Protein AF-A0A8T4PMG0-F1 (afdb_monomer_lite)

Sequence (446 aa):
MPQNDLQEKLHEAFKSHQERAREKARQKGKTEVTQEEYESHPLIRLQKIYERWHLYSGIEKEYSSLMNNLAQVNFSFFEVQRFHEVHKNSSLEYSIFMCAIGSSLRLREKPQTDGTELHLFFESKSVLPQLFYISEHSGKAQVKFEGLDTVILTGCEWASLSEYDGGKLVVDCDGPFMSIGSRMKSGTLKITQRVKHQDIGWEMQGGTITYDGDFADESIGERMKGGTILIKGDVRGKSDVGREMESGDIVIEGNYNNNESCIWGLGYGMKGGIIKVNGNFSGYGSLGCYMSGGIVKVNGDVNGKIDVGTHNKDGSKVDIKGDCIVHQIGCLMEGGTIKIGGNAGANIASHMERGEVYIGKNVQQEDEKYFYPVGSCMNGGKIIIDGNVHTISNLMYGGKVYINGTFIDEYAYGGLGKVYERGRLIVPGLMARIAGKLERVSIQRV

Foldseek 3Di:
DPPVVLVVLVVVLVVVVLVVVCVVCVVVVHNHQDPVNVCLDLLNLLVVLLVVQVPDDDPPVCLVVSLVSLLPRDDDPVSLVVNCVSCVVDDPSVVSSNVSNVVSVVVVDDDDDDPDAPPDDDDQPDPDADEDEDEAPPDEHADADDRGAEYEYEHHQEYAPAQHEDHEYEYEYAYEYAEAQHCHQEYEYEYQDDYNYAEYQHCHQEYEYEYNEEAEDHEYNACHNEYEYEYAYEYEEQYEYCHLHEEYEYEYAYEYYYEPNNAAHYQRLYAEYEYEYAEEYEYAYEANENYNAYEYEYAEEYDDAYEYHHQAAAHYEYYYQYEYEYDAYQACHHEEEYEYNYEYEAHYNAQPAEYEYEANEEYDYDDDPDHDHHCHLPCEYEYEYLYWGQFHDLNHNYYWYYYNNATDPNVDDDDDTWTDGNNDTPRPDPVVVVVVVVVVVVVPDD

Radius of gyration: 33.48 Å; chains: 1; bounding box: 79×46×113 Å

Secondary structure (DSSP, 8-state):
--HHHHHHHHHHHHHHHHHHHHHHHHHTT-----HHHHHT-HHHHHHHHHHHHHT---HHHHHHHHHHHHHT----HHHHHHHHHHHTT--HHHHHHHHHHHHHHHTTS----TT--------S---S-EE----TT-TT-B----S-SEEEE-S-SS-EEES-EEEEEEE---SB-SEEEET--EEEEEE-S--B-SEESTT--SSEEEE-S-EESSEESTT-EEEEEEE-S-EEET--BSTT--EEEEEESS-EEE-TT-SS-BSTT--SSEEEESS-EEEEEEESTT-SSEEEEESS-EEEEEEESTT--TTEEEEE-S-EE-SEESTT-EEEEEEESS-B-S-BSTT--EEEEEESS-B----GGG---BTTT-EEEEEEESS-EEEE-S---EEEEEETTEEE---S---S-EEEETTEEE---THHHHHHHHHHHHTS--

pLDDT: mean 77.08, std 20.6, range [23.92, 98.88]

Structure (mmCIF, N/CA/C/O backbone):
data_AF-A0A8T4PMG0-F1
#
_entry.id   AF-A0A8T4PMG0-F1
#
loop_
_atom_site.group_PDB
_atom_site.id
_atom_site.type_symbol
_atom_site.label_atom_id
_atom_site.label_alt_id
_atom_site.label_comp_id
_atom_site.label_asym_id
_atom_site.label_entity_id
_atom_site.label_seq_id
_atom_site.pdbx_PDB_ins_code
_atom_site.Cartn_x
_atom_site.Cartn_y
_atom_site.Cartn_z
_atom_site.occupancy
_atom_site.B_iso_or_equiv
_atom_site.auth_seq_id
_atom_site.auth_comp_id
_atom_site.auth_asym_id
_atom_site.auth_atom_id
_atom_site.pdbx_PDB_model_num
ATOM 1 N N . MET A 1 1 ? -43.846 -0.945 17.654 1.00 42.50 1 MET A N 1
ATOM 2 C CA . MET A 1 1 ? -44.693 -1.758 18.556 1.00 42.50 1 MET A CA 1
ATOM 3 C C . MET A 1 1 ? -45.924 -0.942 18.912 1.00 42.50 1 MET A C 1
ATOM 5 O O . MET A 1 1 ? -45.756 0.253 19.125 1.00 42.50 1 MET A O 1
ATOM 9 N N . PRO A 1 2 ? -47.137 -1.517 18.936 1.00 39.94 2 PRO A N 1
ATOM 10 C CA . PRO A 1 2 ? -48.302 -0.797 19.436 1.00 39.94 2 PRO A CA 1
ATOM 11 C C . PRO A 1 2 ? -48.112 -0.483 20.927 1.00 39.94 2 PRO A C 1
ATOM 13 O O . PRO A 1 2 ? -47.639 -1.327 21.684 1.00 39.94 2 PRO A O 1
ATOM 16 N N . GLN A 1 3 ? -48.467 0.738 21.329 1.00 43.34 3 GLN A N 1
ATOM 17 C CA . GLN A 1 3 ? -48.253 1.315 22.667 1.00 43.34 3 GLN A CA 1
ATOM 18 C C . GLN A 1 3 ? -48.760 0.411 23.815 1.00 43.34 3 GLN A C 1
ATOM 20 O O . GLN A 1 3 ? -48.178 0.392 24.898 1.00 43.34 3 GLN A O 1
ATOM 25 N N . ASN A 1 4 ? -49.782 -0.405 23.537 1.00 43.91 4 ASN A N 1
ATOM 26 C CA . ASN A 1 4 ? -50.394 -1.337 24.486 1.00 43.91 4 ASN A CA 1
ATOM 27 C C . ASN A 1 4 ? -49.493 -2.536 24.850 1.00 43.91 4 ASN A C 1
ATOM 29 O O . ASN A 1 4 ? -49.508 -2.967 25.996 1.00 43.91 4 ASN A O 1
ATOM 33 N N . ASP A 1 5 ? -48.660 -3.034 23.928 1.00 52.00 5 ASP A N 1
ATOM 34 C CA . ASP A 1 5 ? -47.795 -4.210 24.171 1.00 52.00 5 ASP A CA 1
ATOM 35 C C . ASP A 1 5 ? -46.583 -3.858 25.060 1.00 52.00 5 ASP A C 1
ATOM 37 O O . ASP A 1 5 ? -46.058 -4.681 25.810 1.00 52.00 5 ASP A O 1
ATOM 41 N N . LEU A 1 6 ? -46.149 -2.592 25.016 1.00 47.00 6 LEU A N 1
ATOM 42 C CA . LEU A 1 6 ? -45.093 -2.082 25.889 1.00 47.00 6 LEU A CA 1
ATOM 43 C C . LEU A 1 6 ? -45.618 -1.857 27.312 1.00 47.00 6 LEU A C 1
ATOM 45 O O . LEU A 1 6 ? -44.954 -2.243 28.271 1.00 47.00 6 LEU A O 1
ATOM 49 N N . GLN A 1 7 ? -46.819 -1.282 27.451 1.00 48.81 7 GLN A N 1
ATOM 50 C CA . GLN A 1 7 ? -47.467 -1.094 28.753 1.00 48.81 7 GLN A CA 1
ATOM 51 C C . GLN A 1 7 ? -47.705 -2.420 29.480 1.00 48.81 7 GLN A C 1
ATOM 53 O O . GLN A 1 7 ? -47.502 -2.486 30.690 1.00 48.81 7 GLN A O 1
ATOM 58 N N . GLU A 1 8 ? -48.081 -3.475 28.758 1.00 60.84 8 GLU A N 1
ATOM 59 C CA . GLU A 1 8 ? -48.318 -4.799 29.337 1.00 60.84 8 GLU A CA 1
ATOM 60 C C . GLU A 1 8 ? -47.017 -5.448 29.839 1.00 60.84 8 GLU A C 1
ATOM 62 O O . GLU A 1 8 ? -46.941 -5.867 30.994 1.00 60.84 8 GLU A O 1
ATOM 67 N N . LYS A 1 9 ? -45.938 -5.403 29.044 1.00 61.53 9 LYS A N 1
ATOM 68 C CA . LYS A 1 9 ? -44.605 -5.895 29.452 1.00 61.53 9 LYS A CA 1
ATOM 69 C C . LYS A 1 9 ? -44.015 -5.109 30.623 1.00 61.53 9 LYS A C 1
ATOM 71 O O . LYS A 1 9 ? -43.424 -5.698 31.528 1.00 61.53 9 LYS A O 1
ATOM 76 N N . LEU A 1 10 ? -44.203 -3.788 30.634 1.00 50.59 10 LEU A N 1
ATOM 77 C CA . LEU A 1 10 ? -43.876 -2.927 31.774 1.00 50.59 10 LEU A CA 1
ATOM 78 C C . LEU A 1 10 ? -44.659 -3.365 33.012 1.00 50.59 10 LEU A C 1
ATOM 80 O O . LEU A 1 10 ? -44.073 -3.562 34.074 1.00 50.59 10 LEU A O 1
ATOM 84 N N . HIS A 1 11 ? -45.969 -3.556 32.878 1.00 59.19 11 HIS A N 1
ATOM 85 C CA . HIS A 1 11 ? -46.841 -3.954 33.974 1.00 59.19 11 HIS A CA 1
ATOM 86 C C . HIS A 1 11 ? -46.455 -5.322 34.565 1.00 59.19 11 HIS A C 1
ATOM 88 O O . HIS A 1 11 ? -46.421 -5.469 35.788 1.00 59.19 11 HIS A O 1
ATOM 94 N N . GLU A 1 12 ? -46.096 -6.302 33.732 1.00 67.38 12 GLU A N 1
ATOM 95 C CA . GLU A 1 12 ? -45.604 -7.612 34.178 1.00 67.38 12 GLU A CA 1
ATOM 96 C C . GLU A 1 12 ? -44.233 -7.533 34.863 1.00 67.38 12 GLU A C 1
ATOM 98 O O . GLU A 1 12 ? -44.051 -8.083 35.955 1.00 67.38 12 GLU A O 1
ATOM 103 N N . ALA A 1 13 ? -43.278 -6.800 34.280 1.00 60.84 13 ALA A N 1
ATOM 104 C CA . ALA A 1 13 ? -41.967 -6.579 34.890 1.00 60.84 13 ALA A CA 1
ATOM 105 C C . ALA A 1 13 ? -42.094 -5.868 36.251 1.00 60.84 13 ALA A C 1
ATOM 107 O O . ALA A 1 13 ? -41.422 -6.235 37.221 1.00 60.84 13 ALA A O 1
ATOM 108 N N . PHE A 1 14 ? -43.013 -4.902 36.354 1.00 59.50 14 PHE A N 1
ATOM 109 C CA . PHE A 1 14 ? -43.319 -4.199 37.597 1.00 59.50 14 PHE A CA 1
ATOM 110 C C . PHE A 1 14 ? -44.004 -5.089 38.633 1.00 59.50 14 PHE A C 1
ATOM 112 O O . PHE A 1 14 ? -43.611 -5.042 39.800 1.00 59.50 14 PHE A O 1
ATOM 119 N N . LYS A 1 15 ? -44.962 -5.937 38.239 1.00 67.75 15 LYS A N 1
ATOM 120 C CA . LYS A 1 15 ? -45.572 -6.935 39.135 1.00 67.75 15 LYS A CA 1
ATOM 121 C C . LYS A 1 15 ? -44.526 -7.891 39.703 1.00 67.75 15 LYS A C 1
ATOM 123 O O . LYS A 1 15 ? -44.451 -8.060 40.918 1.00 67.75 15 LYS A O 1
ATOM 128 N N . SER A 1 16 ? -43.646 -8.417 38.851 1.00 71.94 16 SER A N 1
ATOM 129 C CA . SER A 1 16 ? -42.546 -9.292 39.274 1.00 71.94 16 SER A CA 1
ATOM 130 C C . SER A 1 16 ? -41.571 -8.594 40.234 1.00 71.94 16 SER A C 1
ATOM 132 O O . SER A 1 16 ? -41.007 -9.217 41.140 1.00 71.94 16 SER A O 1
ATOM 134 N N . HIS A 1 17 ? -41.352 -7.287 40.065 1.00 59.12 17 HIS A N 1
ATOM 135 C CA . HIS A 1 17 ? -40.534 -6.495 40.985 1.00 59.12 17 HIS A CA 1
ATOM 136 C C . HIS A 1 17 ? -41.244 -6.240 42.319 1.00 59.12 17 HIS A C 1
ATOM 138 O O . HIS A 1 17 ? -40.622 -6.395 43.371 1.00 59.12 17 HIS A O 1
ATOM 144 N N . GLN A 1 18 ? -42.541 -5.915 42.300 1.00 63.19 18 GLN A N 1
ATOM 145 C CA . GLN A 1 18 ? -43.353 -5.774 43.512 1.00 63.19 18 GLN A CA 1
ATOM 146 C C . GLN A 1 18 ? -43.392 -7.074 44.320 1.00 63.19 18 GLN A C 1
ATOM 148 O O . GLN A 1 18 ? -43.250 -7.031 45.539 1.00 63.19 18 GLN A O 1
ATOM 153 N N . GLU A 1 19 ? -43.526 -8.229 43.668 1.00 70.69 19 GLU A N 1
ATOM 154 C CA . GLU A 1 19 ? -43.490 -9.534 44.336 1.00 70.69 19 GLU A CA 1
ATOM 155 C C . GLU A 1 19 ? -42.136 -9.806 44.989 1.00 70.69 19 GLU A C 1
ATOM 157 O O . GLU A 1 19 ? -42.087 -10.162 46.164 1.00 70.69 19 GLU A O 1
ATOM 162 N N . ARG A 1 20 ? -41.025 -9.527 44.297 1.00 70.88 20 ARG A N 1
ATOM 163 C CA . ARG A 1 20 ? -39.677 -9.684 44.868 1.00 70.88 20 ARG A CA 1
ATOM 164 C C . ARG A 1 20 ? -39.387 -8.701 46.004 1.00 70.88 20 ARG A C 1
ATOM 166 O O . ARG A 1 20 ? -38.699 -9.054 46.962 1.00 70.88 20 ARG A O 1
ATOM 173 N N . ALA A 1 21 ? -39.905 -7.475 45.925 1.00 59.12 21 ALA A N 1
ATOM 174 C CA . ALA A 1 21 ? -39.821 -6.498 47.008 1.00 59.12 21 ALA A CA 1
ATOM 175 C C . ALA A 1 21 ? -40.641 -6.947 48.227 1.00 59.12 21 ALA A C 1
ATOM 177 O O . ALA A 1 21 ? -40.136 -6.900 49.349 1.00 59.12 21 ALA A O 1
ATOM 178 N N . ARG A 1 22 ? -41.857 -7.466 48.006 1.00 67.62 22 ARG A N 1
ATOM 179 C CA . ARG A 1 22 ? -42.693 -8.087 49.046 1.00 67.62 22 ARG A CA 1
ATOM 180 C C . ARG A 1 22 ? -42.009 -9.303 49.661 1.00 67.62 22 ARG A C 1
ATOM 182 O O . ARG A 1 22 ? -42.062 -9.473 50.870 1.00 67.62 22 ARG A O 1
ATOM 189 N N . GLU A 1 23 ? -41.319 -10.116 48.872 1.00 70.12 23 GLU A N 1
ATOM 190 C CA . GLU A 1 23 ? -40.592 -11.283 49.369 1.00 70.12 23 GLU A CA 1
ATOM 191 C C . GLU A 1 23 ? -39.373 -10.897 50.217 1.00 70.12 23 GLU A C 1
ATOM 193 O O . GLU A 1 23 ? -39.199 -11.422 51.317 1.00 70.12 23 GLU A O 1
ATOM 198 N N . LYS A 1 24 ? -38.595 -9.890 49.799 1.00 66.25 24 LYS A N 1
ATOM 199 C CA . LYS A 1 24 ? -37.523 -9.309 50.630 1.00 66.25 24 LYS A CA 1
ATOM 200 C C . LYS A 1 24 ? -38.055 -8.639 51.901 1.00 66.25 24 LYS A C 1
ATOM 202 O O . LYS A 1 24 ? -37.392 -8.692 52.935 1.00 66.25 24 LYS A O 1
ATOM 207 N N . ALA A 1 25 ? -39.224 -8.002 51.838 1.00 64.88 25 ALA A N 1
ATOM 208 C CA . ALA A 1 25 ? -39.892 -7.426 53.002 1.00 64.88 25 ALA A CA 1
ATOM 209 C C . ALA A 1 25 ? -40.330 -8.531 53.980 1.00 64.88 25 ALA A C 1
ATOM 211 O O . ALA A 1 25 ? -40.005 -8.446 55.165 1.00 64.88 25 ALA A O 1
ATOM 212 N N . ARG A 1 26 ? -40.930 -9.620 53.474 1.00 76.25 26 ARG A N 1
ATOM 213 C CA . ARG A 1 26 ? -41.304 -10.811 54.259 1.00 76.25 26 ARG A CA 1
ATOM 214 C C . ARG A 1 26 ? -40.097 -11.455 54.935 1.00 76.25 26 ARG A C 1
ATOM 216 O O . ARG A 1 26 ? -40.164 -11.758 56.121 1.00 76.25 26 ARG A O 1
ATOM 223 N N . GLN A 1 27 ? -38.971 -11.577 54.229 1.00 72.94 27 GLN A N 1
ATOM 224 C CA . GLN A 1 27 ? -37.703 -12.059 54.800 1.00 72.94 27 GLN A CA 1
ATOM 225 C C . GLN A 1 27 ? -37.170 -11.167 55.936 1.00 72.94 27 GLN A C 1
ATOM 227 O O . GLN A 1 27 ? -36.417 -11.638 56.783 1.00 72.94 27 GLN A O 1
ATOM 232 N N . LYS A 1 28 ? -37.572 -9.891 55.984 1.00 76.69 28 LYS A N 1
ATOM 233 C CA . LYS A 1 28 ? -37.240 -8.930 57.050 1.00 76.69 28 LYS A CA 1
ATOM 234 C C . LYS A 1 28 ? -38.366 -8.753 58.081 1.00 76.69 28 LYS A C 1
ATOM 236 O O . LYS A 1 28 ? -38.328 -7.801 58.856 1.00 76.69 28 LYS A O 1
ATOM 241 N N . GLY A 1 29 ? -39.374 -9.628 58.082 1.00 81.69 29 GLY A N 1
ATOM 242 C CA . GLY A 1 29 ? -40.505 -9.575 59.014 1.00 81.69 29 GLY A CA 1
ATOM 243 C C . GLY A 1 29 ? -41.553 -8.497 58.707 1.00 81.69 29 GLY A C 1
ATOM 244 O O . GLY A 1 29 ? -42.429 -8.258 59.532 1.00 81.69 29 GLY A O 1
ATOM 245 N N . LYS A 1 30 ? -41.493 -7.846 57.538 1.00 68.69 30 LYS A N 1
ATOM 246 C CA . LYS A 1 30 ? -42.520 -6.907 57.064 1.00 68.69 30 LYS A CA 1
ATOM 247 C C . LYS A 1 30 ? -43.539 -7.644 56.193 1.00 68.69 30 LYS A C 1
ATOM 249 O O . LYS A 1 30 ? -43.171 -8.308 55.227 1.00 68.69 30 LYS A O 1
ATOM 254 N N . THR A 1 31 ? -44.823 -7.532 56.516 1.00 63.25 31 THR A N 1
ATOM 255 C CA . THR A 1 31 ? -45.903 -8.249 55.814 1.00 63.25 31 THR A CA 1
ATOM 256 C C . THR A 1 31 ? -46.375 -7.552 54.536 1.00 63.25 31 THR A C 1
ATOM 258 O O . THR A 1 31 ? -46.833 -8.241 53.624 1.00 63.25 31 THR A O 1
ATOM 261 N N . GLU A 1 32 ? -46.199 -6.231 54.417 1.00 68.31 32 GLU A N 1
ATOM 262 C CA . GLU A 1 32 ? -46.610 -5.437 53.250 1.00 68.31 32 GLU A CA 1
ATOM 263 C C . GLU A 1 32 ? -45.600 -4.323 52.929 1.00 68.31 32 GLU A C 1
ATOM 265 O O . GLU A 1 32 ? -44.925 -3.809 53.819 1.00 68.31 32 GLU A O 1
ATOM 270 N N . VAL A 1 33 ? -45.495 -3.974 51.641 1.00 65.75 33 VAL A N 1
ATOM 271 C CA . VAL A 1 33 ? -44.783 -2.778 51.161 1.00 65.75 33 VAL A CA 1
ATOM 272 C C . VAL A 1 33 ? -45.800 -1.647 51.147 1.00 65.75 33 VAL A C 1
ATOM 274 O O . VAL A 1 33 ? -46.838 -1.784 50.495 1.00 65.75 33 VAL A O 1
ATOM 277 N N . THR A 1 34 ? -45.538 -0.556 51.861 1.00 80.06 34 THR A N 1
ATOM 278 C CA . THR A 1 34 ? -46.482 0.569 51.889 1.00 80.06 34 THR A CA 1
ATOM 279 C C . THR A 1 34 ? -46.502 1.290 50.537 1.00 80.06 34 THR A C 1
ATOM 281 O O . THR A 1 34 ? -45.535 1.246 49.772 1.00 80.06 34 THR A O 1
ATOM 284 N N . GLN A 1 35 ? -47.598 1.990 50.226 1.00 75.88 35 GLN A N 1
ATOM 285 C CA . GLN A 1 35 ? -47.680 2.823 49.018 1.00 75.88 35 GLN A CA 1
ATOM 286 C C . GLN A 1 35 ? -46.531 3.848 48.959 1.00 75.88 35 GLN A C 1
ATOM 288 O O . GLN A 1 35 ? -45.980 4.115 47.895 1.00 75.88 35 GLN A O 1
ATOM 293 N N . GLU A 1 36 ? -46.119 4.368 50.114 1.00 77.75 36 GLU A N 1
ATOM 294 C CA . GLU A 1 36 ? -45.005 5.306 50.250 1.00 77.75 36 GLU A CA 1
ATOM 295 C C . GLU A 1 36 ? -43.640 4.656 49.947 1.00 77.75 36 GLU A C 1
ATOM 297 O O . GLU A 1 36 ? -42.822 5.222 49.218 1.00 77.75 36 GLU A O 1
ATOM 302 N N . GLU A 1 37 ? -43.397 3.431 50.425 1.00 73.25 37 GLU A N 1
ATOM 303 C CA . GLU A 1 37 ? -42.196 2.650 50.081 1.00 73.25 37 GLU A CA 1
ATOM 304 C C . GLU A 1 37 ? -42.147 2.317 48.577 1.00 73.25 37 GLU A C 1
ATOM 306 O O . GLU A 1 37 ? -41.074 2.293 47.971 1.00 73.25 37 GLU A O 1
ATOM 311 N N . TYR A 1 38 ? -43.306 2.104 47.948 1.00 75.19 38 TYR A N 1
ATOM 312 C CA . TYR A 1 38 ? -43.399 1.882 46.505 1.00 75.19 38 TYR A CA 1
ATOM 313 C C . TYR A 1 38 ? -43.094 3.154 45.703 1.00 75.19 38 TYR A C 1
ATOM 315 O O . TYR A 1 38 ? -42.287 3.129 44.772 1.00 75.19 38 TYR A O 1
ATOM 323 N N . GLU A 1 39 ? -43.703 4.283 46.068 1.00 78.88 39 GLU A N 1
ATOM 324 C CA . GLU A 1 39 ? -43.527 5.552 45.356 1.00 78.88 39 GLU A CA 1
ATOM 325 C C . GLU A 1 39 ? -42.135 6.164 45.529 1.00 78.88 39 GLU A C 1
ATOM 327 O O . GLU A 1 39 ? -41.668 6.889 44.646 1.00 78.88 39 GLU A O 1
ATOM 332 N N . SER A 1 40 ? -41.455 5.844 46.630 1.00 80.12 40 SER A N 1
ATOM 333 C CA . SER A 1 40 ? -40.078 6.268 46.889 1.00 80.12 40 SER A CA 1
ATOM 334 C C . SER A 1 40 ? -39.025 5.407 46.180 1.00 80.12 40 SER A C 1
ATOM 336 O O . SER A 1 40 ? -37.866 5.823 46.101 1.00 80.12 40 SER A O 1
ATOM 338 N N . HIS A 1 41 ? -39.404 4.259 45.602 1.00 83.25 41 HIS A N 1
ATOM 339 C CA . HIS A 1 41 ? -38.462 3.354 44.945 1.00 83.25 41 HIS A CA 1
ATOM 340 C C . HIS A 1 41 ? -37.773 4.028 43.733 1.00 83.25 41 HIS A C 1
ATOM 342 O O . HIS A 1 41 ? -38.463 4.550 42.849 1.00 83.25 41 HIS A O 1
ATOM 348 N N . PRO A 1 42 ? -36.431 3.971 43.602 1.00 83.81 42 PRO A N 1
ATOM 349 C CA . PRO A 1 42 ? -35.699 4.729 42.579 1.00 83.81 42 PRO A CA 1
ATOM 350 C C . PRO A 1 42 ? -36.127 4.429 41.136 1.00 83.81 42 PRO A C 1
ATOM 352 O O . PRO A 1 42 ? -36.364 5.352 40.366 1.00 83.81 42 PRO A O 1
ATOM 355 N N . LEU A 1 43 ? -36.333 3.152 40.794 1.00 77.25 43 LEU A N 1
ATOM 356 C CA . LEU A 1 43 ? -36.893 2.722 39.498 1.00 77.25 43 LEU A CA 1
ATOM 357 C C . LEU A 1 43 ? -38.275 3.325 39.184 1.00 77.25 43 LEU A C 1
ATOM 359 O O . LEU A 1 43 ? -38.519 3.737 38.055 1.00 77.25 43 LEU A O 1
ATOM 363 N N . ILE A 1 44 ? -39.169 3.413 40.176 1.00 81.38 44 ILE A N 1
ATOM 364 C CA . ILE A 1 44 ? -40.513 3.991 40.006 1.00 81.38 44 ILE A CA 1
ATOM 365 C C . ILE A 1 44 ? -40.414 5.499 39.790 1.00 81.38 44 ILE A C 1
ATOM 367 O O . ILE A 1 44 ? -41.106 6.064 38.944 1.00 81.38 44 ILE A O 1
ATOM 371 N N . ARG A 1 45 ? -39.514 6.162 40.519 1.00 87.00 45 ARG A N 1
ATOM 372 C CA . ARG A 1 45 ? -39.254 7.589 40.330 1.00 87.00 45 ARG A CA 1
ATOM 373 C C . ARG A 1 45 ? -38.622 7.867 38.966 1.00 87.00 45 ARG A C 1
ATOM 375 O O . ARG A 1 45 ? -39.071 8.795 38.304 1.00 87.00 45 ARG A O 1
ATOM 382 N N . LEU A 1 46 ? -37.667 7.050 38.516 1.00 83.88 46 LEU A N 1
ATOM 383 C CA . LEU A 1 46 ? -37.083 7.133 37.171 1.00 83.88 46 LEU A CA 1
ATOM 384 C C . LEU A 1 46 ? -38.149 6.975 36.082 1.00 83.88 46 LEU A C 1
ATOM 386 O O . LEU A 1 46 ? -38.223 7.816 35.191 1.00 83.88 46 LEU A O 1
ATOM 390 N N . GLN A 1 47 ? -39.031 5.981 36.209 1.00 85.88 47 GLN A N 1
ATOM 391 C CA . GLN A 1 47 ? -40.160 5.778 35.297 1.00 85.88 47 GLN A CA 1
ATOM 392 C C . GLN A 1 47 ? -41.069 7.006 35.219 1.00 85.88 47 GLN A C 1
ATOM 394 O O . GLN A 1 47 ? -41.346 7.495 34.129 1.00 85.88 47 GLN A O 1
ATOM 399 N N . LYS A 1 48 ? -41.462 7.575 36.364 1.00 85.81 48 LYS A N 1
ATOM 400 C CA . LYS A 1 48 ? -42.296 8.788 36.403 1.00 85.81 48 LYS A CA 1
ATOM 401 C C . LYS A 1 48 ? -41.602 10.019 35.812 1.00 85.81 48 LYS A C 1
ATOM 403 O O . LYS A 1 48 ? -42.279 10.958 35.393 1.00 85.81 48 LYS A O 1
ATOM 408 N N . ILE A 1 49 ? -40.271 10.094 35.862 1.00 88.81 49 ILE A N 1
ATOM 409 C CA . ILE A 1 49 ? -39.518 11.180 35.215 1.00 88.81 49 ILE A CA 1
ATOM 410 C C . ILE A 1 49 ? -39.486 10.940 33.705 1.00 88.81 49 ILE A C 1
ATOM 412 O O . ILE A 1 49 ? -39.739 11.878 32.956 1.00 88.81 49 ILE A O 1
ATOM 416 N N . TYR A 1 50 ? -39.258 9.702 33.266 1.00 86.44 50 TYR A N 1
ATOM 417 C CA . TYR A 1 50 ? -39.252 9.337 31.852 1.00 86.44 50 TYR A CA 1
ATOM 418 C C . TYR A 1 50 ? -40.605 9.550 31.176 1.00 86.44 50 TYR A C 1
ATOM 420 O O . TYR A 1 50 ? -40.665 10.169 30.125 1.00 86.44 50 TYR A O 1
ATOM 428 N N . GLU A 1 51 ? -41.699 9.105 31.792 1.00 84.38 51 GLU A N 1
ATOM 429 C CA . GLU A 1 51 ? -43.051 9.292 31.250 1.00 84.38 51 GLU A CA 1
ATOM 430 C C . GLU A 1 51 ? -43.398 10.771 31.103 1.00 84.38 51 GLU A C 1
ATOM 432 O O . GLU A 1 51 ? -43.968 11.176 30.095 1.00 84.38 51 GLU A O 1
ATOM 437 N N . ARG A 1 52 ? -43.009 11.597 32.084 1.00 84.50 52 ARG A N 1
ATOM 438 C CA . ARG A 1 52 ? -43.177 13.049 31.985 1.00 84.50 52 ARG A CA 1
ATOM 439 C C . ARG A 1 52 ? -42.327 13.621 30.864 1.00 84.50 52 ARG A C 1
ATOM 441 O O . ARG A 1 52 ? -42.861 14.359 30.056 1.00 84.50 52 ARG A O 1
ATOM 448 N N . TRP A 1 53 ? -41.049 13.254 30.798 1.00 82.00 53 TRP A N 1
ATOM 449 C CA . TRP A 1 53 ? -40.134 13.672 29.736 1.00 82.00 53 TRP A CA 1
ATOM 450 C C . TRP A 1 53 ? -40.666 13.328 28.341 1.00 82.00 53 TRP A C 1
ATOM 452 O O . TRP A 1 53 ? -40.689 14.177 27.461 1.00 82.00 53 TRP A O 1
ATOM 462 N N . HIS A 1 54 ? -41.153 12.102 28.162 1.00 78.31 54 HIS A N 1
ATOM 463 C CA . HIS A 1 54 ? -41.621 11.584 26.882 1.00 78.31 54 HIS A CA 1
ATOM 464 C C . HIS A 1 54 ? -42.883 12.285 26.354 1.00 78.31 54 HIS A C 1
ATOM 466 O O . HIS A 1 54 ? -43.143 12.254 25.155 1.00 78.31 54 HIS A O 1
ATOM 472 N N . LEU A 1 55 ? -43.674 12.916 27.228 1.00 76.81 55 LEU A N 1
ATOM 473 C CA . LEU A 1 55 ? -44.896 13.629 26.848 1.00 76.81 55 LEU A CA 1
ATOM 474 C C . LEU A 1 55 ? -44.653 15.064 26.361 1.00 76.81 55 LEU A C 1
ATOM 476 O O . LEU A 1 55 ? -45.597 15.698 25.887 1.00 76.81 55 LEU A O 1
ATOM 480 N N . TYR A 1 56 ? -43.434 15.589 26.480 1.00 73.31 56 TYR A N 1
ATOM 481 C CA . TYR A 1 56 ? -43.123 16.954 26.077 1.00 73.31 56 TYR A CA 1
ATOM 482 C C . TYR A 1 56 ? -42.410 17.023 24.718 1.00 73.31 56 TYR A C 1
ATOM 484 O O . TYR A 1 56 ? -41.684 16.116 24.321 1.00 73.31 56 TYR A O 1
ATOM 492 N N . SER A 1 57 ? -42.657 18.109 23.978 1.00 53.50 57 SER A N 1
ATOM 493 C CA . SER A 1 57 ? -42.216 18.296 22.591 1.00 53.50 57 SER A CA 1
ATOM 494 C C . SER A 1 57 ? -41.257 19.491 22.419 1.00 53.50 57 SER A C 1
ATOM 496 O O . SER A 1 57 ? -41.432 20.272 21.479 1.00 53.50 57 SER A O 1
ATOM 498 N N . GLY A 1 58 ? -40.268 19.676 23.312 1.00 60.12 58 GLY A N 1
ATOM 499 C CA . GLY A 1 58 ? -39.322 20.805 23.244 1.00 60.12 58 GLY A CA 1
ATOM 500 C C . GLY A 1 58 ? -37.975 20.602 23.967 1.00 60.12 58 GLY A C 1
ATOM 501 O O . GLY A 1 58 ? -37.819 20.942 25.134 1.00 60.12 58 GLY A O 1
ATOM 502 N N . ILE A 1 59 ? -36.941 20.178 23.231 1.00 61.34 59 ILE A N 1
ATOM 503 C CA . ILE A 1 59 ? -35.675 19.623 23.766 1.00 61.34 59 ILE A CA 1
ATOM 504 C C . ILE A 1 59 ? -34.908 20.532 24.765 1.00 61.34 59 ILE A C 1
ATOM 506 O O . ILE A 1 59 ? -34.427 20.039 25.785 1.00 61.34 59 ILE A O 1
ATOM 510 N N . GLU A 1 60 ? -34.769 21.843 24.525 1.00 55.09 60 GLU A N 1
ATOM 511 C CA . GLU A 1 60 ? -33.807 22.678 25.283 1.00 55.09 60 GLU A CA 1
ATOM 512 C C . GLU A 1 60 ? -34.284 23.149 26.669 1.00 55.09 60 GLU A C 1
ATOM 514 O O . GLU A 1 60 ? -33.558 23.004 27.654 1.00 55.09 60 GLU A O 1
ATOM 519 N N . LYS A 1 61 ? -35.498 23.712 26.791 1.00 57.12 61 LYS A N 1
ATOM 520 C CA . LYS A 1 61 ? -36.022 24.169 28.101 1.00 57.12 61 LYS A CA 1
ATOM 521 C C . LYS A 1 61 ? -36.290 23.006 29.051 1.00 57.12 61 LYS A C 1
ATOM 523 O O . LYS A 1 61 ? -36.317 23.183 30.270 1.00 57.12 61 LYS A O 1
ATOM 528 N N . GLU A 1 62 ? -36.483 21.821 28.495 1.00 73.06 62 GLU A N 1
ATOM 529 C CA . GLU A 1 62 ? -36.882 20.645 29.242 1.00 73.06 62 GLU A CA 1
ATOM 530 C C . GLU A 1 62 ? -35.661 19.932 29.826 1.00 73.06 62 GLU A C 1
ATOM 532 O O . GLU A 1 62 ? -35.762 19.405 30.935 1.00 73.06 62 GLU A O 1
ATOM 537 N N . TYR A 1 63 ? -34.496 19.956 29.164 1.00 77.94 63 TYR A N 1
ATOM 538 C CA . TYR A 1 63 ? -33.315 19.217 29.629 1.00 77.94 63 TYR A CA 1
ATOM 539 C C . TYR A 1 63 ? -32.854 19.652 31.030 1.00 77.94 63 TYR A C 1
ATOM 541 O O . TYR A 1 63 ? -32.595 18.817 31.895 1.00 77.94 63 TYR A O 1
ATOM 549 N N . SER A 1 64 ? -32.848 20.956 31.321 1.00 78.62 64 SER A N 1
ATOM 550 C CA . SER A 1 64 ? -32.530 21.471 32.664 1.00 78.62 64 SER A CA 1
ATOM 551 C C . SER A 1 64 ? -33.534 21.004 33.728 1.00 78.62 64 SER A C 1
ATOM 553 O O . SER A 1 64 ? -33.154 20.679 34.853 1.00 78.62 64 SER A O 1
ATOM 555 N N . SER A 1 65 ? -34.823 20.926 33.376 1.00 85.56 65 SER A N 1
ATOM 556 C CA . SER A 1 65 ? -35.871 20.391 34.257 1.00 85.56 65 SER A CA 1
ATOM 557 C C . SER A 1 65 ? -35.684 18.890 34.494 1.00 85.56 65 SER A C 1
ATOM 559 O O . SER A 1 65 ? -35.763 18.419 35.631 1.00 85.56 65 SER A O 1
ATOM 561 N N . LEU A 1 66 ? -35.362 18.137 33.440 1.00 86.19 66 LEU A N 1
ATOM 562 C CA . LEU A 1 66 ? -35.029 16.720 33.514 1.00 86.19 66 LEU A CA 1
ATOM 563 C C . LEU A 1 66 ? -33.842 16.474 34.451 1.00 86.19 66 LEU A C 1
ATOM 565 O O . LEU A 1 66 ? -33.950 15.656 35.363 1.00 86.19 66 LEU A O 1
ATOM 569 N N . MET A 1 67 ? -32.752 17.222 34.286 1.00 86.31 67 MET A N 1
ATOM 570 C CA . MET A 1 67 ? -31.561 17.119 35.130 1.00 86.31 67 MET A CA 1
ATOM 571 C C . MET A 1 67 ? -31.867 17.419 36.602 1.00 86.31 67 MET A C 1
ATOM 573 O O . MET A 1 67 ? -31.453 16.661 37.481 1.00 86.31 67 MET A O 1
ATOM 577 N N . ASN A 1 68 ? -32.662 18.457 36.881 1.00 86.88 68 ASN A N 1
ATOM 578 C CA . ASN A 1 68 ? -33.109 18.768 38.240 1.00 86.88 68 ASN A CA 1
ATOM 579 C C . ASN A 1 68 ? -33.942 17.633 38.848 1.00 86.88 68 ASN A C 1
ATOM 581 O O . ASN A 1 68 ? -33.760 17.293 40.014 1.00 86.88 68 ASN A O 1
ATOM 585 N N . ASN A 1 69 ? -34.834 17.019 38.068 1.00 89.56 69 ASN A N 1
ATOM 586 C CA . ASN A 1 69 ? -35.651 15.901 38.533 1.00 89.56 69 ASN A CA 1
ATOM 587 C C . ASN A 1 69 ? -34.813 14.646 38.796 1.00 89.56 69 ASN A C 1
ATOM 589 O O . ASN A 1 69 ? -35.001 13.985 39.821 1.00 89.56 69 ASN A O 1
ATOM 593 N N . LEU A 1 70 ? -33.873 14.329 37.902 1.00 88.75 70 LEU A N 1
ATOM 594 C CA . LEU A 1 70 ? -32.975 13.188 38.056 1.00 88.75 70 LEU A CA 1
ATOM 595 C C . LEU A 1 70 ? -32.091 13.345 39.290 1.00 88.75 70 LEU A C 1
ATOM 597 O O . LEU A 1 70 ? -31.981 12.387 40.056 1.00 88.75 70 LEU A O 1
ATOM 601 N N . ALA A 1 71 ? -31.589 14.557 39.558 1.00 87.12 71 ALA A N 1
ATOM 602 C CA . ALA A 1 71 ? -30.780 14.875 40.733 1.00 87.12 71 ALA A CA 1
ATOM 603 C C . ALA A 1 71 ? -31.483 14.553 42.066 1.00 87.12 71 ALA A C 1
ATOM 605 O O . ALA A 1 71 ? -30.801 14.221 43.037 1.00 87.12 71 ALA A O 1
ATOM 606 N N . GLN A 1 72 ? -32.820 14.527 42.106 1.00 88.88 72 GLN A N 1
ATOM 607 C CA . GLN A 1 72 ? -33.609 14.207 43.305 1.00 88.88 72 GLN A CA 1
ATOM 608 C C . GLN A 1 72 ? -33.831 12.704 43.547 1.00 88.88 72 GLN A C 1
ATOM 610 O O . GLN A 1 72 ? -34.409 12.327 44.573 1.00 88.88 72 GLN A O 1
ATOM 615 N N . VAL A 1 73 ? -33.449 11.828 42.613 1.00 87.94 73 VAL A N 1
ATOM 616 C CA . VAL A 1 73 ? -33.676 10.377 42.723 1.00 87.94 73 VAL A CA 1
ATOM 617 C C . VAL A 1 73 ? -32.376 9.654 43.025 1.00 87.94 73 VAL A C 1
ATOM 619 O O . VAL A 1 73 ? -31.559 9.503 42.130 1.00 87.94 73 VAL A O 1
ATOM 622 N N . ASN A 1 74 ? -32.181 9.155 44.242 1.00 85.19 74 ASN A N 1
ATOM 623 C C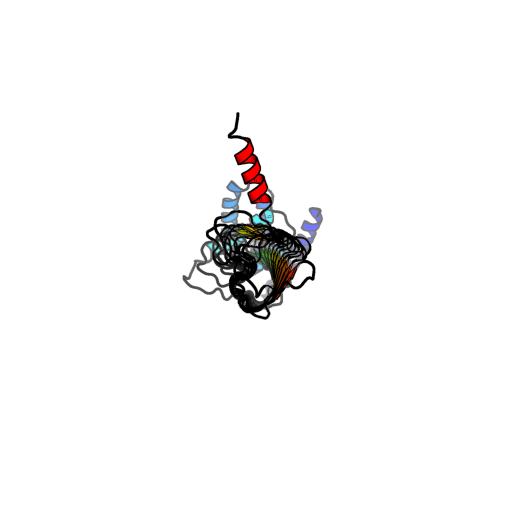A . ASN A 1 74 ? -31.005 8.345 44.560 1.00 85.19 74 ASN A CA 1
ATOM 624 C C . ASN A 1 74 ? -31.141 6.938 43.947 1.00 85.19 74 ASN A C 1
ATOM 626 O O . ASN A 1 74 ? -31.812 6.088 44.523 1.00 85.19 74 ASN A O 1
ATOM 630 N N . PHE A 1 75 ? -30.568 6.719 42.764 1.00 81.62 75 PHE A N 1
ATOM 631 C CA . PHE A 1 75 ? -30.553 5.433 42.064 1.00 81.62 75 PHE A CA 1
ATOM 632 C C . PHE A 1 75 ? -29.113 4.936 41.904 1.00 81.62 75 PHE A C 1
ATOM 634 O O . PHE A 1 75 ? -28.196 5.720 41.667 1.00 81.62 75 PHE A O 1
ATOM 641 N N . SER A 1 76 ? -28.933 3.627 42.019 1.00 78.94 76 SER A N 1
ATOM 642 C CA . SER A 1 76 ? -27.706 2.891 41.727 1.00 78.94 76 SER A CA 1
ATOM 643 C C . SER A 1 76 ? -27.625 2.504 40.249 1.00 78.94 76 SER A C 1
ATOM 645 O O . SER A 1 76 ? -28.623 2.508 39.521 1.00 78.94 76 SER A O 1
ATOM 647 N N . PHE A 1 77 ? -26.437 2.077 39.820 1.00 64.44 77 PHE A N 1
ATOM 648 C CA . PHE A 1 77 ? -26.213 1.530 38.481 1.00 64.44 77 PHE A CA 1
ATOM 649 C C . PHE A 1 77 ? -27.159 0.361 38.152 1.00 64.44 77 PHE A C 1
ATOM 651 O O . PHE A 1 77 ? -27.661 0.253 37.036 1.00 64.44 77 PHE A O 1
ATOM 658 N N . PHE A 1 78 ? -27.487 -0.470 39.145 1.00 66.62 78 PHE A N 1
ATOM 659 C CA . PHE A 1 78 ? -28.384 -1.612 38.970 1.00 66.62 78 PHE A CA 1
ATOM 660 C C . PHE A 1 78 ? -29.826 -1.196 38.633 1.00 66.62 78 PHE A C 1
ATOM 662 O O . PHE A 1 78 ? -30.503 -1.852 37.841 1.00 66.62 78 PHE A O 1
ATOM 669 N N . GLU A 1 79 ? -30.311 -0.090 39.204 1.00 78.50 79 GLU A N 1
ATOM 670 C CA . GLU A 1 79 ? -31.632 0.449 38.866 1.00 78.50 79 GLU A CA 1
ATOM 671 C C . GLU A 1 79 ? -31.657 1.078 37.472 1.00 78.50 79 GLU A C 1
ATOM 673 O O . GLU A 1 79 ? -32.657 0.931 36.771 1.00 78.50 79 GLU A O 1
ATOM 678 N N . VAL A 1 80 ? -30.555 1.698 37.040 1.00 77.94 80 VAL A N 1
ATOM 679 C CA . VAL A 1 80 ? -30.401 2.226 35.674 1.00 77.94 80 VAL A CA 1
ATOM 680 C C . VAL A 1 80 ? -30.354 1.100 34.645 1.00 77.94 80 VAL A C 1
ATOM 682 O O . VAL A 1 80 ? -31.037 1.177 33.628 1.00 77.94 80 VAL A O 1
ATOM 685 N N . GLN A 1 81 ? -29.615 0.023 34.922 1.00 68.12 81 GLN A N 1
ATOM 686 C CA . GLN A 1 81 ? -29.557 -1.147 34.045 1.00 68.12 81 GLN A CA 1
ATOM 687 C C . GLN A 1 81 ? -30.947 -1.760 33.846 1.00 68.12 81 GLN A C 1
ATOM 689 O O . GLN A 1 81 ? -31.372 -1.998 32.717 1.00 68.12 81 GLN A O 1
ATOM 694 N N . ARG A 1 82 ? -31.693 -1.966 34.935 1.00 70.50 82 ARG A N 1
ATOM 695 C CA . ARG A 1 82 ? -33.067 -2.480 34.862 1.00 70.50 82 ARG A CA 1
ATOM 696 C C . ARG A 1 82 ? -33.999 -1.538 34.116 1.00 70.50 82 ARG A C 1
ATOM 698 O O . ARG A 1 82 ? -34.832 -1.992 33.340 1.00 70.50 82 ARG A O 1
ATOM 705 N N . PHE A 1 83 ? -33.857 -0.235 34.345 1.00 79.44 83 PHE A N 1
ATOM 706 C CA . PHE A 1 83 ? -34.599 0.767 33.595 1.00 79.44 83 PHE A CA 1
ATOM 707 C C . PHE A 1 83 ? -34.299 0.651 32.091 1.00 79.44 83 PHE A C 1
ATOM 709 O O . PHE A 1 83 ? -35.214 0.692 31.271 1.00 79.44 83 PHE A O 1
ATOM 716 N N . HIS A 1 84 ? -33.040 0.408 31.721 1.00 77.44 84 HIS A N 1
ATOM 717 C CA . HIS A 1 84 ? -32.655 0.187 30.332 1.00 77.44 84 HIS A CA 1
ATOM 718 C C . HIS A 1 84 ? -33.228 -1.093 29.730 1.00 77.44 84 HIS A C 1
ATOM 720 O O . HIS A 1 84 ? -33.772 -1.054 28.631 1.00 77.44 84 HIS A O 1
ATOM 726 N N . GLU A 1 85 ? -33.190 -2.213 30.447 1.00 69.19 85 GLU A N 1
ATOM 727 C CA . GLU A 1 85 ? -33.735 -3.488 29.963 1.00 69.19 85 GLU A CA 1
ATOM 728 C C . GLU A 1 85 ? -35.212 -3.394 29.561 1.00 69.19 85 GLU A C 1
ATOM 730 O O . GLU A 1 85 ? -35.630 -4.034 28.594 1.00 69.19 85 GLU A O 1
ATOM 735 N N . VAL A 1 86 ? -35.970 -2.560 30.273 1.00 72.50 86 VAL A N 1
ATOM 736 C CA . VAL A 1 86 ? -37.391 -2.306 30.029 1.00 72.50 86 VAL A CA 1
ATOM 737 C C . VAL A 1 86 ? -37.620 -1.409 28.803 1.00 72.50 86 VAL A C 1
ATOM 739 O O . VAL A 1 86 ? -38.593 -1.605 28.079 1.00 72.50 86 VAL A O 1
ATOM 742 N N . HIS A 1 87 ? -36.709 -0.470 28.528 1.00 73.50 87 HIS A N 1
ATOM 743 C CA . HIS A 1 87 ? -36.882 0.584 27.516 1.00 73.50 87 HIS A CA 1
ATOM 744 C C . HIS A 1 87 ? -35.901 0.509 26.333 1.00 73.50 87 HIS A C 1
ATOM 746 O O . HIS A 1 87 ? -35.906 1.389 25.479 1.00 73.50 87 HIS A O 1
ATOM 752 N N . LYS A 1 88 ? -35.077 -0.534 26.209 1.00 66.19 88 LYS A N 1
ATOM 753 C CA . LYS A 1 88 ? -34.020 -0.649 25.177 1.00 66.19 88 LYS A CA 1
ATOM 754 C C . LYS A 1 88 ? -34.484 -0.619 23.711 1.00 66.19 88 LYS A C 1
ATOM 756 O O . LYS A 1 88 ? -33.655 -0.460 22.826 1.00 66.19 88 LYS A O 1
ATOM 761 N N . ASN A 1 89 ? -35.784 -0.755 23.444 1.00 62.69 89 ASN A N 1
ATOM 762 C CA . ASN A 1 89 ? -36.371 -0.685 22.096 1.00 62.69 89 ASN A CA 1
ATOM 763 C C . ASN A 1 89 ? -37.023 0.682 21.790 1.00 62.69 89 ASN A C 1
ATOM 765 O O . ASN A 1 89 ? -37.889 0.767 20.917 1.00 62.69 89 ASN A O 1
ATOM 769 N N . SER A 1 90 ? -36.670 1.725 22.541 1.00 61.22 90 SER A N 1
ATOM 770 C CA . SER A 1 90 ? -37.345 3.030 22.499 1.00 61.22 90 SER A CA 1
ATOM 771 C C . SER A 1 90 ? -36.643 4.046 21.587 1.00 61.22 90 SER A C 1
ATOM 773 O O . SER A 1 90 ? -35.529 3.830 21.120 1.00 61.22 90 SER A O 1
ATOM 775 N N . SER A 1 91 ? -37.341 5.147 21.313 1.00 73.06 91 SER A N 1
ATOM 776 C CA . SER A 1 91 ? -37.030 6.204 20.344 1.00 73.06 91 SER A CA 1
ATOM 777 C C . SER A 1 91 ? -35.846 7.118 20.728 1.00 73.06 91 SER A C 1
ATOM 779 O O . SER A 1 91 ? -35.238 6.958 21.781 1.00 73.06 91 SER A O 1
ATOM 781 N N . LEU A 1 92 ? -35.510 8.110 19.890 1.00 68.50 92 LEU A N 1
ATOM 782 C CA . LEU A 1 92 ? -34.445 9.101 20.143 1.00 68.50 92 LEU A CA 1
ATOM 783 C C . LEU A 1 92 ? -34.571 9.783 21.522 1.00 68.50 92 LEU A C 1
ATOM 785 O O . LEU A 1 92 ? -33.576 10.031 22.200 1.00 68.50 92 LEU A O 1
ATOM 789 N N . GLU A 1 93 ? -35.800 10.025 21.969 1.00 70.12 93 GLU A N 1
ATOM 790 C CA . GLU A 1 93 ? -36.133 10.609 23.270 1.00 70.12 93 GLU A CA 1
ATOM 791 C C . GLU A 1 93 ? -35.630 9.751 24.440 1.00 70.12 93 GLU A C 1
ATOM 793 O O . GLU A 1 93 ? -35.267 10.282 25.491 1.00 70.12 93 GLU A O 1
ATOM 798 N N . TYR A 1 94 ? -35.573 8.429 24.259 1.00 78.75 94 TYR A N 1
ATOM 799 C CA . TYR A 1 94 ? -35.012 7.505 25.237 1.00 78.75 94 TYR A CA 1
ATOM 800 C C . TYR A 1 94 ? -33.492 7.620 25.334 1.00 78.75 94 TYR A C 1
ATOM 802 O O . TYR A 1 94 ? -32.956 7.672 26.441 1.00 78.75 94 TYR A O 1
ATOM 810 N N . SER A 1 95 ? -32.799 7.733 24.200 1.00 70.62 95 SER A N 1
ATOM 811 C CA . SER A 1 95 ? -31.352 7.965 24.186 1.00 70.62 95 SER A CA 1
ATOM 812 C C . SER A 1 95 ? -31.000 9.258 24.923 1.00 70.62 95 SER A C 1
ATOM 814 O O . SER A 1 95 ? -30.133 9.248 25.793 1.00 70.62 95 SER A O 1
ATOM 816 N N . ILE A 1 96 ? -31.744 10.343 24.668 1.00 71.94 96 ILE A N 1
ATOM 817 C CA . ILE A 1 96 ? -31.564 11.629 25.364 1.00 71.94 96 ILE A CA 1
ATOM 818 C C . ILE A 1 96 ? -31.803 11.480 26.875 1.00 71.94 96 ILE A C 1
ATOM 820 O O . ILE A 1 96 ? -31.041 12.008 27.688 1.00 71.94 96 ILE A O 1
ATOM 824 N N . PHE A 1 97 ? -32.823 10.719 27.272 1.00 79.38 97 PHE A N 1
ATOM 825 C CA . PHE A 1 97 ? -33.102 10.453 28.681 1.00 79.38 97 PHE A CA 1
ATOM 826 C C . PHE A 1 97 ? -31.977 9.662 29.368 1.00 79.38 97 PHE A C 1
ATOM 828 O O . PHE A 1 97 ? -31.582 9.986 30.490 1.00 79.38 97 PHE A O 1
ATOM 835 N N . MET A 1 98 ? -31.408 8.662 28.691 1.00 82.62 98 MET A N 1
ATOM 836 C CA . MET A 1 98 ? -30.267 7.903 29.209 1.00 82.62 98 MET A CA 1
ATOM 837 C C . MET A 1 98 ? -29.005 8.767 29.327 1.00 82.62 98 MET A C 1
ATOM 839 O O . MET A 1 98 ? -28.286 8.652 30.323 1.00 82.62 98 MET A O 1
ATOM 843 N N . CYS A 1 99 ? -28.775 9.692 28.390 1.00 70.00 99 CYS A N 1
ATOM 844 C CA . CYS A 1 99 ? -27.710 10.694 28.500 1.00 70.00 99 CYS A CA 1
ATOM 845 C C . CYS A 1 99 ? -27.886 11.588 29.740 1.00 70.00 99 CYS A C 1
ATOM 847 O O . CYS A 1 99 ? -26.916 11.873 30.451 1.00 70.00 99 CYS A O 1
ATOM 849 N N . ALA A 1 100 ? -29.123 11.981 30.055 1.00 75.94 100 ALA A N 1
ATOM 850 C CA . ALA A 1 100 ? -29.415 12.775 31.244 1.00 75.94 100 ALA A CA 1
ATOM 851 C C . ALA A 1 100 ? -29.192 11.981 32.545 1.00 75.94 100 ALA A C 1
ATOM 853 O O . ALA A 1 100 ? -28.642 12.514 33.510 1.00 75.94 100 ALA A O 1
ATOM 854 N N . ILE A 1 101 ? -29.546 10.688 32.575 1.00 80.31 101 ILE A N 1
ATOM 855 C CA . ILE A 1 101 ? -29.252 9.795 33.710 1.00 80.31 101 ILE A CA 1
ATOM 856 C C . ILE A 1 101 ? -27.744 9.707 33.956 1.00 80.31 101 ILE A C 1
ATOM 858 O O . ILE A 1 101 ? -27.304 9.906 35.091 1.00 80.31 101 ILE A O 1
ATOM 862 N N . GLY A 1 102 ? -26.955 9.454 32.905 1.00 72.19 102 GLY A N 1
ATOM 863 C CA . GLY A 1 102 ? -25.493 9.416 32.999 1.00 72.19 102 GLY A CA 1
ATOM 864 C C . GLY A 1 102 ? -24.920 10.736 33.526 1.00 72.19 102 GLY A C 1
ATOM 865 O O . GLY A 1 102 ? -24.125 10.744 34.467 1.00 72.19 102 GLY A O 1
ATOM 866 N N . SER A 1 103 ? -25.410 11.865 33.008 1.00 73.12 103 SER A N 1
ATOM 867 C CA . SER A 1 103 ? -25.029 13.203 33.483 1.00 73.12 103 SER A CA 1
ATOM 868 C C . SER A 1 103 ? -25.379 13.435 34.960 1.00 73.12 103 SER A C 1
ATOM 870 O O . SER A 1 103 ? -24.599 14.029 35.703 1.00 73.12 103 SER A O 1
ATOM 872 N N . SER A 1 104 ? -26.540 12.957 35.420 1.00 76.69 104 SER A N 1
ATOM 873 C CA . SER A 1 104 ? -26.971 13.109 36.815 1.00 76.69 104 SER A CA 1
ATOM 874 C C . SER A 1 104 ? -26.164 12.244 37.784 1.00 76.69 104 SER A C 1
ATOM 876 O O . SER A 1 104 ? -25.997 12.650 38.934 1.00 76.69 104 SER A O 1
ATOM 878 N N . LEU A 1 105 ? -25.688 11.069 37.363 1.00 71.56 105 LEU A N 1
ATOM 879 C CA . LEU A 1 105 ? -24.770 10.249 38.163 1.00 71.56 105 LEU A CA 1
ATOM 880 C C . LEU A 1 105 ? -23.424 10.959 38.331 1.00 71.56 105 LEU A C 1
ATOM 882 O O . LEU A 1 105 ? -22.919 11.056 39.448 1.00 71.56 105 LEU A O 1
ATOM 886 N N . ARG A 1 106 ? -22.915 11.565 37.251 1.00 60.94 106 ARG A N 1
ATOM 887 C CA . ARG A 1 106 ? -21.664 12.339 37.251 1.00 60.94 106 ARG A CA 1
ATOM 888 C C . ARG A 1 106 ? -21.677 13.506 38.241 1.00 60.94 106 ARG A C 1
ATOM 890 O O . ARG A 1 106 ? -20.672 13.764 38.884 1.00 60.94 106 ARG A O 1
ATOM 897 N N . LEU A 1 107 ? -22.805 14.203 38.393 1.00 68.69 107 LEU A N 1
ATOM 898 C CA . LEU A 1 107 ? -22.927 15.312 39.354 1.00 68.69 107 LEU A CA 1
ATOM 899 C C . LEU A 1 107 ? -22.910 14.859 40.825 1.00 68.69 107 LEU A C 1
ATOM 901 O O . LEU A 1 107 ? -22.727 15.687 41.717 1.00 68.69 107 LEU A O 1
ATOM 905 N N . ARG A 1 108 ? -23.132 13.567 41.094 1.00 68.38 108 ARG A N 1
ATOM 906 C CA . ARG A 1 108 ? -23.177 13.006 42.454 1.00 68.38 108 ARG A CA 1
ATOM 907 C C . ARG A 1 108 ? -21.841 12.452 42.906 1.00 68.38 108 ARG A C 1
ATOM 909 O O . ARG A 1 108 ? -21.519 12.535 44.090 1.00 68.38 108 ARG A O 1
ATOM 916 N N . GLU A 1 109 ? -21.074 11.903 41.978 1.00 55.00 109 GLU A N 1
ATOM 917 C CA . GLU A 1 109 ? -19.714 11.458 42.238 1.00 55.00 109 GLU A CA 1
ATOM 918 C C . GLU A 1 109 ? -18.785 12.673 42.158 1.00 55.00 109 GLU A C 1
ATOM 920 O O . GLU A 1 109 ? -18.529 13.219 41.087 1.00 55.00 109 GLU A O 1
ATOM 925 N N . LYS A 1 110 ? -18.295 13.157 43.308 1.00 38.19 110 LYS A N 1
ATOM 926 C CA . LYS A 1 110 ? -17.228 14.168 43.304 1.00 38.19 110 LYS A CA 1
ATOM 927 C C . LYS A 1 110 ? -16.031 13.590 42.537 1.00 38.19 110 LYS A C 1
ATOM 929 O O . LYS A 1 110 ? -15.606 12.489 42.886 1.00 38.19 110 LYS A O 1
ATOM 934 N N . PRO A 1 111 ? -15.448 14.310 41.563 1.00 39.03 111 PRO A N 1
ATOM 935 C CA . PRO A 1 111 ? -14.273 13.823 40.863 1.00 39.03 111 PRO A CA 1
ATOM 936 C C . PRO A 1 111 ? -13.097 13.822 41.842 1.00 39.03 111 PRO A C 1
ATOM 938 O O . PRO A 1 111 ? -12.524 14.861 42.162 1.00 39.03 111 PRO A O 1
ATOM 941 N N . GLN A 1 112 ? -12.757 12.645 42.353 1.00 35.50 112 GLN A N 1
ATOM 942 C CA . GLN A 1 112 ? -11.432 12.350 42.868 1.00 35.50 112 GLN A CA 1
ATOM 943 C C . GLN A 1 112 ? -10.734 11.529 41.787 1.00 35.50 112 GLN A C 1
ATOM 945 O O . GLN A 1 112 ? -11.103 10.382 41.582 1.00 35.50 112 GLN A O 1
ATOM 950 N N . THR A 1 113 ? -9.845 12.188 41.038 1.00 38.00 113 THR A N 1
ATOM 951 C CA . THR A 1 113 ? -8.390 11.940 40.946 1.00 38.00 113 THR A CA 1
ATOM 952 C C . THR A 1 113 ? -7.842 12.211 39.545 1.00 38.00 113 THR A C 1
ATOM 954 O O . THR A 1 113 ? -8.193 11.553 38.565 1.00 38.00 113 THR A O 1
ATOM 957 N N . ASP A 1 114 ? -6.906 13.162 39.496 1.00 31.39 114 ASP A N 1
ATOM 958 C CA . ASP A 1 114 ? -5.866 13.244 38.477 1.00 31.39 114 ASP A CA 1
ATOM 959 C C . ASP A 1 114 ? -5.133 11.893 38.379 1.00 31.39 114 ASP A C 1
ATOM 961 O O . ASP A 1 114 ? -4.686 11.350 39.390 1.00 31.39 114 ASP A O 1
ATOM 965 N N . GLY A 1 115 ? -4.985 11.364 37.161 1.00 34.09 115 GLY A N 1
ATOM 966 C CA . GLY A 1 115 ? -4.031 10.287 36.860 1.00 34.09 115 GLY A CA 1
ATOM 967 C C . GLY A 1 115 ? -4.486 8.841 37.087 1.00 34.09 115 GLY A C 1
ATOM 968 O O . GLY A 1 115 ? -3.638 7.984 37.320 1.00 34.09 115 GLY A O 1
ATOM 969 N N . THR A 1 116 ? -5.779 8.534 36.999 1.00 31.50 116 THR A N 1
ATOM 970 C CA . THR A 1 116 ? -6.270 7.165 37.255 1.00 31.50 116 THR A CA 1
ATOM 971 C C . THR A 1 116 ? -6.392 6.345 35.966 1.00 31.50 116 THR A C 1
ATOM 973 O O . THR A 1 116 ? -7.191 6.683 35.094 1.00 31.50 116 THR A O 1
ATOM 976 N N . GLU A 1 117 ? -5.655 5.232 35.860 1.00 30.80 117 GLU A N 1
ATOM 977 C CA . GLU A 1 117 ? -6.042 4.120 34.980 1.00 30.80 117 GLU A CA 1
ATOM 978 C C . GLU A 1 117 ? -7.401 3.582 35.454 1.00 30.80 117 GLU A C 1
ATOM 980 O O . GLU A 1 117 ? -7.534 3.093 36.579 1.00 30.80 117 GLU A O 1
ATOM 985 N N . LEU A 1 118 ? -8.424 3.675 34.606 1.00 32.56 118 LEU A N 1
ATOM 986 C CA . LEU A 1 118 ? -9.733 3.079 34.865 1.00 32.56 118 LEU A CA 1
ATOM 987 C C . LEU A 1 118 ? -9.662 1.570 34.581 1.00 32.56 118 LEU A C 1
ATOM 989 O O . LEU A 1 118 ? -9.967 1.108 33.484 1.00 32.56 118 LEU A O 1
ATOM 993 N N . HIS A 1 119 ? -9.249 0.796 35.588 1.00 27.92 119 HIS A N 1
ATOM 994 C CA . HIS A 1 119 ? -9.362 -0.666 35.585 1.00 27.92 119 HIS A CA 1
ATOM 995 C C . HIS A 1 119 ? -10.809 -1.057 35.886 1.00 27.92 119 HIS A C 1
ATOM 997 O O . HIS A 1 119 ? -11.204 -1.229 37.040 1.00 27.92 119 HIS A O 1
ATOM 1003 N N . LEU A 1 120 ? -11.629 -1.158 34.845 1.00 35.75 120 LEU A N 1
ATOM 1004 C CA . LEU A 1 120 ? -13.002 -1.634 34.966 1.00 35.75 120 LEU A CA 1
ATOM 1005 C C . LEU A 1 120 ? -13.017 -3.168 34.924 1.00 35.75 120 LEU A C 1
ATOM 1007 O O . LEU A 1 120 ? -13.131 -3.775 33.864 1.00 35.75 120 LEU A O 1
ATOM 1011 N N . PHE A 1 121 ? -12.881 -3.802 36.090 1.00 23.92 121 PHE A N 1
ATOM 1012 C CA . PHE A 1 121 ? -13.113 -5.240 36.241 1.00 23.92 121 PHE A CA 1
ATOM 1013 C C . PHE A 1 121 ? -14.612 -5.536 36.105 1.00 23.92 121 PHE A C 1
ATOM 1015 O O . PHE A 1 121 ? -15.393 -5.152 36.976 1.00 23.92 121 PHE A O 1
ATOM 1022 N N . PHE A 1 122 ? -15.018 -6.259 35.057 1.00 37.41 122 PHE A N 1
ATOM 1023 C CA . PHE A 1 122 ? -16.378 -6.791 34.942 1.00 37.41 122 PHE A CA 1
ATOM 1024 C C . PHE A 1 122 ? -16.369 -8.286 34.600 1.00 37.41 122 PHE A C 1
ATOM 1026 O O . PHE A 1 122 ? -15.690 -8.729 33.678 1.00 37.41 122 PHE A O 1
ATOM 1033 N N . GLU A 1 123 ? -17.127 -9.073 35.371 1.00 27.34 123 GLU A N 1
ATOM 1034 C CA . GLU A 1 123 ? -17.291 -10.514 35.156 1.00 27.34 123 GLU A CA 1
ATOM 1035 C C . GLU A 1 123 ? -18.146 -10.816 33.911 1.00 27.34 123 GLU A C 1
ATOM 1037 O O . GLU A 1 123 ? -19.223 -10.255 33.697 1.00 27.34 123 GLU A O 1
ATOM 1042 N N . SER A 1 124 ? -17.662 -11.770 33.113 1.00 31.38 124 SER A N 1
ATOM 1043 C CA . SER A 1 124 ? -17.994 -12.036 31.707 1.00 31.38 124 SER A CA 1
ATOM 1044 C C . SER A 1 124 ? -19.333 -12.740 31.420 1.00 31.38 124 SER A C 1
ATOM 1046 O O . SER A 1 124 ? -19.406 -13.600 30.541 1.00 31.38 124 SER A O 1
ATOM 1048 N N . LYS A 1 125 ? -20.420 -12.434 32.139 1.00 31.55 125 LYS A N 1
ATOM 1049 C CA . LYS A 1 125 ? -21.675 -13.214 32.006 1.00 31.55 125 LYS A CA 1
ATOM 1050 C C . LYS A 1 125 ? -22.904 -12.497 31.441 1.00 31.55 125 LYS A C 1
ATOM 1052 O O . LYS A 1 125 ? -23.954 -13.133 31.365 1.00 31.55 125 LYS A O 1
ATOM 1057 N N . SER A 1 126 ? -22.829 -11.240 31.002 1.00 35.50 126 SER A N 1
ATOM 1058 C CA . SER A 1 126 ? -23.990 -10.544 30.416 1.00 35.50 126 SER A CA 1
ATOM 1059 C C . SER A 1 126 ? -23.871 -10.333 28.898 1.00 35.50 126 SER A C 1
ATOM 1061 O O . SER A 1 126 ? -23.005 -9.622 28.406 1.00 35.50 126 SER A O 1
ATOM 1063 N N . VAL A 1 127 ? -24.810 -10.941 28.164 1.00 31.36 127 VAL A N 1
ATOM 1064 C CA . VAL A 1 127 ? -24.950 -10.993 26.691 1.00 31.36 127 VAL A CA 1
ATOM 1065 C C . VAL A 1 127 ? -25.516 -9.678 26.107 1.00 31.36 127 VAL A C 1
ATOM 1067 O O . VAL A 1 127 ? -26.420 -9.696 25.274 1.00 31.36 127 VAL A O 1
ATOM 1070 N N . LEU A 1 128 ? -25.093 -8.505 26.593 1.00 38.41 128 LEU A N 1
ATOM 1071 C CA . LEU A 1 128 ? -25.653 -7.213 26.157 1.00 38.41 128 LEU A CA 1
ATOM 1072 C C . LEU A 1 128 ? -24.567 -6.253 25.646 1.00 38.41 128 LEU A C 1
ATOM 1074 O O . LEU A 1 128 ? -23.467 -6.253 26.197 1.00 38.41 128 LEU A O 1
ATOM 1078 N N . PRO A 1 129 ? -24.871 -5.396 24.643 1.00 39.75 129 PRO A N 1
ATOM 1079 C CA . PRO A 1 129 ? -23.988 -4.297 24.263 1.00 39.75 129 PRO A CA 1
ATOM 1080 C C . PRO A 1 129 ? -23.756 -3.414 25.489 1.00 39.75 129 PRO A C 1
ATOM 1082 O O . PRO A 1 129 ? -24.710 -2.896 26.073 1.00 39.75 129 PRO A O 1
ATOM 1085 N N . GLN A 1 130 ? -22.503 -3.262 25.900 1.00 48.22 130 GLN A N 1
ATOM 1086 C CA . GLN A 1 130 ? -22.154 -2.395 27.014 1.00 48.22 130 GLN A CA 1
ATOM 1087 C C . GLN A 1 130 ? -21.830 -1.019 26.430 1.00 48.22 130 GLN A C 1
ATOM 1089 O O . GLN A 1 130 ? -20.826 -0.828 25.745 1.00 48.22 130 GLN A O 1
ATOM 1094 N N . LEU A 1 131 ? -22.746 -0.070 26.627 1.00 38.91 131 LEU A N 1
ATOM 1095 C CA . LEU A 1 131 ? -22.565 1.308 26.187 1.00 38.91 131 LEU A CA 1
ATOM 1096 C C . LEU A 1 131 ? -21.623 2.012 27.171 1.00 38.91 131 LEU A C 1
ATOM 1098 O O . LEU A 1 131 ? -21.994 2.236 28.323 1.00 38.91 131 LEU A O 1
ATOM 1102 N N . PHE A 1 132 ? -20.414 2.352 26.725 1.00 47.84 132 PHE A N 1
ATOM 1103 C CA . PHE A 1 132 ? -19.433 3.067 27.538 1.00 47.84 132 PHE A CA 1
ATOM 1104 C C . PHE A 1 132 ? -19.352 4.524 27.086 1.00 47.84 132 PHE A C 1
ATOM 1106 O O . PHE A 1 132 ? -18.977 4.816 25.955 1.00 47.84 132 PHE A O 1
ATOM 1113 N N . TYR A 1 133 ? -19.680 5.444 27.993 1.00 41.12 133 TYR A N 1
ATOM 1114 C CA . TYR A 1 133 ? -19.489 6.875 27.785 1.00 41.12 133 TYR A CA 1
ATOM 1115 C C . TYR A 1 133 ? -18.215 7.323 28.503 1.00 41.12 133 TYR A C 1
ATOM 1117 O O . TYR A 1 133 ? -18.148 7.287 29.732 1.00 41.12 133 TYR A O 1
ATOM 1125 N N . ILE A 1 134 ? -17.207 7.748 27.743 1.00 45.75 134 ILE A N 1
ATOM 1126 C CA . ILE A 1 134 ? -15.982 8.346 28.281 1.00 45.75 134 ILE A CA 1
ATOM 1127 C C . ILE A 1 134 ? -16.101 9.859 28.072 1.00 45.75 134 ILE A C 1
ATOM 1129 O O . ILE A 1 134 ? -16.189 10.321 26.937 1.00 45.75 134 ILE A O 1
ATOM 1133 N N . SER A 1 135 ? -16.179 10.624 29.167 1.00 37.97 135 SER A N 1
ATOM 1134 C CA . SER A 1 135 ? -16.448 12.070 29.110 1.00 37.97 135 SER A CA 1
ATOM 1135 C C . SER A 1 135 ? -15.221 12.902 28.720 1.00 37.97 135 SER A C 1
ATOM 1137 O O . SER A 1 135 ? -14.098 12.525 29.045 1.00 37.97 135 SER A O 1
ATOM 1139 N N . GLU A 1 136 ? -15.475 14.102 28.192 1.00 36.59 136 GLU A N 1
ATOM 1140 C CA . GLU A 1 136 ? -14.556 15.192 27.791 1.00 36.59 136 GLU A CA 1
ATOM 1141 C C . GLU A 1 136 ? -13.403 15.549 28.758 1.00 36.59 136 GLU A C 1
ATOM 1143 O O . GLU A 1 136 ? -12.548 16.360 28.419 1.00 36.59 136 GLU A O 1
ATOM 1148 N N . HIS A 1 137 ? -13.355 15.019 29.984 1.00 36.91 137 HIS A N 1
ATOM 1149 C CA . HIS A 1 137 ? -12.340 15.380 30.991 1.00 36.91 137 HIS A CA 1
ATOM 1150 C C . HIS A 1 137 ? -11.504 14.199 31.499 1.00 36.91 137 HIS A C 1
ATOM 1152 O O . HIS A 1 137 ? -10.724 14.362 32.436 1.00 36.91 137 HIS A O 1
ATOM 1158 N N . SER A 1 138 ? -11.629 13.006 30.911 1.00 41.44 138 SER A N 1
ATOM 1159 C CA . SER A 1 138 ? -10.715 11.909 31.236 1.00 41.44 138 SER A CA 1
ATOM 1160 C C . SER A 1 138 ? -9.384 12.118 30.514 1.00 41.44 138 SER A C 1
ATOM 1162 O O . SER A 1 138 ? -9.221 11.737 29.354 1.00 41.44 138 SER A O 1
ATOM 1164 N N . GLY A 1 139 ? -8.415 12.733 31.193 1.00 36.38 139 GLY A N 1
ATOM 1165 C CA . GLY A 1 139 ? -7.032 12.741 30.725 1.00 36.38 139 GLY A CA 1
ATOM 1166 C C . GLY A 1 139 ? -6.547 11.305 30.497 1.00 36.38 139 GLY A C 1
ATOM 1167 O O . GLY A 1 139 ? -6.621 10.491 31.409 1.00 36.38 139 GLY A O 1
ATOM 1168 N N . LYS A 1 140 ? -6.087 10.994 29.275 1.00 41.03 140 LYS A N 1
ATOM 1169 C CA . LYS A 1 140 ? -5.468 9.713 28.867 1.00 41.03 140 LYS A CA 1
ATOM 1170 C C . LYS A 1 140 ? -6.129 8.464 29.483 1.00 41.03 140 LYS A C 1
ATOM 1172 O O . LYS A 1 140 ? -5.502 7.751 30.260 1.00 41.03 140 LYS A O 1
ATOM 1177 N N . ALA A 1 141 ? -7.365 8.153 29.101 1.00 41.03 141 ALA A N 1
ATOM 1178 C CA . ALA A 1 141 ? -7.928 6.842 29.415 1.00 41.03 141 ALA A CA 1
ATOM 1179 C C . ALA A 1 141 ? -7.301 5.775 28.493 1.00 41.03 141 ALA A C 1
ATOM 1181 O O . ALA A 1 141 ? -7.579 5.747 27.294 1.00 41.03 141 ALA A O 1
ATOM 1182 N N . GLN A 1 142 ? -6.447 4.905 29.041 1.00 46.41 142 GLN A N 1
ATOM 1183 C CA . GLN A 1 142 ? -6.194 3.590 28.446 1.00 46.41 142 GLN A CA 1
ATOM 1184 C C . GLN A 1 142 ? -7.331 2.677 28.889 1.00 46.41 142 GLN A C 1
ATOM 1186 O O . GLN A 1 142 ? -7.445 2.365 30.073 1.00 46.41 142 GLN A O 1
ATOM 1191 N N . VAL A 1 143 ? -8.195 2.277 27.958 1.00 51.25 143 VAL A N 1
ATOM 1192 C CA . VAL A 1 143 ? -9.281 1.347 28.270 1.00 51.25 143 VAL A CA 1
ATOM 1193 C C . VAL A 1 143 ? -8.919 -0.025 27.729 1.00 51.25 143 VAL A C 1
ATOM 1195 O O . VAL A 1 143 ? -8.903 -0.244 26.518 1.00 51.25 143 VAL A O 1
ATOM 1198 N N . LYS A 1 144 ? -8.616 -0.953 28.640 1.00 48.56 144 LYS A N 1
ATOM 1199 C CA . LYS A 1 144 ? -8.475 -2.373 28.317 1.00 48.56 144 LYS A CA 1
ATOM 1200 C C . LYS A 1 144 ? -9.861 -2.998 28.307 1.00 48.56 144 LYS A C 1
ATOM 1202 O O . LYS A 1 144 ? -10.458 -3.232 29.352 1.00 48.56 144 LYS A O 1
ATOM 1207 N N . PHE A 1 145 ? -10.387 -3.221 27.111 1.00 56.12 145 PHE A N 1
ATOM 1208 C CA . PHE A 1 145 ? -11.649 -3.920 26.919 1.00 56.12 145 PHE A CA 1
ATOM 1209 C C . PHE A 1 145 ? -11.361 -5.425 26.838 1.00 56.12 145 PHE A C 1
ATOM 1211 O O . PHE A 1 145 ? -11.171 -5.955 25.750 1.00 56.12 145 PHE A O 1
ATOM 1218 N N . GLU A 1 146 ? -11.286 -6.116 27.975 1.00 48.62 146 GLU A N 1
ATOM 1219 C CA . GLU A 1 146 ? -11.227 -7.583 27.987 1.00 48.62 146 GLU A CA 1
ATOM 1220 C C . GLU A 1 146 ? -12.655 -8.151 28.080 1.00 48.62 146 GLU A C 1
ATOM 1222 O O . GLU A 1 146 ? -13.394 -7.851 29.014 1.00 48.62 146 GLU A O 1
ATOM 1227 N N . GLY A 1 147 ? -13.060 -8.975 27.105 1.00 47.28 147 GLY A N 1
ATOM 1228 C CA . GLY A 1 147 ? -14.297 -9.770 27.187 1.00 47.28 147 GLY A CA 1
ATOM 1229 C C . GLY A 1 147 ? -15.618 -9.049 26.878 1.00 47.28 147 GLY A C 1
ATOM 1230 O O . GLY A 1 147 ? -16.666 -9.502 27.335 1.00 47.28 147 GLY A O 1
ATOM 1231 N N . LEU A 1 148 ? -15.600 -7.951 26.114 1.00 51.53 148 LEU A N 1
ATOM 1232 C CA . LEU A 1 148 ? -16.805 -7.185 25.761 1.00 51.53 148 LEU A CA 1
ATOM 1233 C C . LEU A 1 148 ? -17.270 -7.456 24.324 1.00 51.53 148 LEU A C 1
ATOM 1235 O O . LEU A 1 148 ? -16.511 -7.260 23.383 1.00 51.53 148 LEU A O 1
ATOM 1239 N N . ASP A 1 149 ? -18.535 -7.846 24.136 1.00 53.53 149 ASP A N 1
ATOM 1240 C CA . ASP A 1 149 ? -19.070 -8.208 22.811 1.00 53.53 149 ASP A CA 1
ATOM 1241 C C . ASP A 1 149 ? -19.249 -7.007 21.878 1.00 53.53 149 ASP A C 1
ATOM 1243 O O . ASP A 1 149 ? -18.975 -7.095 20.682 1.00 53.53 149 ASP A O 1
ATOM 1247 N N . THR A 1 150 ? -19.764 -5.885 22.389 1.00 54.72 150 THR A N 1
ATOM 1248 C CA . THR A 1 150 ? -19.941 -4.641 21.630 1.00 54.72 150 THR A CA 1
ATOM 1249 C C . THR A 1 150 ? -19.822 -3.435 22.547 1.00 54.72 150 THR A C 1
ATOM 1251 O O . THR A 1 150 ? -20.635 -3.278 23.457 1.00 54.72 150 THR A O 1
ATOM 1254 N N . VAL A 1 151 ? -18.848 -2.572 22.270 1.00 62.44 151 VAL A N 1
ATOM 1255 C CA . VAL A 1 151 ? -18.720 -1.243 22.882 1.00 62.44 151 VAL A CA 1
ATOM 1256 C C . VAL A 1 151 ? -19.032 -0.188 21.826 1.00 62.44 151 VAL A C 1
ATOM 1258 O O . VAL A 1 151 ? -18.612 -0.338 20.680 1.00 62.44 151 VAL A O 1
ATOM 1261 N N . ILE A 1 152 ? -19.777 0.858 22.188 1.00 61.75 152 ILE A N 1
ATOM 1262 C CA . ILE A 1 152 ? -19.945 2.050 21.347 1.00 61.75 152 ILE A CA 1
ATOM 1263 C C . ILE A 1 152 ? -19.370 3.238 22.107 1.00 61.75 152 ILE A C 1
ATOM 1265 O O . ILE A 1 152 ? -19.847 3.536 23.200 1.00 61.75 152 ILE A O 1
ATOM 1269 N N . LEU A 1 153 ? -18.347 3.881 21.543 1.00 63.34 153 LEU A N 1
ATOM 1270 C CA . LEU A 1 153 ? -17.773 5.114 22.082 1.00 63.34 153 LEU A CA 1
ATOM 1271 C C . LEU A 1 153 ? -18.341 6.308 21.312 1.00 63.34 153 LEU A C 1
ATOM 1273 O O . LEU A 1 153 ? -18.127 6.410 20.105 1.00 63.34 153 LEU A O 1
ATOM 1277 N N . THR A 1 154 ? -19.043 7.198 22.016 1.00 57.97 154 THR A N 1
ATOM 1278 C CA . THR A 1 154 ? -19.629 8.433 21.467 1.00 57.97 154 THR A CA 1
ATOM 1279 C C . THR A 1 154 ? -19.210 9.638 22.306 1.00 57.97 154 THR A C 1
ATOM 1281 O O . THR A 1 154 ? -19.213 9.541 23.534 1.00 57.97 154 THR A O 1
ATOM 1284 N N . GLY A 1 155 ? -18.914 10.780 21.676 1.00 52.03 155 GLY A N 1
ATOM 1285 C CA . GLY A 1 155 ? -18.633 12.041 22.387 1.00 52.03 155 GLY A CA 1
ATOM 1286 C C . GLY A 1 155 ? -17.284 12.097 23.116 1.00 52.03 155 GLY A C 1
ATOM 1287 O O . GLY A 1 155 ? -17.118 12.873 24.053 1.00 52.03 155 GLY A O 1
ATOM 1288 N N . CYS A 1 156 ? -16.323 11.259 22.723 1.00 55.75 156 CYS A N 1
ATOM 1289 C CA . CYS A 1 156 ? -14.971 11.300 23.271 1.00 55.75 156 CYS A CA 1
ATOM 1290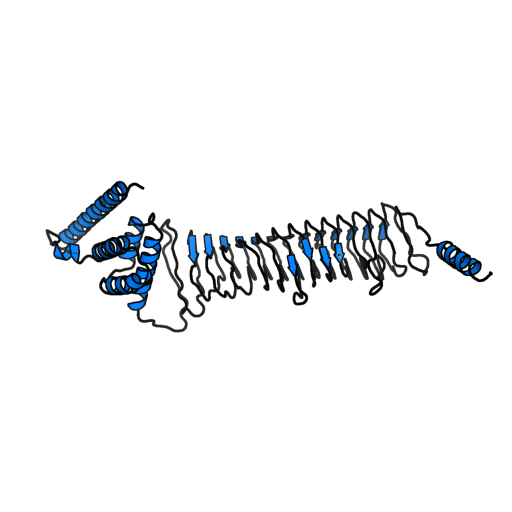 C C . CYS A 1 156 ? -14.140 12.332 22.507 1.00 55.75 156 CYS A C 1
ATOM 1292 O O . CYS A 1 156 ? -13.894 12.147 21.316 1.00 55.75 156 CYS A O 1
ATOM 1294 N N . GLU A 1 157 ? -13.668 13.379 23.188 1.00 50.00 157 GLU A N 1
ATOM 1295 C CA . GLU A 1 157 ? -12.704 14.291 22.573 1.00 50.00 157 GLU A CA 1
ATOM 1296 C C . GLU A 1 157 ? -11.359 13.588 22.400 1.00 50.00 157 GLU A C 1
ATOM 1298 O O . GLU A 1 157 ? -10.869 13.554 21.278 1.00 50.00 157 GLU A O 1
ATOM 1303 N N . TRP A 1 158 ? -10.807 12.962 23.456 1.00 53.66 158 TRP A N 1
ATOM 1304 C CA . TRP A 1 158 ? -9.503 12.280 23.434 1.00 53.66 158 TRP A CA 1
ATOM 1305 C C . TRP A 1 158 ? -9.588 10.846 23.972 1.00 53.66 158 TRP A C 1
ATOM 1307 O O . TRP A 1 158 ? -9.830 10.629 25.160 1.0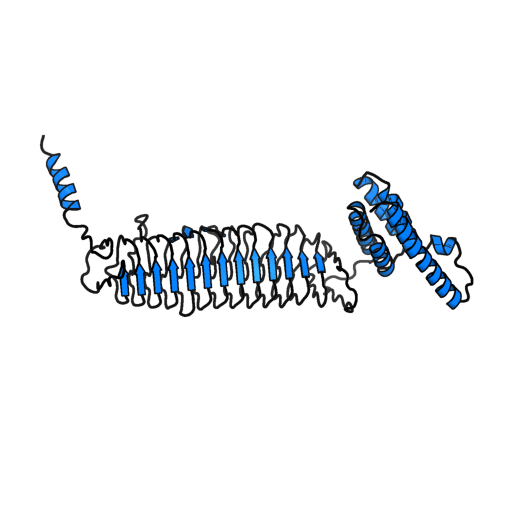0 53.66 158 TRP A O 1
ATOM 1317 N N . ALA A 1 159 ? -9.291 9.856 23.129 1.00 57.12 159 ALA A N 1
ATOM 1318 C CA . ALA A 1 159 ? -9.053 8.482 23.562 1.00 57.12 159 ALA A CA 1
ATOM 1319 C C . ALA A 1 159 ? -7.904 7.837 22.769 1.00 57.12 159 ALA A C 1
ATOM 1321 O O . ALA A 1 159 ? -7.664 8.151 21.603 1.00 57.12 159 ALA A O 1
ATOM 1322 N N . SER A 1 160 ? -7.171 6.941 23.434 1.00 64.75 160 SER A N 1
ATOM 1323 C CA . SER A 1 160 ? -6.150 6.091 22.819 1.00 64.75 160 SER A CA 1
ATOM 1324 C C . SER A 1 160 ? -6.630 4.653 22.908 1.00 64.75 160 SER A C 1
ATOM 1326 O O . SER A 1 160 ? -6.646 4.067 23.991 1.00 64.75 160 SER A O 1
ATOM 1328 N N . LEU A 1 161 ? -7.029 4.083 21.774 1.00 71.12 161 LEU A N 1
ATOM 1329 C CA . LEU A 1 161 ? -7.460 2.688 21.691 1.00 71.12 161 LEU A CA 1
ATOM 1330 C C . LEU A 1 161 ? -6.245 1.814 21.400 1.00 71.12 161 LEU A C 1
ATOM 1332 O O . LEU A 1 161 ? -6.065 1.331 20.282 1.00 71.12 161 LEU A O 1
ATOM 1336 N N . SER A 1 162 ? -5.384 1.678 22.406 1.00 71.56 162 SER A N 1
ATOM 1337 C CA . SER A 1 162 ? -4.177 0.859 22.342 1.00 71.56 162 SER A CA 1
ATOM 1338 C C . SER A 1 162 ? -4.371 -0.489 23.035 1.00 71.56 162 SER A C 1
ATOM 1340 O O . SER A 1 162 ? -5.057 -0.560 24.049 1.00 71.56 162 SER A O 1
ATOM 1342 N N . GLU A 1 163 ? -3.719 -1.536 22.531 1.00 75.69 163 GLU A N 1
ATOM 1343 C CA . GLU A 1 163 ? -3.678 -2.880 23.132 1.00 75.69 163 GLU A CA 1
ATOM 1344 C C . GLU A 1 163 ? -5.045 -3.577 23.248 1.00 75.69 163 GLU A C 1
ATOM 1346 O O . GLU A 1 163 ? -5.235 -4.443 24.098 1.00 75.69 163 GLU A O 1
ATOM 1351 N N . TYR A 1 164 ? -5.997 -3.226 22.377 1.00 73.12 164 TYR A N 1
ATOM 1352 C CA . TYR A 1 164 ? -7.308 -3.874 22.324 1.00 73.12 164 TYR A CA 1
ATOM 1353 C C . TYR A 1 164 ? -7.180 -5.374 22.017 1.00 73.12 164 TYR A C 1
ATOM 1355 O O . TYR A 1 164 ? -6.518 -5.766 21.048 1.00 73.12 164 TYR A O 1
ATOM 1363 N N . ASP A 1 165 ? -7.816 -6.201 22.846 1.00 76.44 165 ASP A N 1
ATOM 1364 C CA . ASP A 1 165 ? -7.748 -7.658 22.773 1.00 76.44 165 ASP A CA 1
ATOM 1365 C C . ASP A 1 165 ? -9.135 -8.277 23.008 1.00 76.44 165 ASP A C 1
ATOM 1367 O O . ASP A 1 165 ? -9.489 -8.702 24.108 1.00 76.44 165 ASP A O 1
ATOM 1371 N N . GLY A 1 166 ? -9.933 -8.301 21.938 1.00 77.94 166 GLY A N 1
ATOM 1372 C CA . GLY A 1 166 ? -11.170 -9.077 21.858 1.00 77.94 166 GLY A CA 1
ATOM 1373 C C . GLY A 1 166 ? -12.446 -8.242 21.775 1.00 77.94 166 GLY A C 1
ATOM 1374 O O . GLY A 1 166 ? -12.526 -7.135 22.292 1.00 77.94 166 GLY A O 1
ATOM 1375 N N . GLY A 1 167 ? -13.465 -8.813 21.124 1.00 78.56 167 GLY A N 1
ATOM 1376 C CA . GLY A 1 167 ? -14.783 -8.198 20.967 1.00 78.56 167 GLY A CA 1
ATOM 1377 C C . GLY A 1 167 ? -14.993 -7.426 19.665 1.00 78.56 167 GLY A C 1
ATOM 1378 O O . GLY A 1 167 ? -14.155 -7.431 18.757 1.00 78.56 167 GLY A O 1
ATOM 1379 N N . LYS A 1 168 ? -16.143 -6.756 19.576 1.00 80.19 168 LYS A N 1
ATOM 1380 C CA . LYS A 1 168 ? -16.437 -5.735 18.567 1.00 80.19 168 LYS A CA 1
ATOM 1381 C C . LYS A 1 168 ? -16.495 -4.376 19.264 1.00 80.19 168 LYS A C 1
ATOM 1383 O O . LYS A 1 168 ? -17.115 -4.226 20.307 1.00 80.19 168 LYS A O 1
ATOM 1388 N N . LEU A 1 169 ? -15.896 -3.356 18.683 1.00 78.19 169 LEU A N 1
ATOM 1389 C CA . LEU A 1 169 ? -15.975 -1.981 19.158 1.00 78.19 169 LEU A CA 1
ATOM 1390 C C . LEU A 1 169 ? -16.353 -1.105 17.963 1.00 78.19 169 LEU A C 1
ATOM 1392 O O . LEU A 1 169 ? -15.713 -1.133 16.912 1.00 78.19 169 LEU A O 1
ATOM 1396 N N . VAL A 1 170 ? -17.451 -0.371 18.103 1.00 78.62 170 VAL A N 1
ATOM 1397 C CA . VAL A 1 170 ? -17.880 0.644 17.143 1.00 78.62 170 VAL A CA 1
ATOM 1398 C C . VAL A 1 170 ? -17.496 1.999 17.720 1.00 78.62 170 VAL A C 1
ATOM 1400 O O . VAL A 1 170 ? -17.879 2.351 18.830 1.00 78.62 170 VAL A O 1
ATOM 1403 N N . VAL A 1 171 ? -16.700 2.751 16.979 1.00 75.12 171 VAL A N 1
ATOM 1404 C CA . VAL A 1 171 ? -16.257 4.090 17.351 1.00 75.12 171 VAL A CA 1
ATOM 1405 C C . VAL A 1 171 ? -17.051 5.068 16.493 1.00 75.12 171 VAL A C 1
ATOM 1407 O O . VAL A 1 171 ? -16.872 5.109 15.274 1.00 75.12 171 VAL A O 1
ATOM 1410 N N . ASP A 1 172 ? -17.960 5.805 17.129 1.00 73.00 172 ASP A N 1
ATOM 1411 C CA . ASP A 1 172 ? -18.861 6.757 16.476 1.00 73.00 172 ASP A CA 1
ATOM 1412 C C . ASP A 1 172 ? -18.757 8.115 17.178 1.00 73.00 172 ASP A C 1
ATOM 1414 O O . ASP A 1 172 ? -19.578 8.490 18.017 1.00 73.00 172 ASP A O 1
ATOM 1418 N N . CYS A 1 173 ? -17.667 8.826 16.908 1.00 61.97 173 CYS A N 1
ATOM 1419 C CA . CYS A 1 173 ? -17.353 10.079 17.581 1.00 61.97 173 CYS A CA 1
ATOM 1420 C C . CYS A 1 173 ? -16.655 11.067 16.645 1.00 61.97 173 CYS A C 1
ATOM 1422 O O . CYS A 1 173 ? -15.682 10.724 15.974 1.00 61.97 173 CYS A O 1
ATOM 1424 N N . ASP A 1 174 ? -17.115 12.313 16.686 1.00 61.56 174 ASP A N 1
ATOM 1425 C CA . ASP A 1 174 ? -16.423 13.472 16.133 1.00 61.56 174 ASP A CA 1
ATOM 1426 C C . ASP A 1 174 ? -15.468 14.023 17.205 1.00 61.56 174 ASP A C 1
ATOM 1428 O O . ASP A 1 174 ? -15.895 14.666 18.162 1.00 61.56 174 ASP A O 1
ATOM 1432 N N . GLY A 1 175 ? -14.168 13.739 17.084 1.00 61.00 175 GLY A N 1
ATOM 1433 C CA . GLY A 1 175 ? -13.160 14.204 18.042 1.00 61.00 175 GLY A CA 1
ATOM 1434 C C . GLY A 1 175 ? -11.716 13.998 17.563 1.00 61.00 175 GLY A C 1
ATOM 1435 O O . GLY A 1 175 ? -11.483 13.210 16.642 1.00 61.00 175 GLY A O 1
ATOM 1436 N N . PRO A 1 176 ? -10.733 14.731 18.123 1.00 59.97 176 PRO A N 1
ATOM 1437 C CA . PRO A 1 176 ? -9.311 14.513 17.861 1.00 59.97 176 PRO A CA 1
ATOM 1438 C C . PRO A 1 176 ? -8.748 13.322 18.660 1.00 59.97 176 PRO A C 1
ATOM 1440 O O . PRO A 1 176 ? -8.379 13.433 19.825 1.00 59.97 176 PRO A O 1
ATOM 1443 N N . PHE A 1 177 ? -8.607 12.177 18.006 1.00 64.38 177 PHE A N 1
ATOM 1444 C CA . PHE A 1 177 ? -7.905 11.001 18.507 1.00 64.38 177 PHE A CA 1
ATOM 1445 C C . PHE A 1 177 ? -6.401 11.105 18.245 1.00 64.38 177 PHE A C 1
ATOM 1447 O O . PHE A 1 177 ? -5.950 11.699 17.272 1.00 64.38 177 PHE A O 1
ATOM 1454 N N . MET A 1 178 ? -5.601 10.492 19.115 1.00 66.31 178 MET A N 1
ATOM 1455 C CA . MET A 1 178 ? -4.165 10.332 18.867 1.00 66.31 178 MET A CA 1
ATOM 1456 C C . MET A 1 178 ? -3.862 9.001 18.182 1.00 66.31 178 MET A C 1
ATOM 1458 O O . MET A 1 178 ? -3.106 8.964 17.223 1.00 66.31 178 MET A O 1
ATOM 1462 N N . SER A 1 179 ? -4.448 7.891 18.636 1.00 79.00 179 SER A N 1
ATOM 1463 C CA . SER A 1 179 ? -4.145 6.586 18.047 1.00 79.00 179 SER A CA 1
ATOM 1464 C C . SER A 1 179 ? -5.301 5.603 18.183 1.00 79.00 179 SER A C 1
ATOM 1466 O O . SER A 1 179 ? -5.878 5.456 19.267 1.00 79.00 179 SER A O 1
ATOM 1468 N N . ILE A 1 180 ? -5.641 4.926 17.085 1.00 85.38 180 ILE A N 1
ATOM 1469 C CA . ILE A 1 180 ? -6.743 3.961 17.028 1.00 85.38 180 ILE A CA 1
ATOM 1470 C C . ILE A 1 180 ? -6.223 2.589 16.617 1.00 85.38 180 ILE A C 1
ATOM 1472 O O . ILE A 1 180 ? -5.595 2.442 15.574 1.00 85.38 180 ILE A O 1
ATOM 1476 N N . GLY A 1 181 ? -6.509 1.564 17.422 1.00 87.50 181 GLY A N 1
ATOM 1477 C CA . GLY A 1 181 ? -6.094 0.187 17.144 1.00 87.50 181 GLY A CA 1
ATOM 1478 C C . GLY A 1 181 ? -4.584 -0.033 17.247 1.00 87.50 181 GLY A C 1
ATOM 1479 O O . GLY A 1 181 ? -4.062 -1.016 16.720 1.00 87.50 181 GLY A O 1
ATOM 1480 N N . SER A 1 182 ? -3.870 0.871 17.920 1.00 89.06 182 SER A N 1
ATOM 1481 C CA . SER A 1 182 ? -2.440 0.714 18.170 1.00 89.06 182 SER A CA 1
ATOM 1482 C C . SER A 1 182 ? -2.190 -0.543 18.995 1.00 89.06 182 SER A C 1
ATOM 1484 O O . SER A 1 182 ? -2.864 -0.778 19.994 1.00 89.06 182 SER A O 1
ATOM 1486 N N . ARG A 1 183 ? -1.259 -1.400 18.573 1.00 90.69 183 ARG A N 1
ATOM 1487 C CA . ARG A 1 183 ? -0.935 -2.668 19.251 1.00 90.69 183 ARG A CA 1
ATOM 1488 C C . ARG A 1 183 ? -2.140 -3.584 19.486 1.00 90.69 183 ARG A C 1
ATOM 1490 O O . ARG A 1 183 ? -2.095 -4.433 20.374 1.00 90.69 183 ARG A O 1
ATOM 1497 N N . MET A 1 184 ? -3.213 -3.422 18.710 1.00 89.50 184 MET A N 1
ATOM 1498 C CA . MET A 1 184 ? -4.393 -4.281 18.780 1.00 89.50 184 MET A CA 1
ATOM 1499 C C . MET A 1 184 ? -3.987 -5.732 18.503 1.00 89.50 184 MET A C 1
ATOM 1501 O O . MET A 1 184 ? -3.284 -6.007 17.531 1.00 89.50 184 MET A O 1
ATOM 1505 N N . LYS A 1 185 ? -4.393 -6.653 19.377 1.00 89.44 185 LYS A N 1
ATOM 1506 C CA . LYS A 1 185 ? -4.052 -8.081 19.290 1.00 89.44 185 LYS A CA 1
ATOM 1507 C C . LYS A 1 185 ? -5.142 -8.891 18.603 1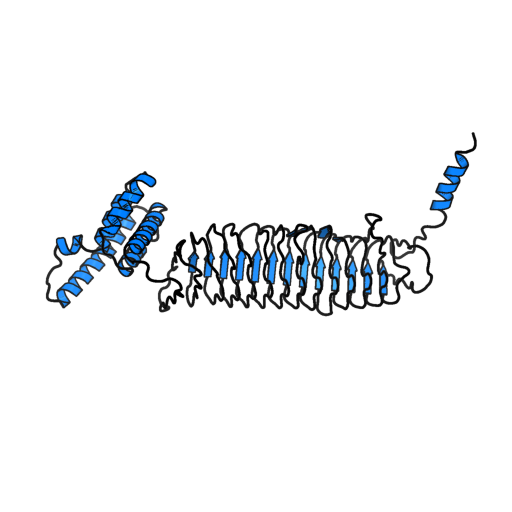.00 89.44 185 LYS A C 1
ATOM 1509 O O . LYS A 1 185 ? -4.839 -9.823 17.862 1.00 89.44 185 LYS A O 1
ATOM 1514 N N . SER A 1 186 ? -6.405 -8.543 18.838 1.00 88.94 186 SER A N 1
ATOM 1515 C CA . SER A 1 186 ? -7.564 -9.254 18.297 1.00 88.94 186 SER A CA 1
ATOM 1516 C C . SER A 1 186 ? -8.825 -8.374 18.312 1.00 88.94 186 SER A C 1
ATOM 1518 O O . SER A 1 186 ? -8.801 -7.253 18.814 1.00 88.94 186 SER A O 1
ATOM 1520 N N . GLY A 1 187 ? -9.933 -8.870 17.747 1.00 88.88 187 GLY A N 1
ATOM 1521 C CA . GLY A 1 187 ? -11.241 -8.197 17.743 1.00 88.88 187 GLY A CA 1
ATOM 1522 C C . GLY A 1 187 ? -11.535 -7.376 16.482 1.00 88.88 187 GLY A C 1
ATOM 1523 O O . GLY A 1 187 ? -10.856 -7.511 15.463 1.00 88.88 187 GLY A O 1
ATOM 1524 N N . THR A 1 188 ? -12.589 -6.556 16.508 1.00 90.12 188 THR A N 1
ATOM 1525 C CA . THR A 1 188 ? -13.017 -5.728 15.364 1.00 90.12 188 THR A CA 1
ATOM 1526 C C . THR A 1 188 ? -13.325 -4.295 15.785 1.00 90.12 188 THR A C 1
ATOM 1528 O O . THR A 1 188 ? -14.202 -4.080 16.611 1.00 90.12 188 THR A O 1
ATOM 1531 N N . LEU A 1 189 ? -12.674 -3.319 15.157 1.00 89.38 189 LEU A N 1
ATOM 1532 C CA . LEU A 1 189 ? -12.938 -1.888 15.279 1.00 89.38 189 LEU A CA 1
ATOM 1533 C C . LEU A 1 189 ? -13.667 -1.392 14.027 1.00 89.38 189 LEU A C 1
ATOM 1535 O O . LEU A 1 189 ? -13.148 -1.534 12.922 1.00 89.38 189 LEU A O 1
ATOM 1539 N N . LYS A 1 190 ? -14.851 -0.791 14.175 1.00 90.25 190 LYS A N 1
ATOM 1540 C CA . LYS A 1 190 ? -15.527 -0.071 13.083 1.00 90.25 190 LYS A CA 1
ATOM 1541 C C . LYS A 1 190 ? -15.597 1.416 13.407 1.00 90.25 190 LYS A C 1
ATOM 1543 O O . LYS A 1 190 ? -16.197 1.775 14.410 1.00 90.25 190 LYS A O 1
ATOM 1548 N N . ILE A 1 191 ? -15.050 2.254 12.537 1.00 87.06 191 ILE A N 1
ATOM 1549 C CA . ILE A 1 191 ? -15.052 3.714 12.644 1.00 87.06 191 ILE A CA 1
ATOM 1550 C C . ILE A 1 191 ? -16.031 4.249 11.596 1.00 87.06 191 ILE A C 1
ATOM 1552 O O . ILE A 1 191 ? -15.871 3.954 10.411 1.00 87.06 191 ILE A O 1
ATOM 1556 N N . THR A 1 192 ? -17.086 4.946 12.024 1.00 80.88 192 THR A N 1
ATOM 1557 C CA . THR A 1 192 ? -18.218 5.347 11.158 1.00 80.88 192 THR A CA 1
ATOM 1558 C C . THR A 1 192 ? -18.254 6.821 10.783 1.00 80.88 192 THR A C 1
ATOM 1560 O O . THR A 1 192 ? -19.016 7.192 9.895 1.00 80.88 192 THR A O 1
ATOM 1563 N N . GLN A 1 193 ? -17.454 7.655 11.440 1.00 70.12 193 GLN A N 1
ATOM 1564 C CA . GLN A 1 193 ? -17.404 9.094 11.197 1.00 70.12 193 GLN A CA 1
ATOM 1565 C C . GLN A 1 193 ? -15.976 9.562 10.958 1.00 70.12 193 GLN A C 1
ATOM 1567 O O . GLN A 1 193 ? -15.018 8.808 11.139 1.00 70.12 193 GLN A O 1
ATOM 1572 N N . ARG A 1 194 ? -15.846 10.811 10.503 1.00 68.00 194 ARG A N 1
ATOM 1573 C CA . ARG A 1 194 ? -14.551 11.408 10.208 1.00 68.00 194 ARG A CA 1
ATOM 1574 C C . ARG A 1 194 ? -13.833 11.725 11.509 1.00 68.00 194 ARG A C 1
ATOM 1576 O O . ARG A 1 194 ? -14.022 12.782 12.100 1.00 68.00 194 ARG A O 1
ATOM 1583 N N . VAL A 1 195 ? -12.949 10.829 11.905 1.00 64.12 195 VAL A N 1
ATOM 1584 C CA . VAL A 1 195 ? -12.102 11.042 13.066 1.00 64.12 195 VAL A CA 1
ATOM 1585 C C . VAL A 1 195 ? -10.856 11.812 12.617 1.00 64.12 195 VAL A C 1
ATOM 1587 O O . VAL A 1 195 ? -10.298 11.546 11.556 1.00 64.12 195 VAL A O 1
ATOM 1590 N N . LYS A 1 196 ? -10.436 12.823 13.385 1.00 65.75 196 LYS A N 1
ATOM 1591 C CA . LYS A 1 196 ? -9.064 13.343 13.274 1.00 65.75 196 LYS A CA 1
ATOM 1592 C C . LYS A 1 196 ? -8.216 12.424 14.136 1.00 65.75 196 LYS A C 1
ATOM 1594 O O . LYS A 1 196 ? -8.464 12.394 15.331 1.00 65.75 196 LYS A O 1
ATOM 1599 N N . HIS A 1 197 ? -7.298 11.660 13.579 1.00 66.75 197 HIS A N 1
ATOM 1600 C CA . HIS A 1 197 ? -6.437 10.739 14.320 1.00 66.75 197 HIS A CA 1
ATOM 1601 C C . HIS A 1 197 ? -4.973 11.265 14.282 1.00 66.75 197 HIS A C 1
ATOM 1603 O O . HIS A 1 197 ? -4.721 12.408 13.891 1.00 66.75 197 HIS A O 1
ATOM 1609 N N . GLN A 1 198 ? -3.983 10.480 14.711 1.00 69.94 198 GLN A N 1
ATOM 1610 C CA . GLN A 1 198 ? -2.604 10.646 14.212 1.00 69.94 198 GLN A CA 1
ATOM 1611 C C . GLN A 1 198 ? -2.098 9.351 13.581 1.00 69.94 198 GLN A C 1
ATOM 1613 O O . GLN A 1 198 ? -1.405 9.402 12.566 1.00 69.94 198 GLN A O 1
ATOM 1618 N N . ASP A 1 199 ? -2.480 8.207 14.162 1.00 85.00 199 ASP A N 1
ATOM 1619 C CA . ASP A 1 199 ? -2.106 6.886 13.668 1.00 85.00 199 ASP A CA 1
ATOM 1620 C C . ASP A 1 199 ? -3.261 5.873 13.786 1.00 85.00 199 ASP A C 1
ATOM 1622 O O . ASP A 1 199 ? -3.877 5.726 14.850 1.00 85.00 199 ASP A O 1
ATOM 1626 N N . ILE A 1 200 ? -3.508 5.100 12.726 1.00 90.44 200 ILE A N 1
ATOM 1627 C CA . ILE A 1 200 ? -4.384 3.918 12.758 1.00 90.44 200 ILE A CA 1
ATOM 1628 C C . ILE A 1 200 ? -3.544 2.649 12.678 1.00 90.44 200 ILE A C 1
ATOM 1630 O O . ILE A 1 200 ? -2.731 2.494 11.776 1.00 90.44 200 ILE A O 1
ATOM 1634 N N . GLY A 1 201 ? -3.777 1.697 13.582 1.00 93.62 201 GLY A N 1
ATOM 1635 C CA . GLY A 1 201 ? -3.197 0.354 13.515 1.00 93.62 201 GLY A CA 1
ATOM 1636 C C . GLY A 1 201 ? -1.679 0.303 13.713 1.00 93.62 201 GLY A C 1
ATOM 1637 O O . GLY A 1 201 ? -1.038 -0.647 13.263 1.00 93.62 201 GLY A O 1
ATOM 1638 N N . TRP A 1 202 ? -1.093 1.308 14.370 1.00 94.00 202 TRP A N 1
ATOM 1639 C CA . TRP A 1 202 ? 0.340 1.335 14.668 1.00 94.00 202 TRP A CA 1
ATOM 1640 C C . TRP A 1 202 ? 0.753 0.115 15.502 1.00 94.00 202 TRP A C 1
ATOM 1642 O O . TRP A 1 202 ? 0.177 -0.140 16.555 1.00 94.00 202 TRP A O 1
ATOM 1652 N N . GLU A 1 203 ? 1.728 -0.668 15.040 1.00 95.50 203 GLU A N 1
ATOM 1653 C CA . GLU A 1 203 ? 2.161 -1.924 15.676 1.00 95.50 203 GLU A CA 1
ATOM 1654 C C . GLU A 1 203 ? 1.031 -2.949 15.933 1.00 95.50 203 GLU A C 1
ATOM 1656 O O . GLU A 1 203 ? 1.162 -3.815 16.804 1.00 95.50 203 GLU A O 1
ATOM 1661 N N . MET A 1 204 ? -0.082 -2.881 15.190 1.00 94.94 204 MET A N 1
ATOM 1662 C CA . MET A 1 204 ? -1.194 -3.839 15.281 1.00 94.94 204 MET A CA 1
ATOM 1663 C C . MET A 1 204 ? -0.699 -5.275 15.042 1.00 94.94 204 MET A C 1
ATOM 1665 O O . MET A 1 204 ? 0.025 -5.539 14.086 1.00 94.94 204 MET A O 1
ATOM 1669 N N . GLN A 1 205 ? -1.067 -6.202 15.925 1.00 95.75 205 GLN A N 1
ATOM 1670 C CA . GLN A 1 205 ? -0.648 -7.610 15.906 1.00 95.75 205 GLN A CA 1
ATOM 1671 C C . GLN A 1 205 ? -1.730 -8.534 15.327 1.00 95.75 205 GLN A C 1
ATOM 1673 O O . GLN A 1 205 ? -1.408 -9.599 14.805 1.00 95.75 205 GLN A O 1
ATOM 1678 N N . GLY A 1 206 ? -3.004 -8.138 15.396 1.00 93.69 206 GLY A N 1
ATOM 1679 C CA . GLY A 1 206 ? -4.132 -8.917 14.888 1.00 93.69 206 GLY A CA 1
ATOM 1680 C C . GLY A 1 206 ? -5.465 -8.177 14.999 1.00 93.69 206 GLY A C 1
ATOM 1681 O O . GLY A 1 206 ? -5.521 -7.043 15.464 1.00 93.69 206 GLY A O 1
ATOM 1682 N N . GLY A 1 207 ? -6.551 -8.820 14.561 1.00 95.12 207 GLY A N 1
ATOM 1683 C CA . GLY A 1 207 ? -7.894 -8.228 14.516 1.00 95.12 207 GLY A CA 1
ATOM 1684 C C . GLY A 1 207 ? -8.201 -7.481 13.214 1.00 95.12 207 GLY A C 1
ATOM 1685 O O . GLY A 1 207 ? -7.494 -7.627 12.216 1.00 95.12 207 GLY A O 1
ATOM 1686 N N . THR A 1 208 ? -9.279 -6.699 13.206 1.00 96.12 208 THR A N 1
ATOM 1687 C CA . THR A 1 208 ? -9.741 -5.962 12.020 1.00 96.12 208 THR A CA 1
ATOM 1688 C C . THR A 1 208 ? -10.138 -4.534 12.365 1.00 96.12 208 THR A C 1
ATOM 1690 O O . THR A 1 208 ? -10.928 -4.327 13.276 1.00 96.12 208 THR A O 1
ATOM 1693 N N . ILE A 1 209 ? -9.658 -3.555 11.604 1.00 94.50 209 ILE A N 1
ATOM 1694 C CA . ILE A 1 209 ? -10.103 -2.159 11.654 1.00 94.50 209 ILE A CA 1
ATOM 1695 C C . ILE A 1 209 ? -10.816 -1.845 10.339 1.00 94.50 209 ILE A C 1
ATOM 1697 O O . ILE A 1 209 ? -10.282 -2.105 9.267 1.00 94.50 209 ILE A O 1
ATOM 1701 N N . THR A 1 210 ? -12.027 -1.299 10.395 1.00 95.00 210 THR A N 1
ATOM 1702 C CA . THR A 1 210 ? -12.767 -0.798 9.229 1.00 95.00 210 THR A CA 1
ATOM 1703 C C . THR A 1 210 ? -13.071 0.678 9.416 1.00 95.00 210 THR A C 1
ATOM 1705 O O . THR A 1 210 ? -13.721 1.043 10.392 1.00 95.00 210 THR A O 1
ATOM 1708 N N . TYR A 1 211 ? -12.654 1.505 8.464 1.00 92.50 211 TYR A N 1
ATOM 1709 C CA . TYR A 1 211 ? -12.922 2.938 8.424 1.00 92.50 211 TYR A CA 1
ATOM 1710 C C . TYR A 1 211 ? -13.912 3.257 7.294 1.00 92.50 211 TYR A C 1
ATOM 1712 O O . TYR A 1 211 ? -13.627 3.025 6.115 1.00 92.50 211 TYR A O 1
ATOM 1720 N N . ASP A 1 212 ? -15.101 3.737 7.660 1.00 91.69 212 ASP A N 1
ATOM 1721 C CA . ASP A 1 212 ? -16.237 3.989 6.763 1.00 91.69 212 ASP A CA 1
ATOM 1722 C C . ASP A 1 212 ? -16.219 5.440 6.246 1.00 91.69 212 ASP A C 1
ATOM 1724 O O . ASP A 1 212 ? -17.037 6.267 6.637 1.00 91.69 212 ASP A O 1
ATOM 1728 N N . GLY A 1 213 ? -15.244 5.770 5.393 1.00 90.06 213 GLY A N 1
ATOM 1729 C CA . GLY A 1 213 ? -15.142 7.093 4.773 1.00 90.06 213 GLY A CA 1
ATOM 1730 C C . GLY A 1 213 ? -13.761 7.419 4.212 1.00 90.06 213 GLY A C 1
ATOM 1731 O O . GLY A 1 213 ? -12.882 6.556 4.151 1.00 90.06 213 GLY A O 1
ATOM 1732 N N . ASP A 1 214 ? -13.582 8.683 3.824 1.00 90.69 214 ASP A N 1
ATOM 1733 C CA . ASP A 1 214 ? -12.299 9.217 3.365 1.00 90.69 214 ASP A CA 1
ATOM 1734 C C . ASP A 1 214 ? -11.348 9.472 4.539 1.00 90.69 214 ASP A C 1
ATOM 1736 O O . ASP A 1 214 ? -11.731 10.020 5.580 1.00 90.69 214 ASP A O 1
ATOM 1740 N N . PHE A 1 215 ? -10.080 9.152 4.328 1.00 88.00 215 PHE A N 1
ATOM 1741 C CA . PHE A 1 215 ? -8.999 9.295 5.289 1.00 88.00 215 PHE A CA 1
ATOM 1742 C C . PHE A 1 215 ? -7.983 10.334 4.799 1.00 88.00 215 PHE A C 1
ATOM 1744 O O . PHE A 1 215 ? -7.678 10.410 3.607 1.00 88.00 215 PHE A O 1
ATOM 1751 N N . ALA A 1 216 ? -7.442 11.163 5.691 1.00 86.06 216 ALA A N 1
ATOM 1752 C CA . ALA A 1 216 ? -6.459 12.170 5.308 1.00 86.06 216 ALA A CA 1
ATOM 1753 C C . ALA A 1 216 ? -5.446 12.468 6.415 1.00 86.06 216 ALA A C 1
ATOM 1755 O O . ALA A 1 216 ? -5.806 12.495 7.584 1.00 86.06 216 ALA A O 1
ATOM 1756 N N . ASP A 1 217 ? -4.237 12.823 5.975 1.00 69.50 217 ASP A N 1
ATOM 1757 C CA . ASP A 1 217 ? -3.178 13.501 6.726 1.00 69.50 217 ASP A CA 1
ATOM 1758 C C . ASP A 1 217 ? -2.434 12.725 7.830 1.00 69.50 217 ASP A C 1
ATOM 1760 O O . ASP A 1 217 ? -1.908 13.360 8.747 1.00 69.50 217 ASP A O 1
ATOM 1764 N N . GLU A 1 218 ? -2.332 11.391 7.764 1.00 80.19 218 GLU A N 1
ATOM 1765 C CA . GLU A 1 218 ? -1.883 10.578 8.918 1.00 80.19 218 GLU A CA 1
ATOM 1766 C C . GLU A 1 218 ? -1.326 9.172 8.587 1.00 80.19 218 GLU A C 1
ATOM 1768 O O . GLU A 1 218 ? -1.454 8.702 7.456 1.00 80.19 218 GLU A O 1
ATOM 1773 N N . SER A 1 219 ? -0.723 8.474 9.564 1.00 90.25 219 SER A N 1
ATOM 1774 C CA . SER A 1 219 ? -0.121 7.145 9.349 1.00 90.25 219 SER A CA 1
ATOM 1775 C C . SER A 1 219 ? -1.141 6.003 9.470 1.00 90.25 219 SER A C 1
ATOM 1777 O O . SER A 1 219 ? -1.903 5.920 10.434 1.00 90.25 219 SER A O 1
ATOM 1779 N N . ILE A 1 220 ? -1.111 5.051 8.536 1.00 94.94 220 ILE A N 1
ATOM 1780 C CA . ILE A 1 220 ? -1.962 3.851 8.540 1.00 94.94 220 ILE A CA 1
ATOM 1781 C C . ILE A 1 220 ? -1.083 2.602 8.580 1.00 94.94 220 ILE A C 1
ATOM 1783 O O . ILE A 1 220 ? -0.280 2.381 7.681 1.00 94.94 220 ILE A O 1
ATOM 1787 N N . GLY A 1 221 ? -1.261 1.746 9.583 1.00 96.62 221 GLY A N 1
ATOM 1788 C CA . GLY A 1 221 ? -0.624 0.431 9.679 1.00 96.62 221 GLY A CA 1
ATOM 1789 C C . GLY A 1 221 ? 0.902 0.476 9.761 1.00 96.62 221 GLY A C 1
ATOM 1790 O O . GLY A 1 221 ? 1.576 -0.452 9.312 1.00 96.62 221 GLY A O 1
ATOM 1791 N N . GLU A 1 222 ? 1.469 1.552 10.304 1.00 96.31 222 GLU A N 1
ATOM 1792 C CA . GLU A 1 222 ? 2.907 1.614 10.537 1.00 96.31 222 GLU A CA 1
ATOM 1793 C C . GLU A 1 222 ? 3.341 0.487 11.490 1.00 96.31 222 GLU A C 1
ATOM 1795 O O . GLU A 1 222 ? 2.744 0.280 12.547 1.00 96.31 222 GLU A O 1
ATOM 1800 N N . ARG A 1 223 ? 4.394 -0.248 11.111 1.00 97.50 223 ARG A N 1
ATOM 1801 C CA . ARG A 1 223 ? 4.948 -1.391 11.856 1.00 97.50 223 ARG A CA 1
ATOM 1802 C C . ARG A 1 223 ? 3.922 -2.475 12.187 1.00 97.50 223 ARG A C 1
ATOM 1804 O O . ARG A 1 223 ? 4.098 -3.219 13.151 1.00 97.50 223 ARG A O 1
ATOM 1811 N N . MET A 1 224 ? 2.848 -2.574 11.405 1.00 98.00 224 MET A N 1
ATOM 1812 C CA . MET A 1 224 ? 1.826 -3.605 11.563 1.00 98.00 224 MET A CA 1
ATOM 1813 C C . MET A 1 224 ? 2.444 -5.007 11.423 1.00 98.00 224 MET A C 1
ATOM 1815 O O . MET A 1 224 ? 3.220 -5.278 10.506 1.00 98.00 224 MET A O 1
ATOM 1819 N N . LYS A 1 225 ? 2.116 -5.891 12.368 1.00 98.25 225 LYS A N 1
ATOM 1820 C CA . LYS A 1 225 ? 2.622 -7.268 12.514 1.00 98.25 225 LYS A CA 1
ATOM 1821 C C . LYS A 1 225 ? 1.556 -8.331 12.242 1.00 98.25 225 LYS A C 1
ATOM 1823 O O . LYS A 1 225 ? 1.871 -9.519 12.252 1.00 98.25 225 LYS A O 1
ATOM 1828 N N . GLY A 1 226 ? 0.310 -7.928 12.008 1.00 97.62 226 GLY A N 1
ATOM 1829 C CA . GLY A 1 226 ? -0.792 -8.815 11.651 1.00 97.62 226 GLY A CA 1
ATOM 1830 C C . GLY A 1 226 ? -2.147 -8.114 11.709 1.00 97.62 226 GLY A C 1
ATOM 1831 O O . GLY A 1 226 ? -2.244 -6.964 12.128 1.00 97.62 226 GLY A O 1
ATOM 1832 N N . GLY A 1 227 ? -3.200 -8.819 11.290 1.00 98.06 227 GLY A N 1
ATOM 1833 C CA . GLY A 1 227 ? -4.568 -8.295 11.226 1.00 98.06 227 GLY A CA 1
ATOM 1834 C C . GLY A 1 227 ? -4.914 -7.639 9.889 1.00 98.06 227 GLY A C 1
ATOM 1835 O O . GLY A 1 227 ? -4.205 -7.815 8.898 1.00 98.06 227 GLY A O 1
ATOM 1836 N N . THR A 1 228 ? -6.015 -6.889 9.863 1.00 98.44 228 THR A N 1
ATOM 1837 C CA . THR A 1 228 ? -6.529 -6.244 8.647 1.00 98.44 228 THR A CA 1
ATOM 1838 C C . THR A 1 228 ? -6.981 -4.813 8.913 1.00 98.44 228 THR A C 1
ATOM 1840 O O . THR A 1 228 ? -7.729 -4.574 9.857 1.00 98.44 228 THR A O 1
ATOM 1843 N N . ILE A 1 229 ? -6.601 -3.871 8.052 1.00 97.75 229 ILE A N 1
ATOM 1844 C CA . ILE A 1 229 ? -7.138 -2.506 8.020 1.00 97.75 229 ILE A CA 1
ATOM 1845 C C . ILE A 1 229 ? -7.853 -2.303 6.682 1.00 97.75 229 ILE A C 1
ATOM 1847 O O . ILE A 1 229 ? -7.257 -2.483 5.623 1.00 97.75 229 ILE A O 1
ATOM 1851 N N . LEU A 1 230 ? -9.128 -1.925 6.722 1.00 97.81 230 LEU A N 1
ATOM 1852 C CA . LEU A 1 230 ? -9.958 -1.640 5.553 1.00 97.81 230 LEU A CA 1
ATOM 1853 C C . LEU A 1 230 ? -10.408 -0.178 5.577 1.00 97.81 230 LEU A C 1
ATOM 1855 O O . LEU A 1 230 ? -11.167 0.216 6.461 1.00 97.81 230 LEU A O 1
ATOM 1859 N N . ILE A 1 231 ? -9.988 0.604 4.588 1.00 96.31 231 ILE A N 1
ATOM 1860 C CA . ILE A 1 231 ? -10.456 1.972 4.348 1.00 96.31 231 ILE A CA 1
ATOM 1861 C C . ILE A 1 231 ? -11.424 1.940 3.167 1.00 96.31 231 ILE A C 1
ATOM 1863 O O . ILE A 1 231 ? -11.033 1.569 2.061 1.00 96.31 231 ILE A O 1
ATOM 1867 N N . LYS A 1 232 ? -12.688 2.305 3.392 1.00 95.94 232 LYS A N 1
ATOM 1868 C CA . LYS A 1 232 ? -13.731 2.248 2.353 1.00 95.94 232 LYS A CA 1
ATOM 1869 C C . LYS A 1 232 ? -13.747 3.445 1.396 1.00 95.94 232 LYS A C 1
ATOM 1871 O O . LYS A 1 232 ? -14.337 3.352 0.325 1.00 95.94 232 LYS A O 1
ATOM 1876 N N . GLY A 1 233 ? -13.152 4.569 1.789 1.00 94.56 233 GLY A N 1
ATOM 1877 C CA . GLY A 1 233 ? -13.067 5.776 0.965 1.00 94.56 233 GLY A CA 1
ATOM 1878 C C . GLY A 1 233 ? -11.690 5.995 0.348 1.00 94.56 233 GLY A C 1
ATOM 1879 O O . GLY A 1 233 ? -10.875 5.072 0.232 1.00 94.56 233 GLY A O 1
ATOM 1880 N N . ASP A 1 234 ? -11.440 7.246 -0.027 1.00 95.50 234 ASP A N 1
ATOM 1881 C CA . ASP A 1 234 ? -10.149 7.702 -0.533 1.00 95.50 234 ASP A CA 1
ATOM 1882 C C . ASP A 1 234 ? -9.181 7.999 0.620 1.00 95.50 234 ASP A C 1
ATOM 1884 O O . ASP A 1 234 ? -9.574 8.487 1.678 1.00 95.50 234 ASP A O 1
ATOM 1888 N N . VAL A 1 235 ? -7.889 7.770 0.403 1.00 94.25 235 VAL A N 1
ATOM 1889 C CA . VAL A 1 235 ? -6.815 8.196 1.309 1.00 94.25 235 VAL A CA 1
ATOM 1890 C C . VAL A 1 235 ? -6.079 9.368 0.662 1.00 94.25 235 VAL A C 1
ATOM 1892 O O . VAL A 1 235 ? -5.664 9.274 -0.491 1.00 94.25 235 VAL A O 1
ATOM 1895 N N . ARG A 1 236 ? -5.895 10.486 1.373 1.00 91.62 236 ARG A N 1
ATOM 1896 C CA . ARG A 1 236 ? -5.287 11.701 0.801 1.00 91.62 236 ARG A CA 1
ATOM 1897 C C . ARG A 1 236 ? -4.312 12.439 1.720 1.00 91.62 236 ARG A C 1
ATOM 1899 O O . ARG A 1 236 ? -4.128 12.080 2.884 1.00 91.62 236 ARG A O 1
ATOM 1906 N N . GLY A 1 237 ? -3.705 13.500 1.194 1.00 87.50 237 GLY A N 1
ATOM 1907 C CA . GLY A 1 237 ? -2.906 14.449 1.976 1.00 87.50 237 GLY A CA 1
ATOM 1908 C C . GLY A 1 237 ? -1.504 13.931 2.292 1.00 87.50 237 GLY A C 1
ATOM 1909 O O . GLY A 1 237 ? -0.840 13.392 1.411 1.00 87.50 237 GLY A O 1
ATOM 1910 N N . LYS A 1 238 ? -1.045 14.088 3.537 1.00 87.94 238 LYS A N 1
ATOM 1911 C CA . LYS A 1 238 ? 0.293 13.627 3.975 1.00 87.94 238 LYS A CA 1
ATOM 1912 C C . LYS A 1 238 ? 0.344 12.172 4.482 1.00 87.94 238 LYS A C 1
ATOM 1914 O O . LYS A 1 238 ? 1.254 11.825 5.225 1.00 87.94 238 LYS A O 1
ATOM 1919 N N . SER A 1 239 ? -0.655 11.351 4.154 1.00 85.88 239 SER A N 1
ATOM 1920 C CA . SER A 1 239 ? -0.827 10.035 4.783 1.00 85.88 239 SER A CA 1
ATOM 1921 C C . SER A 1 239 ? 0.229 9.028 4.342 1.00 85.88 239 SER A C 1
ATOM 1923 O O . SER A 1 239 ? 0.357 8.811 3.142 1.00 85.88 239 SER A O 1
ATOM 1925 N N . ASP A 1 240 ? 0.905 8.357 5.274 1.00 93.31 240 ASP A N 1
ATOM 1926 C CA . ASP A 1 240 ? 1.836 7.256 4.987 1.00 93.31 240 ASP A CA 1
ATOM 1927 C C . ASP A 1 240 ? 1.173 5.910 5.315 1.00 93.31 240 ASP A C 1
ATOM 1929 O O . ASP A 1 240 ? 0.562 5.747 6.370 1.00 93.31 240 ASP A O 1
ATOM 1933 N N . VAL A 1 241 ? 1.283 4.923 4.426 1.00 96.69 241 VAL A N 1
ATOM 1934 C CA . VAL A 1 241 ? 0.550 3.652 4.542 1.00 96.69 241 VAL A CA 1
ATOM 1935 C C . VAL A 1 241 ? 1.516 2.477 4.596 1.00 96.69 241 VAL A C 1
ATOM 1937 O O . VAL A 1 241 ? 2.297 2.266 3.675 1.00 96.69 241 VAL A O 1
ATOM 1940 N N . GLY A 1 242 ? 1.446 1.677 5.658 1.00 97.56 242 GLY A N 1
ATOM 1941 C CA . GLY A 1 242 ? 2.216 0.446 5.833 1.00 97.56 242 GLY A CA 1
ATOM 1942 C C . GLY A 1 242 ? 3.725 0.661 5.954 1.00 97.56 242 GLY A C 1
ATOM 1943 O O . GLY A 1 242 ? 4.505 -0.194 5.530 1.00 97.56 242 GLY A O 1
ATOM 1944 N N . ARG A 1 243 ? 4.154 1.801 6.514 1.00 97.25 243 ARG A N 1
ATOM 1945 C CA . ARG A 1 243 ? 5.573 2.067 6.785 1.00 97.25 243 ARG A CA 1
ATOM 1946 C C . ARG A 1 243 ? 6.140 0.986 7.704 1.00 97.25 243 ARG A C 1
ATOM 1948 O O . ARG A 1 243 ? 5.589 0.742 8.771 1.00 97.25 243 ARG A O 1
ATOM 1955 N N . GLU A 1 244 ? 7.239 0.354 7.303 1.00 98.00 244 GLU A N 1
ATOM 1956 C CA . GLU A 1 244 ? 7.908 -0.717 8.061 1.00 98.00 244 GLU A CA 1
ATOM 1957 C C . GLU A 1 244 ? 6.979 -1.895 8.434 1.00 98.00 244 GLU A C 1
ATOM 1959 O O . GLU A 1 244 ? 7.226 -2.599 9.412 1.00 98.00 244 GLU A O 1
ATOM 1964 N N . MET A 1 245 ? 5.903 -2.118 7.668 1.00 98.50 245 MET A N 1
ATOM 1965 C CA . MET A 1 245 ? 4.949 -3.210 7.893 1.00 98.50 245 MET A CA 1
ATOM 1966 C C . MET A 1 245 ? 5.633 -4.581 7.776 1.00 98.50 245 MET A C 1
ATOM 1968 O O . MET A 1 245 ? 6.377 -4.845 6.830 1.00 98.50 245 MET A O 1
ATOM 1972 N N . GLU A 1 246 ? 5.383 -5.461 8.746 1.00 98.62 246 GLU A N 1
ATOM 1973 C CA . GLU A 1 246 ? 5.999 -6.789 8.853 1.00 98.62 246 GLU A CA 1
ATOM 1974 C C . GLU A 1 246 ? 5.045 -7.910 8.415 1.00 98.62 246 GLU A C 1
ATOM 1976 O O . GLU A 1 246 ? 5.499 -8.925 7.890 1.00 98.62 246 GLU A O 1
ATOM 1981 N N . SER A 1 247 ? 3.732 -7.742 8.612 1.00 98.56 247 SER A N 1
ATOM 1982 C CA . SER A 1 247 ? 2.686 -8.677 8.170 1.00 98.56 247 SER A CA 1
ATOM 1983 C C . SER A 1 247 ? 1.292 -8.027 8.256 1.00 98.56 247 SER A C 1
ATOM 1985 O O . SER A 1 247 ? 1.164 -6.890 8.702 1.00 98.56 247 SER A O 1
ATOM 1987 N N . GLY A 1 248 ? 0.245 -8.751 7.852 1.00 98.50 248 GLY A N 1
ATOM 1988 C CA . GLY A 1 248 ? -1.149 -8.292 7.819 1.00 98.50 248 GLY A CA 1
ATOM 1989 C C . GLY A 1 248 ? -1.597 -7.785 6.448 1.00 98.50 248 GLY A C 1
ATOM 1990 O O . GLY A 1 248 ? -0.859 -7.886 5.465 1.00 98.50 248 GLY A O 1
ATOM 1991 N N . ASP A 1 249 ? -2.806 -7.227 6.397 1.00 98.75 249 ASP A N 1
ATOM 1992 C CA . ASP A 1 249 ? -3.431 -6.722 5.174 1.00 98.75 249 ASP A CA 1
ATOM 1993 C C . ASP A 1 249 ? -3.948 -5.288 5.357 1.00 98.75 249 ASP A C 1
ATOM 1995 O O . ASP A 1 249 ? -4.717 -5.009 6.275 1.00 98.75 249 ASP A O 1
ATOM 1999 N N . ILE A 1 250 ? -3.588 -4.380 4.450 1.00 98.69 250 ILE A N 1
ATOM 2000 C CA . ILE A 1 250 ? -4.178 -3.039 4.351 1.00 98.69 250 ILE A CA 1
ATOM 2001 C C . ILE A 1 250 ? -4.881 -2.922 3.000 1.00 98.69 250 ILE A C 1
ATOM 2003 O O . ILE A 1 250 ? -4.265 -3.112 1.950 1.00 98.69 250 ILE A O 1
ATOM 2007 N N . VAL A 1 251 ? -6.172 -2.599 3.011 1.00 98.69 251 VAL A N 1
ATOM 2008 C CA . VAL A 1 251 ? -6.991 -2.443 1.804 1.00 98.69 251 VAL A CA 1
ATOM 2009 C C . VAL A 1 251 ? -7.606 -1.051 1.777 1.00 98.69 251 VAL A C 1
ATOM 2011 O O . VAL A 1 251 ? -8.321 -0.667 2.696 1.00 98.69 251 VAL A O 1
ATOM 2014 N N . ILE A 1 252 ? -7.354 -0.321 0.696 1.00 98.44 252 ILE A N 1
ATOM 2015 C CA . ILE A 1 252 ? -7.979 0.962 0.377 1.00 98.44 252 ILE A CA 1
ATOM 2016 C C . ILE A 1 252 ? -8.931 0.713 -0.795 1.00 98.44 252 ILE A C 1
ATOM 2018 O O . ILE A 1 252 ? -8.495 0.316 -1.880 1.00 98.44 252 ILE A O 1
ATOM 2022 N N . GLU A 1 253 ? -10.234 0.883 -0.576 1.00 98.44 253 GLU A N 1
ATOM 2023 C CA . GLU A 1 253 ? -11.248 0.667 -1.615 1.00 98.44 253 GLU A CA 1
ATOM 2024 C C . GLU A 1 253 ? -11.307 1.807 -2.636 1.00 98.44 253 GLU A C 1
ATOM 2026 O O . GLU A 1 253 ? -11.637 1.552 -3.795 1.00 98.44 253 GLU A O 1
ATOM 2031 N N . GLY A 1 254 ? -10.942 3.024 -2.229 1.00 98.12 254 GLY A N 1
ATOM 2032 C CA . GLY A 1 254 ? -10.845 4.190 -3.099 1.00 98.12 254 GLY A CA 1
ATOM 2033 C C . GLY A 1 254 ? -9.457 4.405 -3.710 1.00 98.12 254 GLY A C 1
ATOM 2034 O O . GLY A 1 254 ? -8.682 3.471 -3.952 1.00 98.12 254 GLY A O 1
ATOM 2035 N N . ASN A 1 255 ? -9.163 5.674 -3.973 1.00 98.06 255 ASN A N 1
ATOM 2036 C CA . ASN A 1 255 ? -7.892 6.179 -4.477 1.00 98.06 255 ASN A CA 1
ATOM 2037 C C . ASN A 1 255 ? -6.933 6.532 -3.335 1.00 98.06 255 ASN A C 1
ATOM 2039 O O . ASN A 1 255 ? -7.348 6.820 -2.214 1.00 98.06 255 ASN A O 1
ATOM 2043 N N . TYR A 1 256 ? -5.644 6.590 -3.652 1.00 97.25 256 TYR A N 1
ATOM 2044 C CA . TYR A 1 256 ? -4.610 7.143 -2.786 1.00 97.25 256 TYR A CA 1
ATOM 2045 C C . TYR A 1 256 ? -4.024 8.396 -3.452 1.00 97.25 256 TYR A C 1
ATOM 2047 O O . TYR A 1 256 ? -3.403 8.304 -4.500 1.00 97.25 256 TYR A O 1
ATOM 2055 N N . ASN A 1 257 ? -4.270 9.582 -2.895 1.00 94.31 257 ASN A N 1
ATOM 2056 C CA . ASN A 1 257 ? -3.921 10.869 -3.507 1.00 94.31 257 ASN A CA 1
ATOM 2057 C C . ASN A 1 257 ? -3.134 11.738 -2.526 1.00 94.31 257 ASN A C 1
ATOM 2059 O O . ASN A 1 257 ? -3.712 12.499 -1.743 1.00 94.31 257 ASN A O 1
ATOM 2063 N N . ASN A 1 258 ? -1.814 11.622 -2.542 1.00 89.75 258 ASN A N 1
ATOM 2064 C CA . ASN A 1 258 ? -0.972 12.318 -1.581 1.00 89.75 258 ASN A CA 1
ATOM 2065 C C . ASN A 1 258 ? -0.436 13.656 -2.116 1.00 89.75 258 ASN A C 1
ATOM 2067 O O . ASN A 1 258 ? -0.511 13.979 -3.302 1.00 89.75 258 ASN A O 1
ATOM 2071 N N . ASN A 1 259 ? 0.059 14.483 -1.201 1.00 89.31 259 ASN A N 1
ATOM 2072 C CA . ASN A 1 259 ? 0.677 15.768 -1.513 1.00 89.31 259 ASN A CA 1
ATOM 2073 C C . ASN A 1 259 ? 2.188 15.727 -1.241 1.00 89.31 259 ASN A C 1
ATOM 2075 O O . ASN A 1 259 ? 2.722 14.739 -0.744 1.00 89.31 259 ASN A O 1
ATOM 2079 N N . GLU A 1 260 ? 2.879 16.826 -1.530 1.00 86.00 260 GLU A N 1
ATOM 2080 C CA . GLU A 1 260 ? 4.330 16.963 -1.343 1.00 86.00 260 GLU A CA 1
ATOM 2081 C C . GLU A 1 260 ? 4.820 16.806 0.109 1.00 86.00 260 GLU A C 1
ATOM 2083 O O . GLU A 1 260 ? 6.016 16.653 0.333 1.00 86.00 260 GLU A O 1
ATOM 2088 N N . SER A 1 261 ? 3.917 16.834 1.097 1.00 85.56 261 SER A N 1
ATOM 2089 C CA . SER A 1 261 ? 4.251 16.576 2.503 1.00 85.56 261 SER A CA 1
ATOM 2090 C C . SER A 1 261 ? 4.255 15.085 2.858 1.00 85.56 261 SER A C 1
ATOM 2092 O O . SER A 1 261 ? 4.649 14.735 3.969 1.00 85.56 261 SER A O 1
ATOM 2094 N N . CYS A 1 262 ? 3.822 14.207 1.949 1.00 86.06 262 CYS A N 1
ATOM 2095 C CA . CYS A 1 262 ? 3.943 12.762 2.103 1.00 86.06 262 CYS A CA 1
ATOM 2096 C C . CYS A 1 262 ? 5.358 12.325 1.715 1.00 86.06 262 CYS A C 1
ATOM 2098 O O . CYS A 1 262 ? 5.751 12.393 0.548 1.00 86.06 262 CYS A O 1
ATOM 2100 N N . ILE A 1 263 ? 6.132 11.904 2.714 1.00 83.31 263 ILE A N 1
ATOM 2101 C CA . ILE A 1 263 ? 7.545 11.560 2.533 1.00 83.31 263 ILE A CA 1
ATOM 2102 C C . ILE A 1 263 ? 7.683 10.081 2.170 1.00 83.31 263 ILE A C 1
ATOM 2104 O O . ILE A 1 263 ? 8.421 9.741 1.246 1.00 83.31 263 ILE A O 1
ATOM 2108 N N . TRP A 1 264 ? 6.972 9.197 2.878 1.00 92.06 264 TRP A N 1
ATOM 2109 C CA . TRP A 1 264 ? 7.178 7.753 2.774 1.00 92.06 264 TRP A CA 1
ATOM 2110 C C . TRP A 1 264 ? 6.188 7.095 1.817 1.00 92.06 264 TRP A C 1
ATOM 2112 O O . TRP A 1 264 ? 6.555 6.149 1.127 1.00 92.06 264 TRP A O 1
ATOM 2122 N N . GLY A 1 265 ? 4.968 7.607 1.693 1.00 93.81 265 GLY A N 1
ATOM 2123 C CA . GLY A 1 265 ? 3.994 7.079 0.743 1.00 93.81 265 GLY A CA 1
ATOM 2124 C C . GLY A 1 265 ? 3.490 5.698 1.151 1.00 93.81 265 GLY A C 1
ATOM 2125 O O . GLY A 1 265 ? 3.110 5.476 2.300 1.00 93.81 265 GLY A O 1
ATOM 2126 N N . LEU A 1 266 ? 3.474 4.758 0.208 1.00 96.44 266 LEU A N 1
ATOM 2127 C CA . LEU A 1 266 ? 2.833 3.457 0.378 1.00 96.44 266 LEU A CA 1
ATOM 2128 C C . LEU A 1 266 ? 3.866 2.328 0.439 1.00 96.44 266 LEU A C 1
ATOM 2130 O O . LEU A 1 266 ? 4.572 2.088 -0.530 1.00 96.44 266 LEU A O 1
ATOM 2134 N N . GLY A 1 267 ? 3.929 1.595 1.549 1.00 97.94 267 GLY A N 1
ATOM 2135 C CA . GLY A 1 267 ? 4.761 0.397 1.719 1.00 97.94 267 GLY A CA 1
ATOM 2136 C C . GLY A 1 267 ? 6.256 0.659 1.911 1.00 97.94 267 GLY A C 1
ATOM 2137 O O . GLY A 1 267 ? 7.067 -0.230 1.650 1.00 97.94 267 GLY A O 1
ATOM 2138 N N . TYR A 1 268 ? 6.646 1.859 2.349 1.00 98.06 268 TYR A N 1
ATOM 2139 C CA . TYR A 1 268 ? 8.054 2.188 2.581 1.00 98.06 268 TYR A CA 1
ATOM 2140 C C . TYR A 1 268 ? 8.681 1.280 3.646 1.00 98.06 268 TYR A C 1
ATOM 2142 O O . TYR A 1 268 ? 8.182 1.196 4.770 1.00 98.06 268 TYR A O 1
ATOM 2150 N N . GLY A 1 269 ? 9.791 0.616 3.322 1.00 98.44 269 GLY A N 1
ATOM 2151 C CA . GLY A 1 269 ? 10.507 -0.249 4.266 1.00 98.44 269 GLY A CA 1
ATOM 2152 C C . GLY A 1 269 ? 9.756 -1.531 4.649 1.00 98.44 269 GLY A C 1
ATOM 2153 O O . GLY A 1 269 ? 10.111 -2.175 5.638 1.00 98.44 269 GLY A O 1
ATOM 2154 N N . MET A 1 270 ? 8.704 -1.896 3.911 1.00 98.56 270 MET A N 1
ATOM 2155 C CA . MET A 1 270 ? 7.883 -3.078 4.184 1.00 98.56 270 MET A CA 1
ATOM 2156 C C . MET A 1 270 ? 8.716 -4.371 4.120 1.00 98.56 270 MET A C 1
ATOM 2158 O O . MET A 1 270 ? 9.528 -4.579 3.213 1.00 98.56 270 MET A O 1
ATOM 2162 N N . LYS A 1 271 ? 8.520 -5.249 5.108 1.00 98.62 271 LYS A N 1
ATOM 2163 C CA . LYS A 1 271 ? 9.187 -6.557 5.246 1.00 98.62 271 LYS A CA 1
ATOM 2164 C C . LYS A 1 271 ? 8.245 -7.731 4.960 1.00 98.62 271 LYS A C 1
ATOM 2166 O O . LYS A 1 271 ? 8.712 -8.836 4.706 1.00 98.62 271 LYS A O 1
ATOM 2171 N N . GLY A 1 272 ? 6.931 -7.512 4.996 1.00 98.50 272 GLY A N 1
ATOM 2172 C CA . GLY A 1 272 ? 5.918 -8.543 4.767 1.00 98.50 272 GLY A CA 1
ATOM 2173 C C . GLY A 1 272 ? 4.496 -7.983 4.812 1.00 98.50 272 GLY A C 1
ATOM 2174 O O . GLY A 1 272 ? 4.305 -6.801 5.075 1.00 98.50 272 GLY A O 1
ATOM 2175 N N . GLY A 1 273 ? 3.501 -8.830 4.533 1.00 98.69 273 GLY A N 1
ATOM 2176 C CA . GLY A 1 273 ? 2.087 -8.440 4.438 1.00 98.69 273 GLY A CA 1
ATOM 2177 C C . GLY A 1 273 ? 1.647 -8.024 3.031 1.00 98.69 273 GLY A C 1
ATOM 2178 O O . GLY A 1 273 ? 2.378 -8.223 2.051 1.00 98.69 273 GLY A O 1
ATOM 2179 N N . ILE A 1 274 ? 0.442 -7.461 2.921 1.00 98.88 274 ILE A N 1
ATOM 2180 C CA . ILE A 1 274 ? -0.134 -6.980 1.659 1.00 98.88 274 ILE A CA 1
ATOM 2181 C C . ILE A 1 274 ? -0.742 -5.588 1.847 1.00 98.88 274 ILE A C 1
ATOM 2183 O O . ILE A 1 274 ? -1.560 -5.377 2.735 1.00 98.88 274 ILE A O 1
ATOM 2187 N N . ILE A 1 275 ? -0.407 -4.655 0.955 1.00 98.81 275 ILE A N 1
ATOM 2188 C CA . ILE A 1 275 ? -1.116 -3.379 0.807 1.00 98.81 275 ILE A CA 1
ATOM 2189 C C . ILE A 1 275 ? -1.788 -3.364 -0.563 1.00 98.81 275 ILE A C 1
ATOM 2191 O O . ILE A 1 275 ? -1.146 -3.636 -1.580 1.00 98.81 275 ILE A O 1
ATOM 2195 N N . LYS A 1 276 ? -3.085 -3.060 -0.610 1.00 98.81 276 LYS A N 1
ATOM 2196 C CA . LYS A 1 276 ? -3.879 -3.045 -1.840 1.00 98.81 276 LYS A CA 1
ATOM 2197 C C . LYS A 1 276 ? -4.683 -1.755 -1.966 1.00 98.81 276 LYS A C 1
ATOM 2199 O O . LYS A 1 276 ? -5.545 -1.490 -1.137 1.00 98.81 276 LYS A O 1
ATOM 2204 N N . VAL A 1 277 ? -4.475 -1.031 -3.061 1.00 98.75 277 VAL A N 1
ATOM 2205 C CA . VAL A 1 277 ? -5.307 0.099 -3.495 1.00 98.75 277 VAL A CA 1
ATOM 2206 C C . VAL A 1 277 ? -6.187 -0.364 -4.652 1.00 98.75 277 VAL A C 1
ATOM 2208 O O . VAL A 1 277 ? -5.687 -0.862 -5.666 1.00 98.75 277 VAL A O 1
ATOM 2211 N N . ASN A 1 278 ? -7.506 -0.262 -4.495 1.00 98.75 278 ASN A N 1
ATOM 2212 C CA . ASN A 1 278 ? -8.454 -0.647 -5.539 1.00 98.75 278 ASN A CA 1
ATOM 2213 C C . ASN A 1 278 ? -8.617 0.431 -6.624 1.00 98.75 278 ASN A C 1
ATOM 2215 O O . ASN A 1 278 ? -8.929 0.063 -7.756 1.00 98.75 278 ASN A O 1
ATOM 2219 N N . GLY A 1 279 ? -8.395 1.706 -6.297 1.00 98.50 279 GLY A N 1
ATOM 2220 C CA . GLY A 1 279 ? -8.379 2.820 -7.244 1.00 98.50 279 GLY A CA 1
ATOM 2221 C C . GLY A 1 279 ? -6.983 3.167 -7.771 1.00 98.50 279 GLY A C 1
ATOM 2222 O O . GLY A 1 279 ? -6.110 2.302 -7.902 1.00 98.50 279 GLY A O 1
ATOM 2223 N N . ASN A 1 280 ? -6.796 4.452 -8.072 1.00 98.56 280 ASN A N 1
ATOM 2224 C CA . ASN A 1 280 ? -5.550 5.034 -8.574 1.00 98.56 280 ASN A CA 1
ATOM 2225 C C . ASN A 1 280 ? -4.635 5.492 -7.429 1.00 98.56 280 ASN A C 1
ATOM 2227 O O . ASN A 1 280 ? -5.109 5.788 -6.330 1.00 98.56 280 ASN A O 1
ATOM 2231 N N . PHE A 1 281 ? -3.337 5.616 -7.712 1.00 97.75 281 PHE A N 1
ATOM 2232 C CA . PHE A 1 281 ? -2.384 6.332 -6.864 1.00 97.75 281 PHE A CA 1
ATOM 2233 C C . PHE A 1 281 ? -1.865 7.570 -7.605 1.00 97.75 281 PHE A C 1
ATOM 2235 O O . PHE A 1 281 ? -1.297 7.456 -8.687 1.00 97.75 281 PHE A O 1
ATOM 2242 N N . SER A 1 282 ? -2.034 8.763 -7.037 1.00 95.75 282 SER A N 1
ATOM 2243 C CA . SER A 1 282 ? -1.398 9.965 -7.571 1.00 95.75 282 SER A CA 1
ATOM 2244 C C . SER A 1 282 ? -0.734 10.848 -6.516 1.00 95.75 282 SER A C 1
ATOM 2246 O O . SER A 1 282 ? -1.125 10.822 -5.349 1.00 95.75 282 SER A O 1
ATOM 2248 N N . GLY A 1 283 ? 0.264 11.632 -6.941 1.00 92.19 283 GLY A N 1
ATOM 2249 C CA . GLY A 1 283 ? 0.885 12.673 -6.116 1.00 92.19 283 GLY A CA 1
ATOM 2250 C C . GLY A 1 283 ? 2.415 12.630 -6.055 1.00 92.19 283 GLY A C 1
ATOM 2251 O O . GLY A 1 283 ? 3.082 12.837 -7.069 1.00 92.19 283 GLY A O 1
ATOM 2252 N N . TYR A 1 284 ? 2.963 12.457 -4.852 1.00 92.75 284 TYR A N 1
ATOM 2253 C CA . TYR A 1 284 ? 4.379 12.583 -4.480 1.00 92.75 284 TYR A CA 1
ATOM 2254 C C . TYR A 1 284 ? 4.850 11.380 -3.635 1.00 92.75 284 TYR A C 1
ATOM 2256 O O . TYR A 1 284 ? 4.061 10.517 -3.272 1.00 92.75 284 TYR A O 1
ATOM 2264 N N . GLY A 1 285 ? 6.133 11.302 -3.284 1.00 92.31 285 GLY A N 1
ATOM 2265 C CA . GLY A 1 285 ? 6.632 10.320 -2.313 1.00 92.31 285 GLY A CA 1
ATOM 2266 C C . GLY A 1 285 ? 7.014 8.983 -2.949 1.00 92.31 285 GLY A C 1
ATOM 2267 O O . GLY A 1 285 ? 7.649 8.956 -4.004 1.00 92.31 285 GLY A O 1
ATOM 2268 N N . SER A 1 286 ? 6.683 7.867 -2.293 1.00 95.19 286 SER A N 1
ATOM 2269 C CA . SER A 1 286 ? 7.189 6.547 -2.686 1.00 95.19 286 SER A CA 1
ATOM 2270 C C . SER A 1 286 ? 6.103 5.469 -2.785 1.00 95.19 286 SER A C 1
ATOM 2272 O O . SER A 1 286 ? 5.113 5.489 -2.052 1.00 95.19 286 SER A O 1
ATOM 2274 N N . LEU A 1 287 ? 6.292 4.523 -3.707 1.00 97.62 287 LEU A N 1
ATOM 2275 C CA . LEU A 1 287 ? 5.477 3.325 -3.878 1.00 97.62 287 LEU A CA 1
ATOM 2276 C C . LEU A 1 287 ? 6.351 2.083 -3.720 1.00 97.62 287 LEU A C 1
ATOM 2278 O O . LEU A 1 287 ? 7.063 1.677 -4.639 1.00 97.62 287 LEU A O 1
ATOM 2282 N N . GLY A 1 288 ? 6.255 1.456 -2.558 1.00 97.94 288 GLY A N 1
ATOM 2283 C CA . GLY A 1 288 ? 6.930 0.213 -2.237 1.00 97.94 288 GLY A CA 1
ATOM 2284 C C . GLY A 1 288 ? 8.441 0.336 -2.346 1.00 97.94 288 GLY A C 1
ATOM 2285 O O . GLY A 1 288 ? 9.046 -0.534 -2.954 1.00 97.94 288 GLY A O 1
ATOM 2286 N N . CYS A 1 289 ? 9.034 1.414 -1.827 1.00 98.31 289 CYS A N 1
ATOM 2287 C CA . CYS A 1 289 ? 10.485 1.605 -1.787 1.00 98.31 289 CYS A CA 1
ATOM 2288 C C . CYS A 1 289 ? 11.106 0.990 -0.526 1.00 98.31 289 CYS A C 1
ATOM 2290 O O . CYS A 1 289 ? 10.467 0.908 0.525 1.00 98.31 289 CYS A O 1
ATOM 2292 N N . TYR A 1 290 ? 12.376 0.594 -0.617 1.00 98.56 290 TYR A N 1
ATOM 2293 C CA . TYR A 1 290 ? 13.141 -0.067 0.447 1.00 98.56 290 TYR A CA 1
ATOM 2294 C C . TYR A 1 290 ? 12.479 -1.351 0.975 1.00 98.56 290 TYR A C 1
ATOM 2296 O O . TYR A 1 290 ? 12.719 -1.762 2.113 1.00 98.56 290 TYR A O 1
ATOM 2304 N N . MET A 1 291 ? 11.639 -2.000 0.165 1.00 98.69 291 MET A N 1
ATOM 2305 C CA . MET A 1 291 ? 10.973 -3.232 0.567 1.00 98.69 291 MET A CA 1
ATOM 2306 C C . MET A 1 291 ? 11.974 -4.385 0.643 1.00 98.69 291 MET A C 1
ATOM 2308 O O . MET A 1 291 ? 12.799 -4.581 -0.248 1.00 98.69 291 MET A O 1
ATOM 2312 N N . SER A 1 292 ? 11.845 -5.205 1.682 1.00 98.56 292 SER A N 1
ATOM 2313 C CA . SER A 1 292 ? 12.556 -6.486 1.834 1.00 98.56 292 SER A CA 1
ATOM 2314 C C . SER A 1 292 ? 11.621 -7.695 1.862 1.00 98.56 292 SER A C 1
ATOM 2316 O O . SER A 1 292 ? 12.067 -8.828 2.007 1.00 98.56 292 SER A O 1
ATOM 2318 N N . GLY A 1 293 ? 10.321 -7.455 1.688 1.00 98.44 293 GLY A N 1
ATOM 2319 C CA . GLY A 1 293 ? 9.303 -8.480 1.541 1.00 98.44 293 GLY A CA 1
ATOM 2320 C C . GLY A 1 293 ? 7.910 -7.871 1.420 1.00 98.44 293 GLY A C 1
ATOM 2321 O O . GLY A 1 293 ? 7.741 -6.654 1.486 1.00 98.44 293 GLY A O 1
ATOM 2322 N N . GLY A 1 294 ? 6.906 -8.726 1.243 1.00 98.69 294 GLY A N 1
ATOM 2323 C CA . GLY A 1 294 ? 5.509 -8.307 1.132 1.00 98.69 294 GLY A CA 1
ATOM 2324 C C . GLY A 1 294 ? 5.100 -7.872 -0.274 1.00 98.69 294 GLY A C 1
ATOM 2325 O O . GLY A 1 294 ? 5.883 -7.928 -1.228 1.00 98.69 294 GLY A O 1
ATOM 2326 N N . ILE A 1 295 ? 3.826 -7.497 -0.411 1.00 98.88 295 ILE A N 1
ATOM 2327 C CA . ILE A 1 295 ? 3.218 -7.186 -1.705 1.00 98.88 295 ILE A CA 1
ATOM 2328 C C . ILE A 1 295 ? 2.472 -5.856 -1.650 1.00 98.88 295 ILE A C 1
ATOM 2330 O O . ILE A 1 295 ? 1.515 -5.705 -0.898 1.00 98.88 295 ILE A O 1
ATOM 2334 N N . VAL A 1 296 ? 2.837 -4.938 -2.536 1.00 98.81 296 VAL A N 1
ATOM 2335 C CA . VAL A 1 296 ? 2.095 -3.705 -2.800 1.00 98.81 296 VAL A CA 1
ATOM 2336 C C . VAL A 1 296 ? 1.346 -3.847 -4.125 1.00 98.81 296 VAL A C 1
ATOM 2338 O O . VAL A 1 296 ? 1.950 -4.178 -5.144 1.00 98.81 296 VAL A O 1
ATOM 2341 N N . LYS A 1 297 ? 0.028 -3.617 -4.126 1.00 98.88 297 LYS A N 1
ATOM 2342 C CA . LYS A 1 297 ? -0.823 -3.701 -5.323 1.00 98.88 297 LYS A CA 1
ATOM 2343 C C . LYS A 1 297 ? -1.613 -2.419 -5.550 1.00 98.88 297 LYS A C 1
ATOM 2345 O O . LYS A 1 297 ? -2.327 -1.983 -4.651 1.00 98.88 297 LYS A O 1
ATOM 2350 N N . VAL A 1 298 ? -1.582 -1.898 -6.772 1.00 98.81 298 VAL A N 1
ATOM 2351 C CA . VAL A 1 298 ? -2.456 -0.811 -7.234 1.00 98.81 298 VAL A CA 1
ATOM 2352 C C . VAL A 1 298 ? -3.250 -1.312 -8.437 1.00 98.81 298 VAL A C 1
ATOM 2354 O O . VAL A 1 298 ? -2.686 -1.746 -9.441 1.00 98.81 298 VAL A O 1
ATOM 2357 N N . ASN A 1 299 ? -4.577 -1.331 -8.318 1.00 98.81 299 ASN A N 1
ATOM 2358 C CA . ASN A 1 299 ? -5.451 -1.830 -9.382 1.00 98.81 299 ASN A CA 1
ATOM 2359 C C . ASN A 1 299 ? -5.705 -0.803 -10.495 1.00 98.81 299 ASN A C 1
ATOM 2361 O O . ASN A 1 299 ? -6.098 -1.216 -11.586 1.00 98.81 299 ASN A O 1
ATOM 2365 N N . GLY A 1 300 ? -5.525 0.486 -10.214 1.00 98.62 300 GLY A N 1
ATOM 2366 C CA . GLY A 1 300 ? -5.620 1.566 -11.187 1.00 98.62 300 GLY A CA 1
ATOM 2367 C C . GLY A 1 300 ? -4.260 2.030 -11.703 1.00 98.62 300 GLY A C 1
ATOM 2368 O O . GLY A 1 300 ? -3.289 1.264 -11.723 1.00 98.62 300 GLY A O 1
ATOM 2369 N N . ASP A 1 301 ? -4.220 3.296 -12.107 1.00 98.56 301 ASP A N 1
ATOM 2370 C CA . ASP A 1 301 ? -3.031 3.980 -12.614 1.00 98.56 301 ASP A CA 1
ATOM 2371 C C . ASP A 1 301 ? -2.200 4.589 -11.474 1.00 98.56 301 ASP A C 1
ATOM 2373 O O . ASP A 1 301 ? -2.729 4.925 -10.409 1.00 98.56 301 ASP A O 1
ATOM 2377 N N . VAL A 1 302 ? -0.898 4.763 -11.714 1.00 98.06 302 VAL A N 1
ATOM 2378 C CA . VAL A 1 302 ? 0.045 5.441 -10.816 1.00 98.06 302 VAL A CA 1
ATOM 2379 C C . VAL A 1 302 ? 0.670 6.631 -11.539 1.00 98.06 302 VAL A C 1
ATOM 2381 O O . VAL A 1 302 ? 1.390 6.436 -12.515 1.00 98.06 302 VAL A O 1
ATOM 2384 N N . ASN A 1 303 ? 0.422 7.857 -11.067 1.00 95.38 303 ASN A N 1
ATOM 2385 C CA . ASN A 1 303 ? 0.878 9.077 -11.746 1.00 95.38 303 ASN A CA 1
ATOM 2386 C C . ASN A 1 303 ? 1.439 10.134 -10.782 1.00 95.38 303 ASN A C 1
ATOM 2388 O O . ASN A 1 303 ? 0.832 10.431 -9.755 1.00 95.38 303 ASN A O 1
ATOM 2392 N N . GLY A 1 304 ? 2.552 10.779 -11.137 1.00 92.75 304 GLY A N 1
ATOM 2393 C CA . GLY A 1 304 ? 3.082 11.934 -10.398 1.00 92.75 304 GLY A CA 1
ATOM 2394 C C . GLY A 1 304 ? 4.576 11.853 -10.091 1.00 92.75 304 GLY A C 1
ATOM 2395 O O . GLY A 1 304 ? 5.329 11.131 -10.737 1.00 92.75 304 GLY A O 1
ATOM 2396 N N . LYS A 1 305 ? 5.036 12.604 -9.088 1.00 92.75 305 LYS A N 1
ATOM 2397 C CA . LYS A 1 305 ? 6.441 12.605 -8.644 1.00 92.75 305 LYS A CA 1
ATOM 2398 C C . LYS A 1 305 ? 6.680 11.501 -7.619 1.00 92.75 305 LYS A C 1
ATOM 2400 O O . LYS A 1 305 ? 6.972 11.773 -6.457 1.00 92.75 305 LYS A O 1
ATOM 2405 N N . ILE A 1 306 ? 6.484 10.268 -8.069 1.00 94.12 306 ILE A N 1
ATOM 2406 C CA . ILE A 1 306 ? 6.542 9.068 -7.238 1.00 94.12 306 ILE A CA 1
ATOM 2407 C C . ILE A 1 306 ? 7.762 8.241 -7.635 1.00 94.12 306 ILE A C 1
ATOM 2409 O O . ILE A 1 306 ? 8.028 8.031 -8.819 1.00 94.12 306 ILE A O 1
ATOM 2413 N N . ASP A 1 307 ? 8.476 7.742 -6.639 1.00 96.06 307 ASP A N 1
ATOM 2414 C CA . ASP A 1 307 ? 9.503 6.727 -6.827 1.00 96.06 307 ASP A CA 1
ATOM 2415 C C . ASP A 1 307 ? 8.886 5.347 -6.597 1.00 96.06 307 ASP A C 1
ATOM 2417 O O . ASP A 1 307 ? 8.293 5.106 -5.547 1.00 96.06 307 ASP A O 1
ATOM 2421 N N . VAL A 1 308 ? 9.005 4.435 -7.560 1.00 98.06 308 VAL A N 1
ATOM 2422 C CA . VAL A 1 308 ? 8.415 3.092 -7.467 1.00 98.06 308 VAL A CA 1
ATOM 2423 C C . VAL A 1 308 ? 9.509 2.056 -7.273 1.00 98.06 308 VAL A C 1
ATOM 2425 O O . VAL A 1 308 ? 10.348 1.871 -8.149 1.00 98.06 308 VAL A O 1
ATOM 2428 N N . GLY A 1 309 ? 9.480 1.323 -6.162 1.00 98.31 309 GLY A N 1
ATOM 2429 C CA . GLY A 1 309 ? 10.361 0.175 -5.942 1.00 98.31 309 GLY A CA 1
ATOM 2430 C C . GLY A 1 309 ? 11.853 0.491 -5.825 1.00 98.31 309 GLY A C 1
ATOM 2431 O O . GLY A 1 309 ? 12.684 -0.384 -6.074 1.00 98.31 309 GLY A O 1
ATOM 2432 N N . THR A 1 310 ? 12.205 1.729 -5.476 1.00 97.94 310 THR A N 1
ATOM 2433 C CA . THR A 1 310 ? 13.599 2.137 -5.279 1.00 97.94 310 THR A CA 1
ATOM 2434 C C . THR A 1 310 ? 14.219 1.372 -4.107 1.00 97.94 310 THR A C 1
ATOM 2436 O O . THR A 1 310 ? 13.591 1.265 -3.055 1.00 97.94 310 THR A O 1
ATOM 2439 N N . HIS A 1 311 ? 15.439 0.845 -4.261 1.00 98.38 311 HIS A N 1
ATOM 2440 C CA . HIS A 1 311 ? 16.135 0.034 -3.240 1.00 98.38 311 HIS A CA 1
ATOM 2441 C C . HIS A 1 311 ? 15.393 -1.234 -2.774 1.00 98.38 311 HIS A C 1
ATOM 2443 O O . HIS A 1 311 ? 15.599 -1.721 -1.658 1.00 98.38 311 HIS A O 1
ATOM 2449 N N . ASN A 1 312 ? 14.525 -1.796 -3.615 1.00 98.62 312 ASN A N 1
ATOM 2450 C CA . ASN A 1 312 ? 13.859 -3.052 -3.287 1.00 98.62 312 ASN A CA 1
ATOM 2451 C C . ASN A 1 312 ? 14.817 -4.241 -3.280 1.00 98.62 312 ASN A C 1
ATOM 2453 O O . ASN A 1 312 ? 15.770 -4.297 -4.055 1.00 98.62 312 ASN A O 1
ATOM 2457 N N . LYS A 1 313 ? 14.539 -5.198 -2.393 1.00 98.69 313 LYS A N 1
ATOM 2458 C CA . LYS A 1 313 ? 15.308 -6.428 -2.181 1.00 98.69 313 LYS A CA 1
ATOM 2459 C C . LYS A 1 313 ? 14.464 -7.658 -2.500 1.00 98.69 313 LYS A C 1
ATOM 2461 O O . LYS A 1 313 ? 13.247 -7.578 -2.693 1.00 98.69 313 LYS A O 1
ATOM 2466 N N . ASP A 1 314 ? 15.120 -8.812 -2.552 1.00 98.25 314 ASP A N 1
ATOM 2467 C CA . ASP A 1 314 ? 14.466 -10.094 -2.811 1.00 98.25 314 ASP A CA 1
ATOM 2468 C C . ASP A 1 314 ? 13.310 -10.360 -1.838 1.00 98.25 314 ASP A C 1
ATOM 2470 O O . ASP A 1 314 ? 13.368 -10.008 -0.664 1.00 98.25 314 ASP A O 1
ATOM 2474 N N . GLY A 1 315 ? 12.235 -10.963 -2.353 1.00 97.00 315 GLY A N 1
ATOM 2475 C CA . GLY A 1 315 ? 10.993 -11.198 -1.610 1.00 97.00 315 GLY A CA 1
ATOM 2476 C C . GLY A 1 315 ? 9.960 -10.069 -1.709 1.00 97.00 315 GLY A C 1
ATOM 2477 O O . GLY A 1 315 ? 8.791 -10.306 -1.405 1.00 97.00 315 GLY A O 1
ATOM 2478 N N . SER A 1 316 ? 10.345 -8.873 -2.166 1.00 98.56 316 SER A N 1
ATOM 2479 C CA . SER A 1 316 ? 9.408 -7.768 -2.408 1.00 98.56 316 SER A CA 1
ATOM 2480 C C . SER A 1 316 ? 8.685 -7.890 -3.754 1.00 98.56 316 SER A C 1
ATOM 2482 O O . SER A 1 316 ? 9.260 -8.330 -4.757 1.00 98.56 316 SER A O 1
ATOM 2484 N N . LYS A 1 317 ? 7.411 -7.477 -3.792 1.00 98.88 317 LYS A N 1
ATOM 2485 C CA . LYS A 1 317 ? 6.623 -7.406 -5.027 1.00 98.88 317 LYS A CA 1
ATOM 2486 C C . LYS A 1 317 ? 5.780 -6.133 -5.101 1.00 98.88 317 LYS A C 1
ATOM 2488 O O . LYS A 1 317 ? 4.958 -5.887 -4.225 1.00 98.88 317 LYS A O 1
ATOM 2493 N N . VAL A 1 318 ? 5.906 -5.399 -6.203 1.00 98.88 318 VAL A N 1
ATOM 2494 C CA . VAL A 1 318 ? 5.032 -4.275 -6.568 1.00 98.88 318 VAL A CA 1
ATOM 2495 C C . VAL A 1 318 ? 4.256 -4.648 -7.834 1.00 98.88 318 VAL A C 1
ATOM 2497 O O . VAL A 1 318 ? 4.854 -5.074 -8.820 1.00 98.88 318 VAL A O 1
ATOM 2500 N N . ASP A 1 319 ? 2.927 -4.540 -7.807 1.00 98.88 319 ASP A N 1
ATOM 2501 C CA . ASP A 1 319 ? 2.031 -4.928 -8.908 1.00 98.88 319 ASP A CA 1
ATOM 2502 C C . ASP A 1 319 ? 1.046 -3.793 -9.224 1.00 98.88 319 ASP A C 1
ATOM 2504 O O . ASP A 1 319 ? 0.145 -3.495 -8.438 1.00 98.88 319 ASP A O 1
ATOM 2508 N N . ILE A 1 320 ? 1.232 -3.149 -10.370 1.00 98.88 320 ILE A N 1
ATOM 2509 C CA . ILE A 1 320 ? 0.423 -2.037 -10.869 1.00 98.88 320 ILE A CA 1
ATOM 2510 C C . ILE A 1 320 ? -0.314 -2.531 -12.108 1.00 98.88 320 ILE A C 1
ATOM 2512 O O . ILE A 1 320 ? 0.309 -2.940 -13.088 1.00 98.88 320 ILE A O 1
ATOM 2516 N N . LYS A 1 321 ? -1.647 -2.521 -12.086 1.00 98.75 321 LYS A N 1
ATOM 2517 C CA . LYS A 1 321 ? -2.439 -3.009 -13.227 1.00 98.75 321 LYS A CA 1
ATOM 2518 C C . LYS A 1 321 ? -2.579 -1.984 -14.349 1.00 98.75 321 LYS A C 1
ATOM 2520 O O . LYS A 1 321 ? -2.636 -2.394 -15.508 1.00 98.75 321 LYS A O 1
ATOM 2525 N N . GLY A 1 322 ? -2.675 -0.704 -13.997 1.00 98.50 322 GLY A N 1
ATOM 2526 C CA . GLY A 1 322 ? -2.828 0.402 -14.934 1.00 98.50 322 GLY A CA 1
ATOM 2527 C C . GLY A 1 322 ? -1.507 0.910 -15.502 1.00 98.50 322 GLY A C 1
ATOM 2528 O O . GLY A 1 322 ? -0.492 0.202 -15.515 1.00 98.50 322 GLY A O 1
ATOM 2529 N N . ASP A 1 323 ? -1.548 2.146 -15.983 1.00 98.19 323 ASP A N 1
ATOM 2530 C CA . ASP A 1 323 ? -0.386 2.894 -16.451 1.00 98.19 323 ASP A CA 1
ATOM 2531 C C . ASP A 1 323 ? 0.427 3.432 -15.253 1.00 98.19 323 ASP A C 1
ATOM 2533 O O . ASP A 1 323 ? -0.105 3.651 -14.165 1.00 98.19 323 ASP A O 1
ATOM 2537 N N . CYS A 1 324 ? 1.738 3.606 -15.429 1.00 97.50 324 CYS A N 1
ATOM 2538 C CA . CYS A 1 324 ? 2.673 4.039 -14.388 1.00 97.50 324 CYS A CA 1
ATOM 2539 C C . CYS A 1 324 ? 3.584 5.161 -14.912 1.00 97.50 324 CYS A C 1
ATOM 2541 O O . CYS A 1 324 ? 4.699 4.910 -15.385 1.00 97.50 324 CYS A O 1
ATOM 2543 N N . ILE A 1 325 ? 3.099 6.404 -14.869 1.00 95.12 325 ILE A N 1
ATOM 2544 C CA . ILE A 1 325 ? 3.813 7.589 -15.364 1.00 95.12 325 ILE A CA 1
ATOM 2545 C C . ILE A 1 325 ? 4.359 8.373 -14.171 1.00 95.12 325 ILE A C 1
ATOM 2547 O O . ILE A 1 325 ? 3.686 9.205 -13.558 1.00 95.12 325 ILE A O 1
ATOM 2551 N N . VAL A 1 326 ? 5.592 8.043 -13.796 1.00 93.81 326 VAL A N 1
ATOM 2552 C CA . VAL A 1 326 ? 6.195 8.453 -12.524 1.00 93.81 326 VAL A CA 1
ATOM 2553 C C . VAL A 1 326 ? 7.630 8.951 -12.697 1.00 93.81 326 VAL A C 1
ATOM 2555 O O . VAL A 1 326 ? 8.175 8.934 -13.799 1.00 93.81 326 VAL A O 1
ATOM 2558 N N . HIS A 1 327 ? 8.255 9.397 -11.604 1.00 91.88 327 HIS A N 1
ATOM 2559 C CA . HIS A 1 327 ? 9.614 9.936 -11.623 1.00 91.88 327 HIS A CA 1
ATOM 2560 C C . HIS A 1 327 ? 10.673 8.865 -11.926 1.00 91.88 327 HIS A C 1
ATOM 2562 O O . HIS A 1 327 ? 11.573 9.101 -12.736 1.00 91.88 327 HIS A O 1
ATOM 2568 N N . GLN A 1 328 ? 10.574 7.695 -11.287 1.00 94.06 328 GLN A N 1
ATOM 2569 C CA . GLN A 1 328 ? 11.464 6.562 -11.543 1.00 94.06 328 GLN A CA 1
ATOM 2570 C C . GLN A 1 328 ? 10.860 5.234 -11.093 1.00 94.06 328 GLN A C 1
ATOM 2572 O O . GLN A 1 328 ? 10.059 5.184 -10.159 1.00 94.06 328 GLN A O 1
ATOM 2577 N N . ILE A 1 329 ? 11.276 4.148 -11.745 1.00 97.38 329 ILE A N 1
ATOM 2578 C CA . ILE A 1 329 ? 10.793 2.790 -11.474 1.00 97.38 329 ILE A CA 1
ATOM 2579 C C . ILE A 1 329 ? 11.992 1.864 -11.291 1.00 97.38 329 ILE A C 1
ATOM 2581 O O . ILE A 1 329 ? 12.814 1.747 -12.190 1.00 97.38 329 ILE A O 1
ATOM 2585 N N . GLY A 1 330 ? 12.091 1.169 -10.160 1.00 98.12 330 GLY A N 1
ATOM 2586 C CA . GLY A 1 330 ? 13.129 0.171 -9.883 1.00 98.12 330 GLY A CA 1
ATOM 2587 C C . GLY A 1 330 ? 14.545 0.741 -9.788 1.00 98.12 330 GLY A C 1
ATOM 2588 O O . GLY A 1 330 ? 15.509 0.036 -10.085 1.00 98.12 330 GLY A O 1
ATOM 2589 N N . CYS A 1 331 ? 14.686 2.017 -9.422 1.00 97.06 331 CYS A N 1
ATOM 2590 C CA . CYS A 1 331 ? 15.995 2.641 -9.266 1.00 97.06 331 CYS A CA 1
ATOM 2591 C C . CYS A 1 331 ? 16.770 1.977 -8.113 1.00 97.06 331 CYS A C 1
ATOM 2593 O O . CYS A 1 331 ? 16.208 1.744 -7.044 1.00 97.06 331 CYS A O 1
ATOM 2595 N N . LEU A 1 332 ? 18.050 1.651 -8.308 1.00 97.88 332 LEU A N 1
ATOM 2596 C CA . LEU A 1 332 ? 18.901 1.015 -7.287 1.00 97.88 332 LEU A CA 1
ATOM 2597 C C . LEU A 1 332 ? 18.313 -0.293 -6.717 1.00 97.88 332 LEU A C 1
ATOM 2599 O O . LEU A 1 332 ? 18.536 -0.636 -5.559 1.00 97.88 332 LEU A O 1
ATOM 2603 N N . MET A 1 333 ? 17.515 -1.014 -7.507 1.00 98.44 333 MET A N 1
ATOM 2604 C CA . MET A 1 333 ? 16.891 -2.265 -7.078 1.00 98.44 333 MET A CA 1
ATOM 2605 C C . MET A 1 333 ? 17.948 -3.372 -6.908 1.00 98.44 333 MET A C 1
ATOM 2607 O O . MET A 1 333 ? 18.732 -3.663 -7.813 1.00 98.44 333 MET A O 1
ATOM 2611 N N . GLU A 1 334 ? 17.950 -4.000 -5.734 1.00 98.44 334 GLU A N 1
ATOM 2612 C CA . GLU A 1 334 ? 18.865 -5.066 -5.299 1.00 98.44 334 GLU A CA 1
ATOM 2613 C C . GLU A 1 334 ? 18.197 -6.457 -5.339 1.00 98.44 334 GLU A C 1
ATOM 2615 O O . GLU A 1 334 ? 18.814 -7.465 -4.977 1.00 98.44 334 GLU A O 1
ATOM 2620 N N . GLY A 1 335 ? 16.925 -6.527 -5.740 1.00 98.31 335 GLY A N 1
ATOM 2621 C CA . GLY A 1 335 ? 16.130 -7.750 -5.814 1.00 98.31 335 GLY 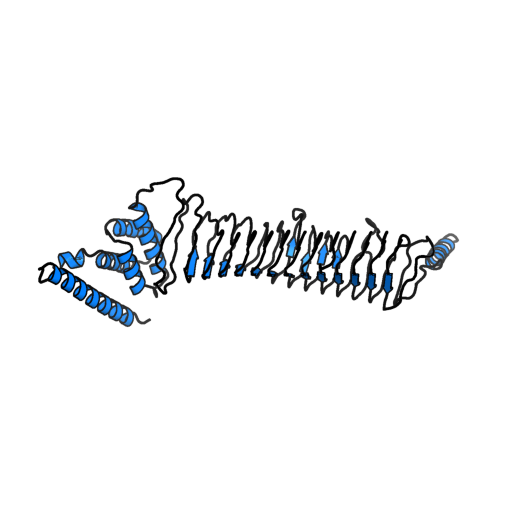A CA 1
ATOM 2622 C C . GLY A 1 335 ? 14.624 -7.484 -5.846 1.00 98.31 335 GLY A C 1
ATOM 2623 O O . GLY A 1 335 ? 14.180 -6.342 -5.768 1.00 98.31 335 GLY A O 1
ATOM 2624 N N . GLY A 1 336 ? 13.828 -8.550 -5.943 1.00 98.62 336 GLY A N 1
ATOM 2625 C CA . GLY A 1 336 ? 12.358 -8.476 -5.961 1.00 98.62 336 GLY A CA 1
ATOM 2626 C C . GLY A 1 336 ? 11.747 -8.330 -7.360 1.00 98.62 336 GLY A C 1
ATOM 2627 O O . GLY A 1 336 ? 12.410 -8.560 -8.376 1.00 98.62 336 GLY A O 1
ATOM 2628 N N . THR A 1 337 ? 10.462 -7.973 -7.427 1.00 98.88 337 THR A N 1
ATOM 2629 C CA . THR A 1 337 ? 9.726 -7.863 -8.699 1.00 98.88 337 THR A CA 1
ATOM 2630 C C . THR A 1 337 ? 8.837 -6.625 -8.757 1.00 98.88 337 THR A C 1
ATOM 2632 O O . THR A 1 337 ? 8.017 -6.403 -7.869 1.00 98.88 337 THR A O 1
ATOM 2635 N N . ILE A 1 338 ? 8.926 -5.873 -9.853 1.00 98.88 338 ILE A N 1
ATOM 2636 C CA . ILE A 1 338 ? 7.993 -4.796 -10.197 1.00 98.88 338 ILE A CA 1
ATOM 2637 C C . ILE A 1 338 ? 7.252 -5.194 -11.473 1.00 98.88 338 ILE A C 1
ATOM 2639 O O . ILE A 1 338 ? 7.874 -5.527 -12.480 1.00 98.88 338 ILE A O 1
ATOM 2643 N N . LYS A 1 339 ? 5.919 -5.164 -11.442 1.00 98.88 339 LYS A N 1
ATOM 2644 C CA . LYS A 1 339 ? 5.063 -5.468 -12.590 1.00 98.88 339 LYS A CA 1
ATOM 2645 C C . LYS A 1 339 ? 4.133 -4.297 -12.882 1.00 98.88 339 LYS A C 1
ATOM 2647 O O . LYS A 1 339 ? 3.400 -3.873 -11.998 1.00 98.88 339 LYS A O 1
ATOM 2652 N N . ILE A 1 340 ? 4.140 -3.826 -14.124 1.00 98.81 340 ILE A N 1
ATOM 2653 C CA . ILE A 1 340 ? 3.247 -2.787 -14.643 1.00 98.81 340 ILE A CA 1
ATOM 2654 C C . ILE A 1 340 ? 2.461 -3.385 -15.812 1.00 98.81 340 ILE A C 1
ATOM 2656 O O . ILE A 1 340 ? 3.052 -3.886 -16.768 1.00 98.81 340 ILE A O 1
ATOM 2660 N N . GLY A 1 341 ? 1.132 -3.387 -15.728 1.00 98.62 341 GLY A N 1
ATOM 2661 C CA . GLY A 1 341 ? 0.247 -3.910 -16.775 1.00 98.62 341 GLY A CA 1
ATOM 2662 C C . GLY A 1 341 ? 0.032 -2.944 -17.943 1.00 98.62 341 GLY A C 1
ATOM 2663 O O . GLY A 1 341 ? -0.259 -3.382 -19.058 1.00 98.62 341 GLY A O 1
ATOM 2664 N N . GLY A 1 342 ? 0.172 -1.644 -17.692 1.00 98.25 342 GLY A N 1
ATOM 2665 C CA . GLY A 1 342 ? -0.025 -0.574 -18.656 1.00 98.25 342 GLY A CA 1
ATOM 2666 C C . GLY A 1 342 ? 1.256 -0.036 -19.293 1.00 98.25 342 GLY A C 1
ATOM 2667 O O . GLY A 1 342 ? 2.263 -0.737 -19.431 1.00 98.25 342 GLY A O 1
ATOM 2668 N N . ASN A 1 343 ? 1.176 1.219 -19.731 1.00 97.00 343 ASN A N 1
ATOM 2669 C CA . ASN A 1 343 ? 2.324 2.006 -20.169 1.00 97.00 343 ASN A CA 1
ATOM 2670 C C . ASN A 1 343 ? 3.168 2.431 -18.963 1.00 97.00 343 ASN A C 1
ATOM 2672 O O . ASN A 1 343 ? 2.664 2.521 -17.845 1.00 97.00 343 ASN A O 1
ATOM 2676 N N . ALA A 1 344 ? 4.440 2.729 -19.195 1.00 95.69 344 ALA A N 1
ATOM 2677 C CA . ALA A 1 344 ? 5.325 3.290 -18.187 1.00 95.69 344 ALA A CA 1
ATOM 2678 C C . ALA A 1 344 ? 6.030 4.550 -18.698 1.00 95.69 344 ALA A C 1
ATOM 2680 O O . ALA A 1 344 ? 6.268 4.699 -19.902 1.00 95.69 344 ALA A O 1
ATOM 2681 N N . GLY A 1 345 ? 6.376 5.428 -17.757 1.00 89.62 345 GLY A N 1
ATOM 2682 C CA . GLY A 1 345 ? 7.206 6.605 -18.001 1.00 89.62 345 GLY A CA 1
ATOM 2683 C C . GLY A 1 345 ? 8.688 6.271 -18.224 1.00 89.62 345 GLY A C 1
ATOM 2684 O O . GLY A 1 345 ? 9.068 5.137 -18.519 1.00 89.62 345 GLY A O 1
ATOM 2685 N N . ALA A 1 346 ? 9.546 7.278 -18.071 1.00 80.12 346 ALA A N 1
ATOM 2686 C CA . ALA A 1 346 ? 10.995 7.146 -18.216 1.00 80.12 346 ALA A CA 1
ATOM 2687 C C . ALA A 1 346 ? 11.677 6.570 -16.954 1.00 80.12 346 ALA A C 1
ATOM 2689 O O . ALA A 1 346 ? 11.024 6.209 -15.979 1.00 80.12 346 ALA A O 1
ATOM 2690 N N . ASN A 1 347 ? 13.016 6.505 -16.972 1.00 90.81 347 ASN A N 1
ATOM 2691 C CA . ASN A 1 347 ? 13.851 6.162 -15.815 1.00 90.81 347 ASN A CA 1
ATOM 2692 C C . ASN A 1 347 ? 13.517 4.794 -15.187 1.00 90.81 347 ASN A C 1
ATOM 2694 O O . ASN A 1 347 ? 13.255 4.656 -13.989 1.00 90.81 347 ASN A O 1
ATOM 2698 N N . ILE A 1 348 ? 13.520 3.771 -16.043 1.00 95.00 348 ILE A N 1
ATOM 2699 C CA . ILE A 1 348 ? 13.276 2.382 -15.659 1.00 95.00 348 ILE A CA 1
ATOM 2700 C C . ILE A 1 348 ? 14.598 1.713 -15.286 1.00 95.00 348 ILE A C 1
ATOM 2702 O O . ILE A 1 348 ? 15.518 1.668 -16.104 1.00 95.00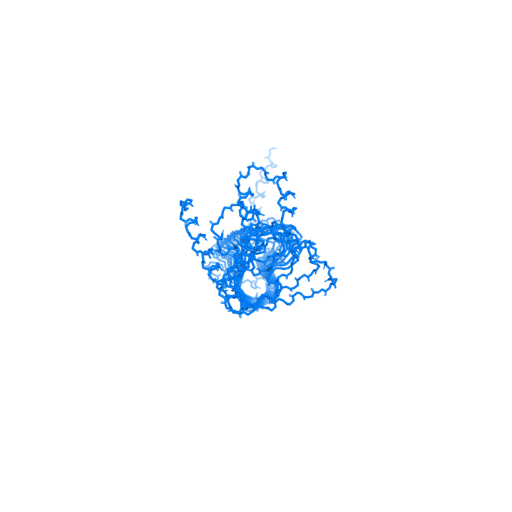 348 ILE A O 1
ATOM 2706 N N . ALA A 1 349 ? 14.648 1.128 -14.093 1.00 96.62 349 ALA A N 1
ATOM 2707 C CA . ALA A 1 349 ? 15.721 0.280 -13.586 1.00 96.62 349 ALA A CA 1
ATOM 2708 C C . ALA A 1 349 ? 17.110 0.937 -13.631 1.00 96.62 349 ALA A C 1
ATOM 2710 O O . ALA A 1 349 ? 18.122 0.284 -13.903 1.00 96.62 349 ALA A O 1
ATOM 2711 N N . SER A 1 350 ? 17.163 2.246 -13.376 1.00 94.69 350 SER A N 1
ATOM 2712 C CA . SER A 1 350 ? 18.437 2.951 -13.278 1.00 94.69 350 SER A CA 1
ATOM 2713 C C . SER A 1 350 ? 19.241 2.419 -12.091 1.00 94.69 350 SER A C 1
ATOM 2715 O O . SER A 1 350 ? 18.701 2.242 -11.003 1.00 94.69 350 SER A O 1
ATOM 2717 N N . HIS A 1 351 ? 20.520 2.115 -12.293 1.00 95.75 351 HIS A N 1
ATOM 2718 C CA . HIS A 1 351 ? 21.401 1.510 -11.292 1.00 95.75 351 HIS A CA 1
ATOM 2719 C C . HIS A 1 351 ? 20.899 0.177 -10.702 1.00 95.75 351 HIS A C 1
ATOM 2721 O O . HIS A 1 351 ? 21.309 -0.208 -9.611 1.00 95.75 351 HIS A O 1
ATOM 2727 N N . MET A 1 352 ? 20.018 -0.544 -11.402 1.00 97.56 352 MET A N 1
ATOM 2728 C CA . MET A 1 352 ? 19.531 -1.848 -10.950 1.00 97.56 352 MET A CA 1
ATOM 2729 C C . MET A 1 352 ? 20.672 -2.875 -10.894 1.00 97.56 352 MET A C 1
ATOM 2731 O O . MET A 1 352 ? 21.429 -3.043 -11.853 1.00 97.56 352 MET A O 1
ATOM 2735 N N . GLU A 1 353 ? 20.783 -3.581 -9.770 1.00 97.12 353 GLU A N 1
ATOM 2736 C CA . GLU A 1 353 ? 21.790 -4.621 -9.538 1.00 97.12 353 GLU A CA 1
ATOM 2737 C C . GLU A 1 353 ? 21.209 -6.030 -9.693 1.00 97.12 353 GLU A C 1
ATOM 2739 O O . GLU A 1 353 ? 21.866 -6.922 -10.231 1.00 97.12 353 GLU A O 1
ATOM 2744 N N . ARG A 1 354 ? 19.975 -6.252 -9.224 1.00 97.50 354 ARG A N 1
ATOM 2745 C CA . ARG A 1 354 ? 19.238 -7.524 -9.333 1.00 97.50 354 ARG A CA 1
ATOM 2746 C C . ARG A 1 354 ? 17.727 -7.273 -9.319 1.00 97.50 354 ARG A C 1
ATOM 2748 O O . ARG A 1 354 ? 17.274 -6.157 -9.100 1.00 97.50 354 ARG A O 1
ATOM 2755 N N . GLY A 1 355 ? 16.951 -8.335 -9.534 1.00 98.38 355 GLY A N 1
ATOM 2756 C CA . GLY A 1 355 ? 15.487 -8.309 -9.553 1.00 98.38 355 GLY A CA 1
ATOM 2757 C C . GLY A 1 355 ? 14.906 -8.348 -10.964 1.00 98.38 355 GLY A C 1
ATOM 2758 O O . GLY A 1 355 ? 15.632 -8.537 -11.948 1.00 98.38 355 GLY A O 1
ATOM 2759 N N . GLU A 1 356 ? 13.591 -8.161 -11.057 1.00 98.69 356 GLU A N 1
ATOM 2760 C CA . GLU A 1 356 ? 12.864 -8.157 -12.327 1.00 98.69 356 GLU A CA 1
ATOM 2761 C C . GLU A 1 356 ? 11.893 -6.974 -12.435 1.00 98.69 356 GLU A C 1
ATOM 2763 O O . GLU A 1 356 ? 11.098 -6.727 -11.527 1.00 98.69 356 GLU A O 1
ATOM 2768 N N . VAL A 1 357 ? 11.914 -6.281 -13.576 1.00 98.69 357 VAL A N 1
ATOM 2769 C CA . VAL A 1 357 ? 10.938 -5.244 -13.937 1.00 98.69 357 VAL A CA 1
ATOM 2770 C C . VAL A 1 357 ? 10.201 -5.672 -15.205 1.00 98.69 357 VAL A C 1
ATOM 2772 O O . VAL A 1 357 ? 10.825 -5.925 -16.235 1.00 98.69 357 VAL A O 1
ATOM 2775 N N . TYR A 1 358 ? 8.873 -5.756 -15.137 1.00 98.69 358 TYR A N 1
ATOM 2776 C CA . TYR A 1 358 ? 7.999 -6.102 -16.260 1.00 98.69 358 TYR A CA 1
ATOM 2777 C C . TYR A 1 358 ? 7.068 -4.940 -16.608 1.00 98.69 358 TYR A C 1
ATOM 2779 O O . TYR A 1 358 ? 6.385 -4.417 -15.727 1.00 98.69 358 TYR A O 1
ATOM 2787 N N . ILE A 1 359 ? 6.990 -4.596 -17.893 1.00 98.50 359 ILE A N 1
ATOM 2788 C CA . ILE A 1 359 ? 6.112 -3.558 -18.439 1.00 98.50 359 ILE A CA 1
ATOM 2789 C C . ILE A 1 359 ? 5.288 -4.167 -19.575 1.00 98.50 359 ILE A C 1
ATOM 2791 O O . ILE A 1 359 ? 5.832 -4.629 -20.576 1.00 98.50 359 ILE A O 1
ATOM 2795 N N . GLY A 1 360 ? 3.965 -4.177 -19.411 1.00 98.19 360 GLY A N 1
ATOM 2796 C CA . GLY A 1 360 ? 3.038 -4.851 -20.321 1.00 98.19 360 GLY A CA 1
ATOM 2797 C C . GLY A 1 360 ? 2.769 -4.108 -21.630 1.00 98.19 360 GLY A C 1
ATOM 2798 O O . GLY A 1 360 ? 2.291 -4.721 -22.583 1.00 98.19 360 GLY A O 1
ATOM 2799 N N . LYS A 1 361 ? 3.045 -2.799 -21.694 1.00 97.19 361 LYS A N 1
ATOM 2800 C CA . LYS A 1 361 ? 2.853 -1.978 -22.899 1.00 97.19 361 LYS A CA 1
ATOM 2801 C C . LYS A 1 361 ? 4.090 -1.125 -23.196 1.00 97.19 361 LYS A C 1
ATOM 2803 O O . LYS A 1 361 ? 5.211 -1.624 -23.184 1.00 97.19 361 LYS A O 1
ATOM 2808 N N . ASN A 1 362 ? 3.893 0.145 -23.549 1.00 94.50 362 ASN A N 1
ATOM 2809 C CA . ASN A 1 362 ? 4.948 1.016 -24.046 1.00 94.50 362 ASN A CA 1
ATOM 2810 C C . ASN A 1 362 ? 5.702 1.703 -22.910 1.00 94.50 362 ASN A C 1
ATOM 2812 O O . ASN A 1 362 ? 5.128 2.005 -21.867 1.00 94.50 362 ASN A O 1
ATOM 2816 N N . VAL A 1 363 ? 6.963 2.024 -23.174 1.00 92.19 363 VAL A N 1
ATOM 2817 C CA . VAL A 1 363 ? 7.784 2.924 -22.367 1.00 92.19 363 VAL A CA 1
ATOM 2818 C C . VAL A 1 363 ? 7.956 4.226 -23.137 1.00 92.19 363 VAL A C 1
ATOM 2820 O O . VAL A 1 363 ? 8.649 4.264 -24.162 1.00 92.19 363 VAL A O 1
ATOM 2823 N N . GLN A 1 364 ? 7.295 5.279 -22.658 1.00 84.38 364 GLN A N 1
ATOM 2824 C CA . GLN A 1 364 ? 7.293 6.600 -23.283 1.00 84.38 364 GLN A CA 1
ATOM 2825 C C . GLN A 1 364 ? 8.030 7.609 -22.400 1.00 84.38 364 GLN A C 1
ATOM 2827 O O . GLN A 1 364 ? 7.906 7.612 -21.179 1.00 84.38 364 GLN A O 1
ATOM 2832 N N . GLN A 1 365 ? 8.834 8.457 -23.037 1.00 69.88 365 GLN A N 1
ATOM 2833 C CA . GLN A 1 365 ? 9.532 9.552 -22.373 1.00 69.88 365 GLN A CA 1
ATOM 2834 C C . GLN A 1 365 ? 8.680 10.814 -22.509 1.00 69.88 365 GLN A C 1
ATOM 2836 O O . GLN A 1 365 ? 8.607 11.383 -23.597 1.00 69.88 365 GLN A O 1
ATOM 2841 N N . GLU A 1 366 ? 8.035 11.219 -21.419 1.00 60.03 366 GLU A N 1
ATOM 2842 C CA . GLU A 1 366 ? 7.374 12.519 -21.298 1.00 60.03 366 GLU A CA 1
ATOM 2843 C C . GLU A 1 366 ? 8.358 13.480 -20.595 1.00 60.03 366 GLU A C 1
ATOM 2845 O O . GLU A 1 366 ? 8.650 13.328 -19.414 1.00 60.03 366 GLU A O 1
ATOM 2850 N N . ASP A 1 367 ? 8.915 14.428 -21.355 1.00 53.28 367 ASP A N 1
ATOM 2851 C CA . ASP A 1 367 ? 9.738 15.580 -20.934 1.00 53.28 367 ASP A CA 1
ATOM 2852 C C . ASP A 1 367 ? 11.232 15.420 -20.535 1.00 53.28 367 ASP A C 1
ATOM 2854 O O . ASP A 1 367 ? 11.684 14.539 -19.807 1.00 53.28 367 ASP A O 1
ATOM 2858 N N . GLU A 1 368 ? 12.024 16.387 -21.025 1.00 49.44 368 GLU A N 1
ATOM 2859 C CA . GLU A 1 368 ? 13.493 16.390 -21.178 1.00 49.44 368 GLU A CA 1
ATOM 2860 C C . GLU A 1 368 ? 14.316 16.612 -19.889 1.00 49.44 368 GLU A C 1
ATOM 2862 O O . GLU A 1 368 ? 15.548 16.586 -19.932 1.00 49.44 368 GLU A O 1
ATOM 2867 N N . LYS A 1 369 ? 13.688 16.869 -18.733 1.00 50.25 369 LYS A N 1
ATOM 2868 C CA . LYS A 1 369 ? 14.412 17.431 -17.573 1.00 50.25 369 LYS A CA 1
ATOM 2869 C C . LYS A 1 369 ? 15.285 16.419 -16.815 1.00 50.25 369 LYS A C 1
ATOM 2871 O O . LYS A 1 369 ? 16.299 16.818 -16.247 1.00 50.25 369 LYS A O 1
ATOM 2876 N N . TYR A 1 370 ? 14.930 15.134 -16.829 1.00 53.44 370 TYR A N 1
ATOM 2877 C CA . TYR A 1 370 ? 15.700 14.051 -16.200 1.00 53.44 370 TYR A CA 1
ATOM 2878 C C . TYR A 1 370 ? 15.711 12.824 -17.116 1.00 53.44 370 TYR A C 1
ATOM 2880 O O . TYR A 1 370 ? 14.980 11.854 -16.933 1.00 53.44 370 TYR A O 1
ATOM 2888 N N . PHE A 1 371 ? 16.522 12.904 -18.169 1.00 67.88 371 PHE A N 1
ATOM 2889 C CA . PHE A 1 371 ? 16.619 11.871 -19.193 1.00 67.88 371 PHE A CA 1
ATOM 2890 C C . PHE A 1 371 ? 17.489 10.697 -18.718 1.00 67.88 371 PHE A C 1
ATOM 2892 O O . PHE A 1 371 ? 18.697 10.675 -18.952 1.00 67.88 371 PHE A O 1
ATOM 2899 N N . TYR A 1 372 ? 16.872 9.700 -18.081 1.00 81.94 372 TYR A N 1
ATOM 2900 C CA . TYR A 1 372 ? 17.489 8.386 -17.888 1.00 81.94 372 TYR A CA 1
ATOM 2901 C C . TYR A 1 372 ? 16.801 7.355 -18.790 1.00 81.94 372 TYR A C 1
ATOM 2903 O O . TYR A 1 372 ? 15.618 7.049 -18.598 1.00 81.94 372 TYR A O 1
ATOM 2911 N N . PRO A 1 373 ? 17.508 6.832 -19.807 1.00 87.88 373 PRO A N 1
ATOM 2912 C CA . PRO A 1 373 ? 17.028 5.710 -20.600 1.00 87.88 373 PRO A CA 1
ATOM 2913 C C . PRO A 1 373 ? 16.779 4.456 -19.759 1.00 87.88 373 PRO A C 1
ATOM 2915 O O . PRO A 1 373 ? 17.320 4.312 -18.660 1.00 87.88 373 PRO A O 1
ATOM 2918 N N . VAL A 1 374 ? 16.022 3.510 -20.318 1.00 91.75 374 VAL A N 1
ATOM 2919 C CA . VAL A 1 374 ? 15.800 2.194 -19.702 1.00 91.75 374 VAL A CA 1
ATOM 2920 C C . VAL A 1 374 ? 17.144 1.515 -19.418 1.00 91.75 374 VAL A C 1
ATOM 2922 O O . VAL A 1 374 ? 17.978 1.399 -20.316 1.00 91.75 374 VAL A O 1
ATOM 2925 N N . GLY A 1 375 ? 17.346 1.070 -18.175 1.00 92.12 375 GLY A N 1
ATOM 2926 C CA . GLY A 1 375 ? 18.544 0.353 -17.735 1.00 92.12 375 GLY A CA 1
ATOM 2927 C C . GLY A 1 375 ? 19.785 1.232 -17.555 1.00 92.12 375 GLY A C 1
ATOM 2928 O O . GLY A 1 375 ? 20.905 0.732 -17.632 1.00 92.12 375 GLY A O 1
ATOM 2929 N N . SER A 1 376 ? 19.641 2.546 -17.352 1.00 91.31 376 SER A N 1
ATOM 2930 C CA . SER A 1 376 ? 20.809 3.417 -17.166 1.00 91.31 376 SER A CA 1
ATOM 2931 C C . SER A 1 376 ? 21.678 2.977 -15.991 1.00 91.31 376 SER A C 1
ATOM 2933 O O . SER A 1 376 ? 21.183 2.852 -14.883 1.00 91.31 376 SER A O 1
ATOM 2935 N N . CYS A 1 377 ? 22.976 2.750 -16.211 1.00 91.94 377 CYS A N 1
ATOM 2936 C CA . CYS A 1 377 ? 23.898 2.275 -15.172 1.00 91.94 377 CYS A CA 1
ATOM 2937 C C . CYS A 1 377 ? 23.498 0.925 -14.540 1.00 91.94 377 CYS A C 1
ATOM 2939 O O . CYS A 1 377 ? 23.934 0.619 -13.432 1.00 91.94 377 CYS A O 1
ATOM 2941 N N . MET A 1 378 ? 22.666 0.122 -15.214 1.00 93.25 378 MET A N 1
ATOM 2942 C CA . MET A 1 378 ? 22.256 -1.204 -14.746 1.00 93.25 378 MET A CA 1
ATOM 2943 C C . MET A 1 378 ? 23.469 -2.140 -14.686 1.00 93.25 378 MET A C 1
ATOM 2945 O O . MET A 1 378 ? 24.196 -2.290 -15.669 1.00 93.25 378 MET A O 1
ATOM 2949 N N . ASN A 1 379 ? 23.677 -2.775 -13.533 1.00 92.19 379 ASN A N 1
ATOM 2950 C CA . ASN A 1 379 ? 24.762 -3.727 -13.269 1.00 92.19 379 ASN A CA 1
ATOM 2951 C C . ASN A 1 379 ? 24.275 -5.186 -13.287 1.00 92.19 379 ASN A C 1
ATOM 2953 O O . ASN A 1 379 ? 25.080 -6.113 -13.377 1.00 92.19 379 ASN A O 1
ATOM 2957 N N . GLY A 1 380 ? 22.963 -5.412 -13.220 1.00 93.62 380 GLY A N 1
ATOM 2958 C CA . GLY A 1 380 ? 22.365 -6.742 -13.240 1.00 93.62 380 GLY A CA 1
ATOM 2959 C C . GLY A 1 380 ? 20.840 -6.691 -13.178 1.00 93.62 380 GLY A C 1
ATOM 2960 O O . GLY A 1 380 ? 20.243 -5.626 -13.264 1.00 93.62 380 GLY A O 1
ATOM 2961 N N . GLY A 1 381 ? 20.196 -7.855 -13.061 1.00 96.81 381 GLY A N 1
ATOM 2962 C CA . GLY A 1 381 ? 18.733 -7.974 -13.092 1.00 96.81 381 GLY A CA 1
ATOM 2963 C C . GLY A 1 381 ? 18.155 -8.163 -14.497 1.00 96.81 381 GLY A C 1
ATOM 2964 O O . GLY A 1 381 ? 18.880 -8.424 -15.464 1.00 96.81 381 GLY A O 1
ATOM 2965 N N . LYS A 1 382 ? 16.826 -8.084 -14.601 1.00 97.62 382 LYS A N 1
ATOM 2966 C CA . LYS A 1 382 ? 16.080 -8.349 -15.836 1.00 97.62 382 LYS A CA 1
ATOM 2967 C C . LYS A 1 382 ? 14.973 -7.319 -16.059 1.00 97.62 382 LYS A C 1
ATOM 2969 O O . LYS A 1 382 ? 14.145 -7.106 -15.183 1.00 97.62 382 LYS A O 1
ATOM 2974 N N . ILE A 1 383 ? 14.914 -6.751 -17.259 1.00 97.44 383 ILE A N 1
ATOM 2975 C CA . ILE A 1 383 ? 13.840 -5.867 -17.720 1.00 97.44 383 ILE A CA 1
ATOM 2976 C C . ILE A 1 383 ? 13.108 -6.563 -18.870 1.00 97.44 383 ILE A C 1
ATOM 2978 O O . ILE A 1 383 ? 13.743 -7.090 -19.785 1.00 97.44 383 ILE A O 1
ATOM 2982 N N . ILE A 1 384 ? 11.779 -6.585 -18.828 1.00 97.62 384 ILE A N 1
ATOM 2983 C CA . ILE A 1 384 ? 10.919 -7.170 -19.862 1.00 97.62 384 ILE A CA 1
ATOM 2984 C C . ILE A 1 384 ? 9.872 -6.136 -20.259 1.00 97.62 384 ILE A C 1
ATOM 2986 O O . ILE A 1 384 ? 9.159 -5.626 -19.399 1.00 97.62 384 ILE A O 1
ATOM 2990 N N . ILE A 1 385 ? 9.780 -5.836 -21.552 1.00 96.75 385 ILE A N 1
ATOM 2991 C CA . ILE A 1 385 ? 8.855 -4.843 -22.095 1.00 96.75 385 ILE A CA 1
ATOM 2992 C C . ILE A 1 385 ? 8.099 -5.457 -23.275 1.00 96.75 385 ILE A C 1
ATOM 2994 O O . ILE A 1 385 ? 8.705 -5.790 -24.292 1.00 96.75 385 ILE A O 1
ATOM 2998 N N . ASP A 1 386 ? 6.777 -5.570 -23.161 1.00 96.38 386 ASP A N 1
ATOM 2999 C CA . ASP A 1 386 ? 5.893 -6.159 -24.183 1.00 96.38 386 ASP A CA 1
ATOM 3000 C C . ASP A 1 386 ? 5.293 -5.109 -25.145 1.00 96.38 386 ASP A C 1
ATOM 3002 O O . ASP A 1 386 ? 4.309 -5.356 -25.841 1.00 96.38 386 ASP A O 1
ATOM 3006 N N . GLY A 1 387 ? 5.897 -3.920 -25.209 1.00 92.25 387 GLY A N 1
ATOM 3007 C CA . GLY A 1 387 ? 5.524 -2.848 -26.133 1.00 92.25 387 GLY A CA 1
ATOM 3008 C C . GLY A 1 387 ? 6.725 -2.131 -26.741 1.00 92.25 387 GLY A C 1
ATOM 3009 O O . GLY A 1 387 ? 7.798 -2.713 -26.920 1.00 92.25 387 GLY A O 1
ATOM 3010 N N . ASN A 1 388 ? 6.531 -0.870 -27.122 1.00 88.69 388 ASN A N 1
ATOM 3011 C CA . ASN A 1 388 ? 7.575 -0.053 -27.741 1.00 88.69 388 ASN A CA 1
ATOM 3012 C C . ASN A 1 388 ? 8.412 0.677 -26.690 1.00 88.69 388 ASN A C 1
ATOM 3014 O O . ASN A 1 388 ? 7.897 1.045 -25.635 1.00 88.69 388 ASN A O 1
ATOM 3018 N N . VAL A 1 389 ? 9.686 0.926 -26.995 1.00 86.75 389 VAL A N 1
ATOM 3019 C CA . VAL A 1 389 ? 10.617 1.618 -26.093 1.00 86.75 389 VAL A CA 1
ATOM 3020 C C . VAL A 1 389 ? 11.284 2.757 -26.840 1.00 86.75 389 VAL A C 1
ATOM 3022 O O . VAL A 1 389 ? 11.927 2.531 -27.866 1.00 86.75 389 VAL A O 1
ATOM 3025 N N . HIS A 1 390 ? 11.160 3.976 -26.309 1.00 82.31 390 HIS A N 1
ATOM 3026 C CA . HIS A 1 390 ? 11.821 5.136 -26.905 1.00 82.31 390 HIS A CA 1
ATOM 3027 C C . HIS A 1 390 ? 13.344 5.022 -26.795 1.00 82.31 390 HIS A C 1
ATOM 3029 O O . HIS A 1 390 ? 14.025 5.121 -27.803 1.00 82.31 390 HIS A O 1
ATOM 3035 N N . THR A 1 391 ? 13.892 4.796 -25.598 1.00 82.44 391 THR A N 1
ATOM 3036 C CA . THR A 1 391 ? 15.350 4.800 -25.420 1.00 82.44 391 THR A CA 1
ATOM 3037 C C . THR A 1 391 ? 15.825 3.748 -24.422 1.00 82.44 391 THR A C 1
ATOM 3039 O O . THR A 1 391 ? 15.364 3.724 -23.280 1.00 82.44 391 THR A O 1
ATOM 3042 N N . ILE A 1 392 ? 16.809 2.941 -24.829 1.00 84.69 392 ILE A N 1
ATOM 3043 C CA . ILE A 1 392 ? 17.610 2.074 -23.944 1.00 84.69 392 ILE A CA 1
ATOM 3044 C C . ILE A 1 392 ? 18.972 2.724 -23.688 1.00 84.69 392 ILE A C 1
ATOM 3046 O O . ILE A 1 392 ? 19.515 3.407 -24.562 1.00 84.69 392 ILE A O 1
ATOM 3050 N N . SER A 1 393 ? 19.505 2.552 -22.478 1.00 84.62 393 SER A N 1
ATOM 3051 C CA . SER A 1 393 ? 20.787 3.136 -22.094 1.00 84.62 393 SER A CA 1
ATOM 3052 C C . SER A 1 393 ? 21.963 2.447 -22.775 1.00 84.62 393 SER A C 1
ATOM 3054 O O . SER A 1 393 ? 22.024 1.227 -22.858 1.00 84.62 393 SER A O 1
ATOM 3056 N N . ASN A 1 394 ? 22.951 3.245 -23.177 1.00 79.06 394 ASN A N 1
ATOM 3057 C CA . ASN A 1 394 ? 24.276 2.778 -23.583 1.00 79.06 394 ASN A CA 1
ATOM 3058 C C . ASN A 1 394 ? 25.248 2.638 -22.393 1.00 79.06 394 ASN A C 1
ATOM 3060 O O . ASN A 1 394 ? 26.425 2.350 -22.600 1.00 79.06 394 ASN A O 1
ATOM 3064 N N . LEU A 1 395 ? 24.778 2.881 -21.163 1.00 84.06 395 LEU A N 1
ATOM 3065 C CA . LEU A 1 395 ? 25.544 2.771 -19.918 1.00 84.06 395 LEU A CA 1
ATOM 3066 C C . LEU A 1 395 ? 25.141 1.533 -19.105 1.00 84.06 395 LEU A C 1
ATOM 3068 O O . LEU A 1 395 ? 25.176 1.563 -17.881 1.00 84.06 395 LEU A O 1
ATOM 3072 N N . MET A 1 396 ? 24.720 0.453 -19.759 1.00 86.94 396 MET A N 1
ATOM 3073 C CA . MET A 1 396 ? 24.504 -0.823 -19.079 1.00 86.94 396 MET A CA 1
ATOM 3074 C C . MET A 1 396 ? 25.843 -1.540 -18.878 1.00 86.94 396 MET A C 1
ATOM 3076 O O . MET A 1 396 ? 26.545 -1.843 -19.840 1.00 86.94 396 MET A O 1
ATOM 3080 N N . TYR A 1 397 ? 26.189 -1.838 -17.628 1.00 85.94 397 TYR A N 1
ATOM 3081 C CA . TYR A 1 397 ? 27.363 -2.642 -17.269 1.00 85.94 397 TYR A CA 1
ATOM 3082 C C . TYR A 1 397 ? 27.005 -4.120 -17.063 1.00 85.94 397 TYR A C 1
ATOM 3084 O O . TYR A 1 397 ? 27.886 -4.981 -17.056 1.00 85.94 397 TYR A O 1
ATOM 3092 N N . GLY A 1 398 ? 25.714 -4.427 -16.913 1.00 88.31 398 GLY A N 1
ATOM 3093 C CA . GLY A 1 398 ? 25.193 -5.773 -16.750 1.00 88.31 398 GLY A CA 1
ATOM 3094 C C . GLY A 1 398 ? 23.678 -5.870 -16.941 1.00 88.31 398 GLY A C 1
ATOM 3095 O O . GLY A 1 398 ? 23.010 -4.891 -17.265 1.00 88.31 398 GLY A O 1
ATOM 3096 N N . GLY A 1 399 ? 23.134 -7.067 -16.709 1.00 90.62 399 GLY A N 1
ATOM 3097 C CA . GLY A 1 399 ? 21.692 -7.318 -16.754 1.00 90.62 399 GLY A CA 1
ATOM 3098 C C . GLY A 1 399 ? 21.173 -7.813 -18.102 1.00 90.62 399 GLY A C 1
ATOM 3099 O O . GLY A 1 399 ? 21.937 -8.122 -19.014 1.00 90.62 399 GLY A O 1
ATOM 3100 N N . LYS A 1 400 ? 19.849 -7.969 -18.203 1.00 93.12 400 LYS A N 1
ATOM 3101 C CA . LYS A 1 400 ? 19.179 -8.440 -19.422 1.00 93.12 400 LYS A CA 1
ATOM 3102 C C . LYS A 1 400 ? 17.954 -7.601 -19.733 1.00 93.12 400 LYS A C 1
ATOM 3104 O O . LYS A 1 400 ? 17.085 -7.468 -18.877 1.00 93.12 400 LYS A O 1
ATOM 3109 N N . VAL A 1 401 ? 17.839 -7.127 -20.969 1.00 92.69 401 VAL A N 1
ATOM 3110 C CA . VAL A 1 401 ? 16.658 -6.402 -21.447 1.00 92.69 401 VAL A CA 1
ATOM 3111 C C . VAL A 1 401 ? 15.993 -7.205 -22.556 1.00 92.69 401 VAL A C 1
ATOM 3113 O O . VAL A 1 401 ? 16.651 -7.645 -23.498 1.00 92.69 401 VAL A O 1
ATOM 3116 N N . TYR A 1 402 ? 14.686 -7.413 -22.433 1.00 93.50 402 TYR A N 1
ATOM 3117 C CA . TYR A 1 402 ? 13.858 -8.082 -23.428 1.00 93.50 402 TYR A CA 1
ATOM 3118 C C . TYR A 1 402 ? 12.784 -7.122 -23.922 1.00 93.50 402 TYR A C 1
ATOM 3120 O O . TYR A 1 402 ? 12.036 -6.573 -23.117 1.00 93.50 402 TYR A O 1
ATOM 3128 N N . ILE A 1 403 ? 12.679 -6.956 -25.239 1.00 92.81 403 ILE A N 1
ATOM 3129 C CA . ILE A 1 403 ? 11.636 -6.149 -25.877 1.00 92.81 403 ILE A CA 1
ATOM 3130 C C . ILE A 1 403 ? 10.845 -7.043 -26.822 1.00 92.81 403 ILE A C 1
ATOM 3132 O O . ILE A 1 403 ? 11.398 -7.572 -27.786 1.00 92.81 403 ILE A O 1
ATOM 3136 N N . ASN A 1 404 ? 9.552 -7.221 -26.546 1.00 92.19 404 ASN A N 1
ATOM 3137 C CA . ASN A 1 404 ? 8.665 -8.147 -27.258 1.00 92.19 404 ASN A CA 1
ATOM 3138 C C . ASN A 1 404 ? 9.294 -9.546 -27.397 1.00 92.19 404 ASN A C 1
ATOM 3140 O O . ASN A 1 404 ? 9.389 -10.105 -28.490 1.00 92.19 404 ASN A O 1
ATOM 3144 N N . GLY A 1 405 ? 9.834 -10.069 -26.291 1.00 87.38 405 GLY A N 1
ATOM 3145 C CA . GLY A 1 405 ? 10.525 -11.363 -26.239 1.00 87.38 405 GLY A CA 1
ATOM 3146 C C . GLY A 1 405 ? 11.915 -11.409 -26.890 1.00 87.38 405 GLY A C 1
ATOM 3147 O O . GLY A 1 405 ? 12.626 -12.397 -26.717 1.00 87.38 405 GLY A O 1
ATOM 3148 N N . THR A 1 406 ? 12.344 -10.356 -27.590 1.00 87.62 406 THR A N 1
ATOM 3149 C CA . THR A 1 406 ? 13.677 -10.284 -28.204 1.00 87.62 406 THR A CA 1
ATOM 3150 C C . THR A 1 406 ? 14.689 -9.790 -27.181 1.00 87.62 406 THR A C 1
ATOM 3152 O O . THR A 1 406 ? 14.510 -8.721 -26.602 1.00 87.62 406 THR A O 1
ATOM 3155 N N . PHE A 1 407 ? 15.750 -10.565 -26.952 1.00 86.75 407 PHE A N 1
ATOM 3156 C CA . PHE A 1 407 ? 16.860 -10.144 -26.102 1.00 86.75 407 PHE A CA 1
ATOM 3157 C C . PHE A 1 407 ? 17.663 -9.038 -26.790 1.00 86.75 407 PHE A C 1
ATOM 3159 O O . PHE A 1 407 ? 18.066 -9.190 -27.944 1.00 86.75 407 PHE A O 1
ATOM 3166 N N . ILE A 1 408 ? 17.893 -7.943 -26.073 1.00 81.50 408 ILE A N 1
ATOM 3167 C CA . ILE A 1 408 ? 18.695 -6.818 -26.537 1.00 81.50 408 ILE A CA 1
ATOM 3168 C C . ILE A 1 408 ? 20.097 -6.958 -25.945 1.00 81.50 408 ILE A C 1
ATOM 3170 O O . ILE A 1 408 ? 20.335 -6.633 -24.783 1.00 81.50 408 ILE A O 1
ATOM 3174 N N . ASP A 1 409 ? 21.013 -7.487 -26.754 1.00 67.94 409 ASP A N 1
ATOM 3175 C CA . ASP A 1 409 ? 22.425 -7.656 -26.405 1.00 67.94 409 ASP A CA 1
ATOM 3176 C C . ASP A 1 409 ? 23.211 -6.384 -26.757 1.00 67.94 409 ASP A C 1
ATOM 3178 O O . ASP A 1 409 ? 23.908 -6.309 -27.768 1.00 67.94 409 ASP A O 1
ATOM 3182 N N . GLU A 1 410 ? 23.029 -5.327 -25.964 1.00 59.81 410 GLU A N 1
ATOM 3183 C CA . GLU A 1 410 ? 23.726 -4.051 -26.159 1.00 59.81 410 GLU A CA 1
ATOM 3184 C C . GLU A 1 410 ? 24.773 -3.788 -25.076 1.00 59.81 410 GLU A C 1
ATOM 3186 O O . GLU A 1 410 ? 24.824 -2.721 -24.478 1.00 59.81 410 GLU A O 1
ATOM 3191 N N . TYR A 1 411 ? 25.691 -4.740 -24.882 1.00 51.00 411 TYR A N 1
ATOM 3192 C CA . TYR A 1 411 ? 27.008 -4.431 -24.300 1.00 51.00 411 TYR A CA 1
ATOM 3193 C C . TYR A 1 411 ? 27.908 -3.647 -25.270 1.00 51.00 411 TYR A C 1
ATOM 3195 O O . TYR A 1 411 ? 28.983 -3.169 -24.905 1.00 51.00 411 TYR A O 1
ATOM 3203 N N . ALA A 1 412 ? 27.495 -3.535 -26.532 1.00 39.94 412 ALA A N 1
ATOM 3204 C CA . ALA A 1 412 ? 28.317 -3.025 -27.607 1.00 39.94 412 ALA A CA 1
ATOM 3205 C C . ALA A 1 412 ? 27.826 -1.648 -28.084 1.00 39.94 412 ALA A C 1
ATOM 3207 O O . ALA A 1 412 ? 26.739 -1.506 -28.642 1.00 39.94 412 ALA A O 1
ATOM 3208 N N . TYR A 1 413 ? 28.724 -0.671 -27.955 1.00 40.53 413 TYR A N 1
ATOM 3209 C CA . TYR A 1 413 ? 28.738 0.649 -28.596 1.00 40.53 413 TYR A CA 1
ATOM 3210 C C . TYR A 1 413 ? 28.060 1.804 -27.851 1.00 40.53 413 TYR A C 1
ATOM 3212 O O . TYR A 1 413 ? 26.871 2.084 -27.992 1.00 40.53 413 TYR A O 1
ATOM 3220 N N . GLY A 1 414 ? 28.915 2.578 -27.173 1.00 37.31 414 GLY A N 1
ATOM 3221 C CA . GLY A 1 414 ? 28.656 3.954 -26.771 1.00 37.31 414 GLY A CA 1
ATOM 3222 C C . GLY A 1 414 ? 28.272 4.819 -27.974 1.00 37.31 414 GLY A C 1
ATOM 3223 O O . GLY A 1 414 ? 29.111 5.232 -28.768 1.00 37.31 414 GLY A O 1
ATOM 3224 N N . GLY A 1 415 ? 26.980 5.089 -28.100 1.00 41.28 415 GLY A N 1
ATOM 3225 C CA . GLY A 1 415 ? 26.391 6.015 -29.057 1.00 41.28 415 GLY A CA 1
ATOM 3226 C C . GLY A 1 415 ? 24.954 6.321 -28.642 1.00 41.28 415 GLY A C 1
ATOM 3227 O O . GLY A 1 415 ? 24.365 5.546 -27.896 1.00 41.28 415 GLY A O 1
ATOM 3228 N N . LEU A 1 416 ? 24.445 7.478 -29.073 1.00 42.28 416 LEU A N 1
ATOM 3229 C CA . LEU A 1 416 ? 23.150 8.071 -28.707 1.00 42.28 416 LEU A CA 1
ATOM 3230 C C . LEU A 1 416 ? 21.990 7.061 -28.612 1.00 42.28 416 LEU A C 1
ATOM 3232 O O . LEU A 1 416 ? 21.927 6.105 -29.382 1.00 42.28 416 LEU A O 1
ATOM 3236 N N . GLY A 1 417 ? 21.066 7.349 -27.690 1.00 52.69 417 GLY A N 1
ATOM 3237 C CA . GLY A 1 417 ? 19.882 6.556 -27.374 1.00 52.69 417 GLY A CA 1
ATOM 3238 C C . GLY A 1 417 ? 19.169 5.942 -28.585 1.00 52.69 417 GLY A C 1
ATOM 3239 O O . GLY A 1 417 ? 18.903 6.617 -29.580 1.00 52.69 417 GLY A O 1
ATOM 3240 N N . LYS A 1 418 ? 18.886 4.641 -28.494 1.00 59.84 418 LYS A N 1
ATOM 3241 C CA . LYS A 1 418 ? 18.318 3.818 -29.567 1.00 59.84 418 LYS A CA 1
ATOM 3242 C C . LYS A 1 418 ? 16.825 3.561 -29.345 1.00 59.84 418 LYS A C 1
ATOM 3244 O O . LYS A 1 418 ? 16.440 3.184 -28.240 1.00 59.84 418 LYS A O 1
ATOM 3249 N N . VAL A 1 419 ? 16.028 3.718 -30.408 1.00 58.06 419 VAL A N 1
ATOM 3250 C CA . VAL A 1 419 ? 14.570 3.502 -30.417 1.00 58.06 419 VAL A CA 1
ATOM 3251 C C . VAL A 1 419 ? 14.241 2.095 -30.888 1.00 58.06 419 VAL A C 1
ATOM 3253 O O . VAL A 1 419 ? 14.779 1.632 -31.892 1.00 58.06 419 VAL A O 1
ATOM 3256 N N . TYR A 1 420 ? 13.329 1.422 -30.190 1.00 59.69 420 TYR A N 1
ATOM 3257 C CA . TYR A 1 420 ? 12.887 0.074 -30.530 1.00 59.69 420 TYR A CA 1
ATOM 3258 C C . TYR A 1 420 ? 11.377 0.020 -30.734 1.00 59.69 420 TYR A C 1
ATOM 3260 O O . TYR A 1 420 ? 10.597 0.362 -29.844 1.00 59.69 420 TYR A O 1
ATOM 3268 N N . GLU A 1 421 ? 10.968 -0.505 -31.885 1.00 60.97 421 GLU A N 1
ATOM 3269 C CA . GLU A 1 421 ? 9.576 -0.850 -32.173 1.00 60.97 421 GLU A CA 1
ATOM 3270 C C . GLU A 1 421 ? 9.487 -2.357 -32.398 1.00 60.97 421 GLU A C 1
ATOM 3272 O O . GLU A 1 421 ? 10.208 -2.919 -33.228 1.00 60.97 421 GLU A O 1
ATOM 3277 N N . ARG A 1 422 ? 8.621 -3.036 -31.634 1.00 67.44 422 ARG A N 1
ATOM 3278 C CA . ARG A 1 422 ? 8.421 -4.497 -31.731 1.00 67.44 422 ARG A CA 1
ATOM 3279 C C . ARG A 1 422 ? 9.728 -5.311 -31.660 1.00 67.44 422 ARG A C 1
ATOM 3281 O O . ARG A 1 422 ? 9.908 -6.277 -32.399 1.00 67.44 422 ARG A O 1
ATOM 3288 N N . GLY A 1 423 ? 10.666 -4.889 -30.809 1.00 56.03 423 GLY A N 1
ATOM 3289 C CA . GLY A 1 423 ? 11.961 -5.561 -30.616 1.00 56.03 423 GLY A CA 1
ATOM 3290 C C . GLY A 1 423 ? 12.983 -5.336 -31.736 1.00 56.03 423 GLY A C 1
ATOM 3291 O O . GLY A 1 423 ? 14.068 -5.910 -31.694 1.00 56.03 423 GLY A O 1
ATOM 3292 N N . ARG A 1 424 ? 12.679 -4.497 -32.733 1.00 59.88 424 ARG A N 1
ATOM 3293 C CA . ARG A 1 424 ? 13.620 -4.124 -33.795 1.00 59.88 424 ARG A CA 1
ATOM 3294 C C . ARG A 1 424 ? 14.151 -2.721 -33.549 1.00 59.88 424 ARG A C 1
ATOM 3296 O O . ARG A 1 424 ? 13.372 -1.804 -33.300 1.00 59.88 424 ARG A O 1
ATOM 3303 N N . LEU A 1 425 ? 15.471 -2.566 -33.656 1.00 67.38 425 LEU A N 1
ATOM 3304 C CA . LEU A 1 425 ? 16.125 -1.263 -33.626 1.00 67.38 425 LEU A CA 1
ATOM 3305 C C . LEU A 1 425 ? 15.613 -0.425 -34.800 1.00 67.38 425 LEU A C 1
ATOM 3307 O O . LEU A 1 425 ? 15.961 -0.674 -35.956 1.00 67.38 425 LEU A O 1
ATOM 3311 N N . ILE A 1 426 ? 14.816 0.592 -34.498 1.00 68.38 426 ILE A N 1
ATOM 3312 C CA . ILE A 1 426 ? 14.621 1.711 -35.402 1.00 68.38 426 ILE A CA 1
ATOM 3313 C C . ILE A 1 426 ? 15.806 2.612 -35.139 1.00 68.38 426 ILE A C 1
ATOM 3315 O O . ILE A 1 426 ? 15.806 3.406 -34.203 1.00 68.38 426 ILE A O 1
ATOM 3319 N N . VAL A 1 427 ? 16.856 2.473 -35.944 1.00 54.56 427 VAL A N 1
ATOM 3320 C CA . VAL A 1 427 ? 17.902 3.491 -35.965 1.00 54.56 427 VAL A CA 1
ATOM 3321 C C . VAL A 1 427 ? 17.177 4.811 -36.246 1.00 54.56 427 VAL A C 1
ATOM 3323 O O . VAL A 1 427 ? 16.588 4.927 -37.327 1.00 54.56 427 VAL A O 1
ATOM 3326 N N . PRO A 1 428 ? 17.199 5.814 -35.344 1.00 47.03 428 PRO A N 1
ATOM 3327 C CA . PRO A 1 428 ? 16.743 7.156 -35.667 1.00 47.03 428 PRO A CA 1
ATOM 3328 C C . PRO A 1 428 ? 17.840 7.740 -36.558 1.00 47.03 428 PRO A C 1
ATOM 3330 O O . PRO A 1 428 ? 18.705 8.508 -36.142 1.00 47.03 428 PRO A O 1
ATOM 3333 N N . GLY A 1 429 ? 17.928 7.220 -37.779 1.00 40.88 429 GLY A N 1
ATOM 3334 C CA . GLY A 1 429 ? 19.003 7.526 -38.690 1.00 40.88 429 GLY A CA 1
ATOM 3335 C C . GLY A 1 429 ? 18.962 9.014 -38.984 1.00 40.88 429 GLY A C 1
ATOM 3336 O O . GLY A 1 429 ? 17.897 9.601 -39.162 1.00 40.88 429 GLY A O 1
ATOM 3337 N N . LEU A 1 430 ? 20.137 9.614 -39.098 1.00 42.00 430 LEU A N 1
ATOM 3338 C CA . LEU A 1 430 ? 20.627 10.202 -40.345 1.00 42.00 430 LEU A CA 1
ATOM 3339 C C . LEU A 1 430 ? 19.563 10.719 -41.351 1.00 42.00 430 LEU A C 1
ATOM 3341 O O . LEU A 1 430 ? 19.673 11.863 -41.762 1.00 42.00 430 LEU A O 1
ATOM 3345 N N . MET A 1 431 ? 18.516 9.958 -41.697 1.00 37.25 431 MET A N 1
ATOM 3346 C CA . MET A 1 431 ? 17.347 10.388 -42.476 1.00 37.25 431 MET A CA 1
ATOM 3347 C C . MET A 1 431 ? 16.522 11.533 -41.865 1.00 37.25 431 MET A C 1
ATOM 3349 O O . MET A 1 431 ? 16.162 12.431 -42.613 1.00 37.25 431 MET A O 1
ATOM 3353 N N . ALA A 1 432 ? 16.266 11.597 -40.552 1.00 46.31 432 ALA A N 1
ATOM 3354 C CA . ALA A 1 432 ? 15.513 12.728 -39.975 1.00 46.31 432 ALA A CA 1
ATOM 3355 C C . ALA A 1 432 ? 16.339 14.033 -39.983 1.00 46.31 432 ALA A C 1
ATOM 3357 O O . ALA A 1 432 ? 15.825 15.121 -40.245 1.00 46.31 432 ALA A O 1
ATOM 3358 N N . ARG A 1 433 ? 17.662 13.923 -39.780 1.00 43.41 433 ARG A N 1
ATOM 3359 C CA . ARG A 1 433 ? 18.608 15.048 -39.888 1.00 43.41 433 ARG A CA 1
ATOM 3360 C C . ARG A 1 433 ? 18.944 15.421 -41.337 1.00 43.41 433 ARG A C 1
ATOM 3362 O O . ARG A 1 433 ? 19.254 16.584 -41.571 1.00 43.41 433 ARG A O 1
ATOM 3369 N N . ILE A 1 434 ? 18.885 14.487 -42.290 1.00 45.41 434 ILE A N 1
ATOM 3370 C CA . ILE A 1 434 ? 19.024 14.754 -43.730 1.00 45.41 434 ILE A CA 1
ATOM 3371 C C . ILE A 1 434 ? 17.734 15.363 -44.287 1.00 45.41 434 ILE A C 1
ATOM 3373 O O . ILE A 1 434 ? 17.831 16.346 -45.008 1.00 45.41 434 ILE A O 1
ATOM 3377 N N . ALA A 1 435 ? 16.550 14.886 -43.896 1.00 46.41 435 ALA A N 1
ATOM 3378 C CA . ALA A 1 435 ? 15.265 15.471 -44.287 1.00 46.41 435 ALA A CA 1
ATOM 3379 C C . ALA A 1 435 ? 15.111 16.907 -43.753 1.00 46.41 435 ALA A C 1
ATOM 3381 O O . ALA A 1 435 ? 14.885 17.828 -44.533 1.00 46.41 435 ALA A O 1
ATOM 3382 N N . GLY A 1 436 ? 15.393 17.136 -42.463 1.00 47.22 436 GLY A N 1
ATOM 3383 C CA . GLY A 1 436 ? 15.373 18.483 -41.879 1.00 47.22 436 GLY A CA 1
ATOM 3384 C C . GLY A 1 436 ? 16.503 19.413 -42.357 1.00 47.22 436 GLY A C 1
ATOM 3385 O O . GLY A 1 436 ? 16.367 20.635 -42.281 1.00 47.22 436 GLY A O 1
ATOM 3386 N N . LYS A 1 437 ? 17.627 18.878 -42.869 1.00 43.81 437 LYS A N 1
ATOM 3387 C CA . LYS A 1 437 ? 18.669 19.683 -43.541 1.00 43.81 437 LYS A CA 1
ATOM 3388 C C . LYS A 1 437 ? 18.356 19.942 -45.014 1.00 43.81 437 LYS A C 1
ATOM 3390 O O . LYS A 1 437 ? 18.682 21.023 -45.485 1.00 43.81 437 LYS A O 1
ATOM 3395 N N . LEU A 1 438 ? 17.728 19.011 -45.730 1.00 40.84 438 LEU A N 1
ATOM 3396 C CA . LEU A 1 438 ? 17.315 19.200 -47.123 1.00 40.84 438 LEU A CA 1
ATOM 3397 C C . LEU A 1 438 ? 16.198 20.241 -47.227 1.00 40.84 438 LEU A C 1
ATOM 3399 O O . LEU A 1 438 ? 16.317 21.132 -48.061 1.00 40.84 438 LEU A O 1
ATOM 3403 N N . GLU A 1 439 ? 15.216 20.231 -46.318 1.00 42.28 439 GLU A N 1
ATOM 3404 C CA . GLU A 1 439 ? 14.182 21.279 -46.250 1.00 42.28 439 GLU A CA 1
ATOM 3405 C C . GLU A 1 439 ? 14.765 22.669 -45.950 1.00 42.28 439 GLU A C 1
ATOM 3407 O O . GLU A 1 439 ? 14.329 23.670 -46.519 1.00 42.28 439 GLU A O 1
ATOM 3412 N N . ARG A 1 440 ? 15.806 22.752 -45.109 1.00 42.16 440 ARG A N 1
ATOM 3413 C CA . ARG A 1 440 ? 16.494 24.023 -44.813 1.00 42.16 440 ARG A CA 1
ATOM 3414 C C . ARG A 1 440 ? 17.412 24.502 -45.940 1.00 42.16 440 ARG A C 1
ATOM 3416 O O . ARG A 1 440 ? 17.628 25.704 -46.054 1.00 42.16 440 ARG A O 1
ATOM 3423 N N . VAL A 1 441 ? 17.924 23.606 -46.785 1.00 41.75 441 VAL A N 1
ATOM 3424 C CA . VAL A 1 441 ? 18.725 23.973 -47.969 1.00 41.75 441 VAL A CA 1
ATOM 3425 C C . VAL A 1 441 ? 17.828 24.385 -49.146 1.00 41.75 441 VAL A C 1
ATOM 3427 O O . VAL A 1 441 ? 18.231 25.235 -49.937 1.00 41.75 441 VAL A O 1
ATOM 3430 N N . SER A 1 442 ? 16.588 23.889 -49.233 1.00 40.28 442 SER A N 1
ATOM 3431 C CA . SER A 1 442 ? 15.625 24.294 -50.270 1.00 40.28 442 SER A CA 1
ATOM 3432 C C . SER A 1 442 ? 14.922 25.639 -50.026 1.00 40.28 442 SER A C 1
ATOM 3434 O O . SER A 1 442 ? 14.291 26.149 -50.943 1.00 40.28 442 SER A O 1
ATOM 3436 N N . ILE A 1 443 ? 15.042 26.243 -48.836 1.00 44.59 443 ILE A N 1
ATOM 3437 C CA . ILE A 1 443 ? 14.374 27.522 -48.497 1.00 44.59 443 ILE A CA 1
ATOM 3438 C C . ILE A 1 443 ? 15.325 28.740 -48.600 1.00 44.59 443 ILE A C 1
ATOM 3440 O O . ILE A 1 443 ? 14.885 29.880 -48.515 1.00 44.59 443 ILE A O 1
ATOM 3444 N N . GLN A 1 444 ? 16.622 28.542 -48.876 1.00 37.78 444 GLN A N 1
ATOM 3445 C CA . GLN A 1 444 ? 17.597 29.638 -49.070 1.00 37.78 444 GLN A CA 1
ATOM 3446 C C . GLN A 1 444 ? 17.986 29.922 -50.536 1.00 37.78 444 GLN A C 1
ATOM 3448 O O . GLN A 1 444 ? 18.991 30.584 -50.796 1.00 37.78 444 GLN A O 1
ATOM 3453 N N . ARG A 1 445 ? 17.192 29.471 -51.513 1.00 43.53 445 ARG A N 1
ATOM 3454 C CA . ARG A 1 445 ? 17.302 29.929 -52.909 1.00 43.53 445 ARG A CA 1
ATOM 3455 C C . ARG A 1 445 ? 15.927 30.234 -53.500 1.00 43.53 445 ARG A C 1
ATOM 3457 O O . ARG A 1 445 ? 15.360 29.380 -54.172 1.00 43.53 445 ARG A O 1
ATOM 3464 N N . VAL A 1 446 ? 15.457 31.461 -53.275 1.00 38.25 446 VAL A N 1
ATOM 3465 C CA . VAL A 1 446 ? 14.692 32.283 -54.230 1.00 38.25 446 VAL A CA 1
ATOM 3466 C C . VAL A 1 446 ? 15.160 33.718 -54.058 1.00 38.25 446 VAL A C 1
ATOM 3468 O O . VAL A 1 446 ? 15.250 34.146 -52.884 1.00 38.25 446 VAL A O 1
#